Protein 6VYE (pdb70)

Structure (mmCIF, N/CA/C/O backbone):
data_6VYE
#
_entry.id   6VYE
#
_cell.length_a   71.770
_cell.length_b   63.390
_cell.length_c   79.320
_cell.angle_alpha   90.000
_cell.angle_beta   94.910
_cell.angle_gamma   90.000
#
_symmetry.space_group_name_H-M   'P 1 2 1'
#
loop_
_entity.id
_entity.type
_entity.pdbx_description
1 polymer 6-phosphogluconolactonase
2 non-polymer 'PHOSPHATE ION'
3 non-polymer GLYCEROL
4 water water
#
loop_
_atom_site.group_PDB
_atom_site.id
_atom_site.type_symbol
_atom_site.label_atom_id
_atom_site.label_alt_id
_atom_site.label_comp_id
_atom_site.label_asym_id
_atom_site.label_entity_id
_atom_site.label_seq_id
_atom_site.pdbx_PDB_ins_code
_atom_site.Cartn_x
_atom_site.Cartn_y
_atom_site.Cartn_z
_atom_site.occupancy
_atom_site.B_iso_or_equiv
_atom_site.auth_seq_id
_atom_site.auth_comp_id
_atom_site.auth_asym_id
_atom_site.auth_atom_id
_atom_site.pdbx_PDB_model_num
ATOM 1 N N . HIS A 1 6 ? 5.187 -1.478 -20.958 1.000 57.417 -2 HIS A N 1
ATOM 2 C CA . HIS A 1 6 ? 4.728 -2.872 -21.268 1.000 54.208 -2 HIS A CA 1
ATOM 3 C C . HIS A 1 6 ? 3.665 -3.262 -20.224 1.000 48.195 -2 HIS A C 1
ATOM 4 O O . HIS A 1 6 ? 3.090 -2.325 -19.617 1.000 48.767 -2 HIS A O 1
ATOM 11 N N . HIS A 1 7 ? 3.420 -4.562 -20.008 1.000 41.219 -1 HIS A N 1
ATOM 12 C CA . HIS A 1 7 ? 2.203 -5.085 -19.325 1.000 34.336 -1 HIS A CA 1
ATOM 13 C C . HIS A 1 7 ? 2.257 -4.871 -17.810 1.000 34.274 -1 HIS A C 1
ATOM 14 O O . HIS A 1 7 ? 1.161 -4.893 -17.171 1.000 32.756 -1 HIS A O 1
ATOM 21 N N . HIS A 1 8 ? 3.456 -4.718 -17.249 1.000 31.015 0 HIS A N 1
ATOM 22 C CA . HIS A 1 8 ? 3.675 -4.755 -15.779 1.000 33.740 0 HIS A CA 1
ATOM 23 C C . HIS A 1 8 ? 4.712 -3.706 -15.396 1.000 31.665 0 HIS A C 1
ATOM 24 O O . HIS A 1 8 ? 5.571 -3.435 -16.203 1.000 36.189 0 HIS A O 1
ATOM 31 N N . MET A 1 9 ? 4.567 -3.097 -14.228 1.000 30.860 1 MET A N 1
ATOM 32 C CA . MET A 1 9 ? 5.630 -2.312 -13.566 1.000 35.013 1 MET A CA 1
ATOM 33 C C . MET A 1 9 ? 6.777 -3.278 -13.271 1.000 36.892 1 MET A C 1
ATOM 34 O O . MET A 1 9 ? 6.500 -4.421 -12.864 1.000 40.041 1 MET A O 1
ATOM 39 N N . SER A 1 10 ? 8.010 -2.839 -13.508 1.000 38.973 2 SER A N 1
ATOM 40 C CA . SER A 1 10 ? 9.248 -3.615 -13.245 1.000 36.943 2 SER A CA 1
ATOM 41 C C . SER A 1 10 ? 9.870 -3.078 -11.957 1.000 30.599 2 SER A C 1
ATOM 42 O O . SER A 1 10 ? 9.741 -1.897 -11.686 1.000 30.279 2 SER A O 1
ATOM 45 N N . PHE A 1 11 ? 10.446 -3.954 -11.156 1.000 27.403 3 PHE A N 1
ATOM 46 C CA . PHE A 1 11 ? 11.220 -3.599 -9.945 1.000 23.988 3 PHE A CA 1
ATOM 47 C C . PHE A 1 11 ? 12.598 -4.200 -10.162 1.000 21.326 3 PHE A C 1
ATOM 48 O O . PHE A 1 11 ? 12.685 -5.411 -10.193 1.000 20.778 3 PHE A O 1
ATOM 56 N N . LYS A 1 12 ? 13.604 -3.357 -10.357 1.000 24.428 4 LYS A N 1
ATOM 57 C CA . LYS A 1 12 ? 14.992 -3.767 -10.712 1.000 26.856 4 LYS A CA 1
ATOM 58 C C . LYS A 1 12 ? 15.944 -3.280 -9.621 1.000 24.310 4 LYS A C 1
ATOM 59 O O . LYS A 1 12 ? 16.806 -2.456 -9.849 1.000 23.176 4 LYS A O 1
ATOM 65 N N . PRO A 1 13 ? 15.863 -3.798 -8.377 1.000 23.950 5 PRO A N 1
ATOM 66 C CA . PRO A 1 13 ? 16.928 -3.542 -7.419 1.000 22.652 5 PRO A CA 1
ATOM 67 C C . PRO A 1 13 ? 18.230 -4.200 -7.892 1.000 20.923 5 PRO A C 1
ATOM 68 O O . PRO A 1 13 ? 18.193 -5.091 -8.724 1.000 19.758 5 PRO A O 1
ATOM 72 N N . LYS A 1 14 ? 19.347 -3.698 -7.375 1.000 19.802 6 LYS A N 1
ATOM 73 C CA . LYS A 1 14 ? 20.675 -4.329 -7.495 1.000 19.919 6 LYS A CA 1
ATOM 74 C C . LYS A 1 14 ? 20.617 -5.585 -6.635 1.000 18.863 6 LYS A C 1
ATOM 75 O O . LYS A 1 14 ? 20.276 -5.468 -5.435 1.000 19.627 6 LYS A O 1
ATOM 81 N N . ILE A 1 15 ? 20.807 -6.753 -7.222 1.000 19.549 7 ILE A N 1
ATOM 82 C CA . ILE A 1 15 ? 20.745 -8.028 -6.447 1.000 21.947 7 ILE A CA 1
ATOM 83 C C . ILE A 1 15 ? 22.176 -8.540 -6.334 1.000 20.276 7 ILE A C 1
ATOM 84 O O . ILE A 1 15 ? 22.827 -8.607 -7.343 1.000 20.267 7 ILE A O 1
ATOM 89 N N . ILE A 1 16 ? 22.668 -8.751 -5.119 1.000 19.579 8 ILE A N 1
ATOM 90 C CA . ILE A 1 16 ? 23.966 -9.431 -4.872 1.000 19.465 8 ILE A CA 1
ATOM 91 C C . ILE A 1 16 ? 23.689 -10.749 -4.131 1.000 19.379 8 ILE A C 1
ATOM 92 O O . ILE A 1 16 ? 23.126 -10.745 -3.013 1.000 17.776 8 ILE A O 1
ATOM 97 N N . VAL A 1 17 ? 24.036 -11.856 -4.763 1.000 21.085 9 VAL A N 1
ATOM 98 C CA . VAL A 1 17 ? 23.882 -13.227 -4.211 1.000 22.676 9 VAL A CA 1
ATOM 99 C C . VAL A 1 17 ? 25.252 -13.671 -3.700 1.000 22.818 9 VAL A C 1
ATOM 100 O O . VAL A 1 17 ? 26.153 -13.749 -4.503 1.000 23.166 9 VAL A O 1
ATOM 104 N N . CYS A 1 18 ? 25.384 -13.957 -2.415 1.000 25.715 10 CYS A N 1
ATOM 105 C CA . CYS A 1 18 ? 26.636 -14.454 -1.782 1.000 30.983 10 CYS A CA 1
ATOM 106 C C . CYS A 1 18 ? 26.582 -15.981 -1.620 1.000 37.433 10 CYS A C 1
ATOM 107 O O . CYS A 1 18 ? 25.500 -16.513 -1.218 1.000 38.673 10 CYS A O 1
ATOM 110 N N . GLY A 1 19 ? 27.716 -16.655 -1.861 1.000 45.391 11 GLY A N 1
ATOM 111 C CA . GLY A 1 19 ? 27.841 -18.131 -1.816 1.000 50.127 11 GLY A CA 1
ATOM 112 C C . GLY A 1 19 ? 27.543 -18.692 -0.432 1.000 58.764 11 GLY A C 1
ATOM 113 O O . GLY A 1 19 ? 26.776 -19.697 -0.319 1.000 59.154 11 GLY A O 1
ATOM 114 N N . SER A 1 20 ? 28.143 -18.080 0.593 1.000 57.888 12 SER A N 1
ATOM 115 C CA . SER A 1 20 ? 27.976 -18.468 2.013 1.000 56.420 12 SER A CA 1
ATOM 116 C C . SER A 1 20 ? 27.249 -17.349 2.737 1.000 55.441 12 SER A C 1
ATOM 117 O O . SER A 1 20 ? 27.735 -16.222 2.758 1.000 59.887 12 SER A O 1
ATOM 120 N N . PRO A 1 21 ? 26.072 -17.633 3.336 1.000 54.274 13 PRO A N 1
ATOM 121 C CA . PRO A 1 21 ? 25.381 -16.680 4.208 1.000 53.326 13 PRO A CA 1
ATOM 122 C C . PRO A 1 21 ? 26.271 -15.847 5.148 1.000 55.397 13 PRO A C 1
ATOM 123 O O . PRO A 1 21 ? 25.826 -14.792 5.565 1.000 58.880 13 PRO A O 1
ATOM 127 N N . ALA A 1 22 ? 27.488 -16.312 5.453 1.000 56.738 14 ALA A N 1
ATOM 128 C CA . ALA A 1 22 ? 28.470 -15.607 6.313 1.000 53.744 14 ALA A CA 1
ATOM 129 C C . ALA A 1 22 ? 29.280 -14.561 5.509 1.000 52.929 14 ALA A C 1
ATOM 130 O O . ALA A 1 22 ? 30.166 -13.906 6.104 1.000 53.987 14 ALA A O 1
ATOM 132 N N . GLU A 1 23 ? 28.988 -14.394 4.214 1.000 48.089 15 GLU A N 1
ATOM 133 C CA . GLU A 1 23 ? 29.595 -13.388 3.299 1.000 42.622 15 GLU A CA 1
ATOM 134 C C . GLU A 1 23 ? 28.679 -12.148 3.204 1.000 36.306 15 GLU A C 1
ATOM 135 O O . GLU A 1 23 ? 29.132 -11.135 2.672 1.000 33.609 15 GLU A O 1
ATOM 141 N N . LEU A 1 24 ? 27.436 -12.212 3.696 1.000 28.587 16 LEU A N 1
ATOM 142 C CA . LEU A 1 24 ? 26.452 -11.109 3.557 1.000 31.105 16 LEU A CA 1
ATOM 143 C C . LEU A 1 24 ? 26.945 -9.875 4.327 1.000 29.452 16 LEU A C 1
ATOM 144 O O . LEU A 1 24 ? 26.890 -8.779 3.708 1.000 27.471 16 LEU A O 1
ATOM 149 N N . SER A 1 25 ? 27.418 -10.019 5.577 1.000 24.507 17 SER A N 1
ATOM 150 C CA . SER A 1 25 ? 27.869 -8.853 6.391 1.000 26.328 17 SER A CA 1
ATOM 151 C C . SER A 1 25 ? 28.994 -8.130 5.654 1.000 23.473 17 SER A C 1
ATOM 152 O O . SER A 1 25 ? 28.978 -6.893 5.660 1.000 22.518 17 SER A O 1
ATOM 155 N N . GLY A 1 26 ? 29.906 -8.883 5.030 1.000 23.060 18 GLY A N 1
ATOM 156 C CA . GLY A 1 26 ? 31.046 -8.361 4.252 1.000 21.757 18 GLY A CA 1
ATOM 157 C C . GLY A 1 26 ? 30.574 -7.518 3.086 1.000 21.658 18 GLY A C 1
ATOM 158 O O . GLY A 1 26 ? 31.124 -6.417 2.886 1.000 21.485 18 GLY A O 1
ATOM 159 N N . VAL A 1 27 ? 29.605 -8.001 2.315 1.000 18.704 19 VAL A N 1
ATOM 160 C CA . VAL A 1 27 ? 29.015 -7.241 1.170 1.000 18.676 19 VAL A CA 1
ATOM 161 C C . VAL A 1 27 ? 28.248 -6.008 1.677 1.000 15.495 19 VAL A C 1
ATOM 162 O O . VAL A 1 27 ? 28.316 -4.980 1.021 1.000 14.789 19 VAL A O 1
ATOM 166 N N . ALA A 1 28 ? 27.550 -6.098 2.800 1.000 14.958 20 ALA A N 1
ATOM 167 C CA . ALA A 1 28 ? 26.732 -4.998 3.344 1.000 16.014 20 ALA A CA 1
ATOM 168 C C . ALA A 1 28 ? 27.661 -3.878 3.806 1.000 18.030 20 ALA A C 1
ATOM 169 O O . ALA A 1 28 ? 27.432 -2.706 3.473 1.000 18.099 20 ALA A O 1
ATOM 171 N N . CYS A 1 29 ? 28.710 -4.253 4.519 1.000 18.748 21 CYS A N 1
ATOM 172 C CA . CYS A 1 29 ? 29.788 -3.354 4.965 1.000 20.304 21 CYS A CA 1
ATOM 173 C C . CYS A 1 29 ? 30.414 -2.625 3.769 1.000 19.442 21 CYS A C 1
ATOM 174 O O . CYS A 1 29 ? 30.549 -1.369 3.833 1.000 19.329 21 CYS A O 1
ATOM 177 N N . LYS A 1 30 ? 30.706 -3.334 2.682 1.000 20.022 22 LYS A N 1
ATOM 178 C CA . LYS A 1 30 ? 31.348 -2.749 1.471 1.000 21.211 22 LYS A CA 1
ATOM 179 C C . LYS A 1 30 ? 30.394 -1.702 0.876 1.000 20.672 22 LYS A C 1
ATOM 180 O O . LYS A 1 30 ? 30.836 -0.573 0.549 1.000 17.705 22 LYS A O 1
ATOM 186 N N . LYS A 1 31 ? 29.121 -2.072 0.740 1.000 19.354 23 LYS A N 1
ATOM 187 C CA . LYS A 1 31 ? 28.071 -1.172 0.201 1.000 18.807 23 LYS A CA 1
ATOM 188 C C . LYS A 1 31 ? 28.007 0.097 1.072 1.000 17.367 23 LYS A C 1
ATOM 189 O O . LYS A 1 31 ? 28.021 1.182 0.492 1.000 14.004 23 LYS A O 1
ATOM 195 N N . ILE A 1 32 ? 27.871 -0.044 2.399 1.000 15.214 24 ILE A N 1
ATOM 196 C CA . ILE A 1 32 ? 27.771 1.136 3.308 1.000 16.600 24 ILE A CA 1
ATOM 197 C C . ILE A 1 32 ? 28.994 2.045 3.140 1.000 16.308 24 ILE A C 1
ATOM 198 O O . ILE A 1 32 ? 28.813 3.262 2.947 1.000 19.169 24 ILE A O 1
ATOM 203 N N . VAL A 1 33 ? 30.188 1.485 3.141 1.000 17.943 25 VAL A N 1
ATOM 204 C CA . VAL A 1 33 ? 31.460 2.256 2.999 1.000 17.998 25 VAL A CA 1
ATOM 205 C C . VAL A 1 33 ? 31.488 2.939 1.632 1.000 17.521 25 VAL A C 1
ATOM 206 O O . VAL A 1 33 ? 31.831 4.108 1.609 1.000 17.772 25 VAL A O 1
ATOM 210 N N . GLU A 1 34 ? 31.103 2.260 0.560 1.000 17.714 26 GLU A N 1
ATOM 211 C CA . GLU A 1 34 ? 31.012 2.847 -0.799 1.000 19.200 26 GLU A CA 1
ATOM 212 C C . GLU A 1 34 ? 30.080 4.060 -0.783 1.000 18.057 26 GLU A C 1
ATOM 213 O O . GLU A 1 34 ? 30.427 5.069 -1.435 1.000 15.361 26 GLU A O 1
ATOM 219 N N . ILE A 1 35 ? 28.917 3.956 -0.109 1.000 15.539 27 ILE A N 1
ATOM 220 C CA . ILE A 1 35 ? 27.931 5.066 -0.067 1.000 14.718 27 ILE A CA 1
ATOM 221 C C . ILE A 1 35 ? 28.590 6.223 0.705 1.000 13.971 27 ILE A C 1
ATOM 222 O O . ILE A 1 35 ? 28.435 7.360 0.305 1.000 12.637 27 ILE A O 1
ATOM 227 N N . ILE A 1 36 ? 29.315 5.936 1.783 1.000 14.263 28 ILE A N 1
ATOM 228 C CA . ILE A 1 36 ? 29.986 6.994 2.598 1.000 14.487 28 ILE A CA 1
ATOM 229 C C . ILE A 1 36 ? 30.973 7.734 1.692 1.000 15.393 28 ILE A C 1
ATOM 230 O O . ILE A 1 36 ? 30.906 8.967 1.599 1.000 15.694 28 ILE A O 1
ATOM 235 N N . HIS A 1 37 ? 31.843 7.007 0.999 1.000 17.674 29 HIS A N 1
ATOM 236 C CA . HIS A 1 37 ? 32.936 7.614 0.189 1.000 18.815 29 HIS A CA 1
ATOM 237 C C . HIS A 1 37 ? 32.425 8.311 -1.076 1.000 18.008 29 HIS A C 1
ATOM 238 O O . HIS A 1 37 ? 33.191 9.137 -1.634 1.000 17.800 29 HIS A O 1
ATOM 245 N N . ALA A 1 38 ? 31.215 7.998 -1.535 1.000 17.399 30 ALA A N 1
ATOM 246 C CA . ALA A 1 38 ? 30.601 8.598 -2.742 1.000 17.116 30 ALA A CA 1
ATOM 247 C C . ALA A 1 38 ? 30.095 9.990 -2.391 1.000 17.756 30 ALA A C 1
ATOM 248 O O . ALA A 1 38 ? 29.846 10.752 -3.305 1.000 17.467 30 ALA A O 1
ATOM 250 N N . SER A 1 39 ? 29.945 10.273 -1.092 1.000 19.209 31 SER A N 1
ATOM 251 C CA . SER A 1 39 ? 29.393 11.518 -0.539 1.000 20.241 31 SER A CA 1
ATOM 252 C C . SER A 1 39 ? 30.549 12.429 -0.122 1.000 19.434 31 SER A C 1
ATOM 253 O O . SER A 1 39 ? 31.439 11.959 0.633 1.000 18.514 31 SER A O 1
ATOM 256 N N . GLU A 1 40 ? 30.539 13.686 -0.559 1.000 19.187 32 GLU A N 1
ATOM 257 C CA . GLU A 1 40 ? 31.522 14.687 -0.052 1.000 18.972 32 GLU A CA 1
ATOM 258 C C . GLU A 1 40 ? 31.433 14.783 1.486 1.000 17.034 32 GLU A C 1
ATOM 259 O O . GLU A 1 40 ? 30.290 14.771 2.044 1.000 14.173 32 GLU A O 1
ATOM 265 N N . ARG A 1 41 ? 32.604 14.855 2.135 1.000 16.529 33 ARG A N 1
ATOM 266 C CA . ARG A 1 41 ? 32.769 14.947 3.615 1.000 18.071 33 ARG A CA 1
ATOM 267 C C . ARG A 1 41 ? 31.893 16.069 4.202 1.000 16.760 33 ARG A C 1
ATOM 268 O O . ARG A 1 41 ? 31.534 15.963 5.382 1.000 16.728 33 ARG A O 1
ATOM 276 N N . THR A 1 42 ? 31.551 17.103 3.435 1.000 16.512 34 THR A N 1
ATOM 277 C CA . THR A 1 42 ? 30.735 18.241 3.935 1.000 16.338 34 THR A CA 1
ATOM 278 C C . THR A 1 42 ? 29.291 17.803 4.200 1.000 15.746 34 THR A C 1
ATOM 279 O O . THR A 1 42 ? 28.609 18.521 4.876 1.000 15.956 34 THR A O 1
ATOM 283 N N . ASN A 1 43 ? 28.845 16.664 3.674 1.000 18.045 35 ASN A N 1
ATOM 284 C CA . ASN A 1 43 ? 27.477 16.114 3.873 1.000 18.309 35 ASN A CA 1
ATOM 285 C C . ASN A 1 43 ? 27.488 15.117 5.025 1.000 18.511 35 ASN A C 1
ATOM 286 O O . ASN A 1 43 ? 26.373 14.758 5.515 1.000 16.805 35 ASN A O 1
ATOM 291 N N . TRP A 1 44 ? 28.684 14.694 5.451 1.000 17.017 36 TRP A N 1
ATOM 292 C CA . TRP A 1 44 ? 28.827 13.817 6.637 1.000 17.113 36 TRP A CA 1
ATOM 293 C C . TRP A 1 44 ? 28.414 14.621 7.870 1.000 17.815 36 TRP A C 1
ATOM 294 O O . TRP A 1 44 ? 28.594 15.840 7.920 1.000 16.261 36 TRP A O 1
AT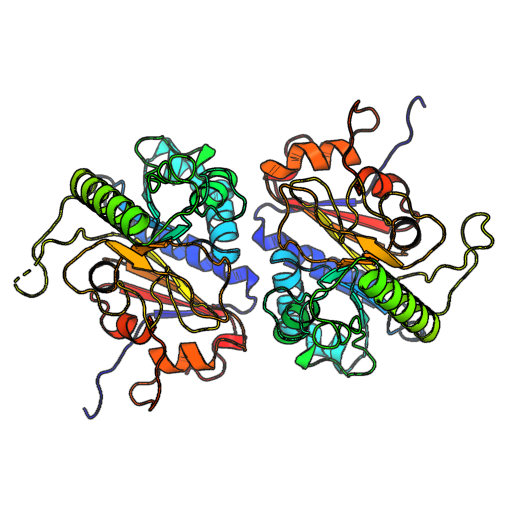OM 305 N N . PRO A 1 45 ? 27.851 13.979 8.914 1.000 19.094 37 PRO A N 1
ATOM 306 C CA . PRO A 1 45 ? 27.604 12.543 8.918 1.000 17.546 37 PRO A CA 1
ATOM 307 C C . PRO A 1 45 ? 26.341 12.198 8.131 1.000 18.999 37 PRO A C 1
ATOM 308 O O . PRO A 1 45 ? 25.353 12.919 8.229 1.000 21.080 37 PRO A O 1
ATOM 312 N N . LEU A 1 46 ? 26.404 11.096 7.389 1.000 17.804 38 LEU A N 1
ATOM 313 C CA . LEU A 1 46 ? 25.239 10.545 6.674 1.000 16.451 38 LEU A CA 1
ATOM 314 C C . LEU A 1 46 ? 24.361 9.803 7.685 1.000 15.814 38 LEU A C 1
ATOM 315 O O . LEU A 1 46 ? 24.885 9.021 8.536 1.000 16.728 38 LEU A O 1
ATOM 320 N N . SER A 1 47 ? 23.050 9.964 7.538 1.000 14.119 39 SER A N 1
ATOM 321 C CA . SER A 1 47 ? 22.041 9.311 8.413 1.000 12.637 39 SER A CA 1
ATOM 322 C C . SER A 1 47 ? 21.899 7.834 8.012 1.000 11.690 39 SER A C 1
ATOM 323 O O . SER A 1 47 ? 21.619 7.537 6.849 1.000 11.215 39 SER A O 1
ATOM 326 N N . ILE A 1 48 ? 22.104 6.926 8.953 1.000 12.945 40 ILE A N 1
ATOM 327 C CA . ILE A 1 48 ? 21.801 5.480 8.750 1.000 13.112 40 ILE A CA 1
ATOM 328 C C . ILE A 1 48 ? 20.736 5.033 9.768 1.000 12.434 40 ILE A C 1
ATOM 329 O O . ILE A 1 48 ? 20.867 5.342 10.932 1.000 12.710 40 ILE A O 1
ATOM 334 N N . ALA A 1 49 ? 19.752 4.247 9.344 1.000 12.550 41 ALA A N 1
ATOM 335 C CA . ALA A 1 49 ? 18.795 3.608 10.257 1.000 11.779 41 ALA A CA 1
ATOM 336 C C . ALA A 1 49 ? 19.175 2.128 10.313 1.000 12.125 41 ALA A C 1
ATOM 337 O O . ALA A 1 49 ? 19.168 1.482 9.220 1.000 13.676 41 ALA A O 1
ATOM 339 N N . LEU A 1 50 ? 19.566 1.664 11.510 1.000 11.346 42 LEU A N 1
ATOM 340 C CA . LEU A 1 50 ? 20.093 0.305 11.750 1.000 13.166 42 LEU A CA 1
ATOM 341 C C . LEU A 1 50 ? 18.919 -0.662 11.932 1.000 15.184 42 LEU A C 1
ATOM 342 O O . LEU A 1 50 ? 17.909 -0.249 12.465 1.000 15.410 42 LEU A O 1
ATOM 347 N N . SER A 1 51 ? 19.057 -1.902 11.479 1.000 16.541 43 SER A N 1
ATOM 348 C CA . SER A 1 51 ? 18.157 -3.018 11.870 1.000 19.111 43 SER A CA 1
ATOM 349 C C . SER A 1 51 ? 18.796 -3.837 13.006 1.000 19.506 43 SER A C 1
ATOM 350 O O . SER A 1 51 ? 20.052 -3.765 13.190 1.000 18.397 43 SER A O 1
ATOM 353 N N . GLY A 1 52 ? 17.970 -4.589 13.738 1.000 19.305 44 GLY A N 1
ATOM 354 C CA . GLY A 1 52 ? 18.424 -5.612 14.715 1.000 19.162 44 GLY A CA 1
ATOM 355 C C . GLY A 1 52 ? 18.606 -6.981 14.066 1.000 20.109 44 GLY A C 1
ATOM 356 O O . GLY A 1 52 ? 18.453 -7.094 12.840 1.000 21.513 44 GLY A O 1
ATOM 357 N N . GLY A 1 53 ? 18.951 -7.998 14.855 1.000 21.630 45 GLY A N 1
ATOM 358 C CA . GLY A 1 53 ? 19.204 -9.364 14.355 1.000 23.582 45 GLY A CA 1
ATOM 359 C C . GLY A 1 53 ? 20.682 -9.700 14.270 1.000 24.990 45 GLY A C 1
ATOM 360 O O . GLY A 1 53 ? 21.549 -8.828 14.606 1.000 21.013 45 GLY A O 1
ATOM 361 N N . SER A 1 54 ? 20.984 -10.925 13.850 1.000 29.203 46 SER A N 1
ATOM 362 C CA . SER A 1 54 ? 22.342 -11.521 13.992 1.000 32.726 46 SER A CA 1
ATOM 363 C C . SER A 1 54 ? 23.232 -11.171 12.788 1.000 30.084 46 SER A C 1
ATOM 364 O O . SER A 1 54 ? 24.449 -10.958 12.993 1.000 31.964 46 SER A O 1
ATOM 367 N N . THR A 1 55 ? 22.679 -11.082 11.576 1.000 30.015 47 THR A N 1
ATOM 368 C CA . THR A 1 55 ? 23.451 -10.617 10.390 1.000 29.690 47 THR A CA 1
ATOM 369 C C . THR A 1 55 ? 23.852 -9.153 10.576 1.000 30.505 47 THR A C 1
ATOM 370 O O . THR A 1 55 ? 25.021 -8.837 10.379 1.000 27.554 47 THR A O 1
ATOM 374 N N . PRO A 1 56 ? 22.924 -8.205 10.867 1.000 29.058 48 PRO A N 1
ATOM 375 C CA . PRO A 1 56 ? 23.328 -6.857 11.258 1.000 25.951 48 PRO A CA 1
ATOM 376 C C . PRO A 1 56 ? 24.408 -6.830 12.352 1.000 25.225 48 PRO A C 1
ATOM 377 O O . PRO A 1 56 ? 25.338 -6.130 12.173 1.000 20.788 48 PRO A O 1
ATOM 381 N N . LYS A 1 57 ? 24.258 -7.616 13.428 1.000 28.991 49 LYS A N 1
ATOM 382 C CA . LYS A 1 57 ? 25.202 -7.643 14.585 1.000 28.742 49 LYS A CA 1
ATOM 383 C C . LYS A 1 57 ? 26.610 -7.939 14.075 1.000 28.437 49 LYS A C 1
ATOM 384 O O . LYS A 1 57 ? 27.585 -7.319 14.561 1.000 27.319 49 LYS A O 1
ATOM 390 N N . MET A 1 58 ? 26.709 -8.789 13.068 1.000 25.993 50 MET A N 1
ATOM 391 C CA . MET A 1 58 ? 28.020 -9.130 12.472 1.000 26.852 50 MET A CA 1
ATOM 392 C C . MET A 1 58 ? 28.505 -7.989 11.586 1.000 22.149 50 MET A C 1
ATOM 393 O O . MET A 1 58 ? 29.707 -7.763 11.582 1.000 20.030 50 MET A O 1
ATOM 398 N N . LEU A 1 59 ? 27.609 -7.354 10.818 1.000 18.984 51 LEU A N 1
ATOM 399 C CA . LEU A 1 59 ? 27.938 -6.166 10.000 1.000 18.443 51 LEU A CA 1
ATOM 400 C C . LEU A 1 59 ? 28.502 -5.076 10.931 1.000 15.202 51 LEU A C 1
ATOM 401 O O . LEU A 1 59 ? 29.520 -4.518 10.602 1.000 13.224 51 LEU A O 1
ATOM 406 N N . TYR A 1 60 ? 27.897 -4.848 12.086 1.000 14.582 52 TYR A N 1
ATOM 407 C CA . TYR A 1 60 ? 28.291 -3.751 13.007 1.000 15.723 52 TYR A CA 1
ATOM 408 C C . TYR A 1 60 ? 29.630 -4.067 13.671 1.000 16.311 52 TYR A C 1
ATOM 409 O O . TYR A 1 60 ? 30.422 -3.095 13.871 1.000 15.088 52 TYR A O 1
ATOM 418 N N . SER A 1 61 ? 29.907 -5.351 13.947 1.000 17.748 53 SER A N 1
ATOM 419 C CA . SER A 1 61 ? 31.204 -5.812 14.503 1.000 18.818 53 SER A CA 1
ATOM 420 C C . SER A 1 61 ? 32.271 -5.666 13.423 1.000 17.540 53 SER A C 1
ATOM 421 O O . SER A 1 61 ? 33.391 -5.294 13.754 1.000 19.375 53 SER A O 1
ATOM 424 N N . LEU A 1 62 ? 31.926 -5.991 12.189 1.000 17.597 54 LEU A N 1
ATOM 425 C CA . LEU A 1 62 ? 32.831 -5.801 11.038 1.000 19.983 54 LEU A CA 1
ATOM 426 C C . LEU A 1 62 ? 33.186 -4.310 10.891 1.000 20.299 54 LEU A C 1
ATOM 427 O O . LEU A 1 62 ? 34.387 -4.032 10.804 1.000 20.483 54 LEU A O 1
ATOM 432 N N . LEU A 1 63 ? 32.208 -3.388 10.930 1.000 19.344 55 LEU A N 1
ATOM 433 C CA . LEU A 1 63 ? 32.439 -1.917 10.844 1.000 21.006 55 LEU A CA 1
ATOM 434 C C . LEU A 1 63 ? 33.390 -1.488 11.967 1.000 22.092 55 LEU A C 1
ATOM 435 O O . LEU A 1 63 ? 34.282 -0.636 11.711 1.000 22.484 55 LEU A O 1
ATOM 440 N N . HIS A 1 64 ? 33.198 -2.048 13.168 1.000 23.127 56 HIS A N 1
ATOM 441 C CA . HIS A 1 64 ? 33.967 -1.701 14.385 1.000 24.044 56 HIS A CA 1
ATOM 442 C C . HIS A 1 64 ? 35.421 -2.155 14.228 1.000 24.119 56 HIS A C 1
ATOM 443 O O . HIS A 1 64 ? 36.308 -1.386 14.599 1.000 24.823 56 HIS A O 1
ATOM 450 N N . GLU A 1 65 ? 35.649 -3.354 13.702 1.000 25.396 57 GLU A N 1
ATOM 451 C CA . GLU A 1 65 ? 37.005 -3.939 13.562 1.000 29.215 57 GLU A CA 1
ATOM 452 C C . GLU A 1 65 ? 37.733 -3.281 12.376 1.000 27.753 57 GLU A C 1
ATOM 453 O O . GLU A 1 65 ? 38.945 -3.104 12.477 1.000 28.376 57 GLU A O 1
ATOM 459 N N . GLU A 1 66 ? 37.052 -2.943 11.281 1.000 24.543 58 GLU A N 1
ATOM 460 C CA . GLU A 1 66 ? 37.751 -2.540 10.033 1.000 25.581 58 GLU A CA 1
ATOM 461 C C . GLU A 1 66 ? 37.552 -1.066 9.673 1.000 22.024 58 GLU A C 1
ATOM 462 O O . GLU A 1 66 ? 38.308 -0.593 8.830 1.000 17.474 58 GLU A O 1
ATOM 468 N N . HIS A 1 67 ? 36.571 -0.368 10.244 1.000 19.774 59 HIS A N 1
ATOM 469 C CA . HIS A 1 67 ? 36.222 1.005 9.787 1.000 20.151 59 HIS A CA 1
ATOM 470 C C . HIS A 1 67 ? 36.045 1.965 10.969 1.000 18.967 59 HIS A C 1
ATOM 471 O O . HIS A 1 67 ? 35.385 3.000 10.805 1.000 18.951 59 HIS A O 1
ATOM 478 N N . LEU A 1 68 ? 36.670 1.690 12.103 1.000 18.304 60 LEU A N 1
ATOM 479 C CA . LEU A 1 68 ? 36.437 2.549 13.291 1.000 19.300 60 LEU A CA 1
ATOM 480 C C . LEU A 1 68 ? 36.942 3.971 13.032 1.000 18.866 60 LEU A C 1
ATOM 481 O O . LEU A 1 68 ? 36.328 4.933 13.532 1.000 18.798 60 LEU A O 1
ATOM 486 N N . HIS A 1 69 ? 38.069 4.113 12.346 1.000 17.334 61 HIS A N 1
ATOM 487 C CA . HIS A 1 69 ? 38.662 5.433 12.057 1.000 17.212 61 HIS A CA 1
ATOM 488 C C . HIS A 1 69 ? 37.659 6.283 11.258 1.000 15.438 61 HIS A C 1
ATOM 489 O O . HIS A 1 69 ? 37.518 7.482 11.536 1.000 14.832 61 HIS A O 1
ATOM 496 N N . LEU A 1 70 ? 36.998 5.661 10.290 1.000 14.050 62 LEU A N 1
ATOM 497 C CA . LEU A 1 70 ? 36.045 6.322 9.391 1.000 15.381 62 LEU A CA 1
ATOM 498 C C . LEU A 1 70 ? 34.851 6.797 10.222 1.000 16.171 62 LEU A C 1
ATOM 499 O O . LEU A 1 70 ? 34.381 7.899 9.952 1.000 16.197 62 LEU A O 1
ATOM 504 N N . LEU A 1 71 ? 34.404 5.999 11.196 1.000 17.321 63 LEU A N 1
ATOM 505 C CA . LEU A 1 71 ? 33.129 6.232 11.944 1.000 17.480 63 LEU A CA 1
ATOM 506 C C . LEU A 1 71 ? 33.361 7.095 13.189 1.000 18.834 63 LEU A C 1
ATOM 507 O O . LEU A 1 71 ? 32.501 7.973 13.499 1.000 21.052 63 LEU A O 1
ATOM 512 N N . LYS A 1 72 ? 34.457 6.870 13.902 1.000 20.782 64 LYS A N 1
ATOM 513 C CA . LYS A 1 72 ? 34.753 7.564 15.181 1.000 21.199 64 LYS A CA 1
ATOM 514 C C . LYS A 1 72 ? 35.491 8.880 14.902 1.000 21.412 64 LYS A C 1
ATOM 515 O O . LYS A 1 72 ? 34.945 9.925 15.256 1.000 23.142 64 LYS A O 1
ATOM 521 N N . GLU A 1 73 ? 36.686 8.835 14.310 1.000 21.126 65 GLU A N 1
ATOM 522 C CA . GLU A 1 73 ? 37.532 10.034 14.044 1.000 20.460 65 GLU A CA 1
ATOM 523 C C . GLU A 1 73 ? 36.918 10.890 12.934 1.000 18.342 65 GLU A C 1
ATOM 524 O O . GLU A 1 73 ? 36.999 12.119 13.060 1.000 16.220 65 GLU A O 1
ATOM 530 N N . GLU A 1 74 ? 36.409 10.278 11.856 1.000 17.072 66 GLU A N 1
ATOM 531 C CA . GLU A 1 74 ? 35.984 11.026 10.643 1.000 18.544 66 GLU A CA 1
ATOM 532 C C . GLU A 1 74 ? 34.468 11.292 10.708 1.000 16.380 66 GLU A C 1
ATOM 533 O O . GLU A 1 74 ? 33.977 12.036 9.828 1.000 15.794 66 GLU A O 1
ATOM 539 N N . ARG A 1 75 ? 33.771 10.766 11.726 1.000 15.332 67 ARG A N 1
ATOM 540 C CA . ARG A 1 75 ? 32.342 11.075 11.996 1.000 15.360 67 ARG A CA 1
ATOM 541 C C . ARG A 1 75 ? 31.510 10.865 10.718 1.000 15.722 67 ARG A C 1
ATOM 542 O O . ARG A 1 75 ? 30.740 11.785 10.353 1.000 17.509 67 ARG A O 1
ATOM 550 N N . ALA A 1 76 ? 31.667 9.740 10.022 1.000 14.547 68 ALA A N 1
ATOM 551 C CA . ALA A 1 76 ? 31.020 9.493 8.717 1.000 15.159 68 ALA A CA 1
ATOM 552 C C . ALA A 1 76 ? 29.514 9.209 8.836 1.000 15.254 68 ALA A C 1
ATOM 553 O O . ALA A 1 76 ? 28.801 9.518 7.848 1.000 16.717 68 ALA A O 1
ATOM 555 N N . LEU A 1 77 ? 29.025 8.736 9.984 1.000 14.931 69 LEU A N 1
ATOM 556 C CA . LEU A 1 77 ? 27.637 8.218 10.135 1.000 14.219 69 LEU A CA 1
ATOM 557 C C . LEU A 1 77 ? 27.000 8.738 11.425 1.000 14.379 69 LEU A C 1
ATOM 558 O O . LEU A 1 77 ? 27.660 8.782 12.492 1.000 13.359 69 LEU A O 1
ATOM 563 N N . ARG A 1 78 ? 25.707 9.015 11.321 1.000 13.208 70 ARG A N 1
ATOM 564 C CA . ARG A 1 78 ? 24.808 9.286 12.458 1.000 14.024 70 ARG A CA 1
ATOM 565 C C . ARG A 1 78 ? 23.813 8.126 12.485 1.000 13.197 70 ARG A C 1
ATOM 566 O O . ARG A 1 78 ? 23.101 7.883 11.488 1.000 11.849 70 ARG A O 1
ATOM 574 N N . PHE A 1 79 ? 23.887 7.372 13.572 1.000 12.761 71 PHE A N 1
ATOM 575 C CA . PHE A 1 79 ? 23.220 6.073 13.749 1.000 12.795 71 PHE A CA 1
ATOM 576 C C . PHE A 1 79 ? 21.852 6.307 14.394 1.000 12.545 71 PHE A C 1
ATOM 577 O O . PHE A 1 79 ? 21.785 6.752 15.560 1.000 13.619 71 PHE A O 1
ATOM 585 N N . PHE A 1 80 ? 20.815 5.950 13.657 1.000 12.789 72 PHE A N 1
ATOM 586 C CA . PHE A 1 80 ? 19.395 5.897 14.089 1.000 14.018 72 PHE A CA 1
ATOM 587 C C . PHE A 1 80 ? 18.947 4.438 14.045 1.000 13.569 72 PHE A C 1
ATOM 588 O O . PHE A 1 80 ? 19.696 3.607 13.581 1.000 13.534 72 PHE A O 1
ATOM 596 N N . PHE A 1 81 ? 17.743 4.153 14.504 1.000 15.349 73 PHE A N 1
ATOM 597 C CA . PHE A 1 81 ? 17.175 2.785 14.510 1.000 16.792 73 PHE A CA 1
ATOM 598 C C . PHE A 1 81 ? 15.926 2.775 13.648 1.000 17.731 73 PHE A C 1
ATOM 599 O O . PHE A 1 81 ? 15.103 3.692 13.797 1.000 19.023 73 PHE A O 1
ATOM 607 N N . GLY A 1 82 ? 15.862 1.802 12.740 1.000 16.439 74 GLY A N 1
ATOM 608 C CA . GLY A 1 82 ? 14.676 1.573 11.901 1.000 17.999 74 GLY A CA 1
ATOM 609 C C . GLY A 1 82 ? 13.528 1.081 12.756 1.000 17.710 74 GLY A C 1
ATOM 610 O O . GLY A 1 82 ? 12.404 1.295 12.395 1.000 15.369 74 GLY A O 1
ATOM 611 N N . ASP A 1 83 ? 13.850 0.358 13.823 1.000 19.381 75 ASP A N 1
ATOM 612 C CA . ASP A 1 83 ? 12.885 -0.056 14.860 1.000 21.521 75 ASP A CA 1
ATOM 613 C C . ASP A 1 83 ? 13.623 -0.316 16.174 1.000 20.033 75 ASP A C 1
ATOM 614 O O . ASP A 1 83 ? 14.890 -0.453 16.201 1.000 17.031 75 ASP A O 1
ATOM 619 N N . GLU A 1 84 ? 12.817 -0.378 17.225 1.000 19.128 76 GLU A N 1
ATOM 620 C CA . GLU A 1 84 ? 13.276 -0.670 18.594 1.000 19.683 76 GLU A CA 1
ATOM 621 C C . GLU A 1 84 ? 12.128 -1.342 19.343 1.000 19.975 76 GLU A C 1
ATOM 622 O O . GLU A 1 84 ? 10.991 -0.870 19.205 1.000 18.246 76 GLU A O 1
ATOM 628 N N . ARG A 1 85 ? 12.463 -2.354 20.134 1.000 21.479 77 ARG A N 1
ATOM 629 C CA . ARG A 1 85 ? 11.560 -3.018 21.104 1.000 22.711 77 ARG A CA 1
ATOM 630 C C . ARG A 1 85 ? 11.447 -2.118 22.327 1.000 23.968 77 ARG A C 1
ATOM 631 O O . ARG A 1 85 ? 12.488 -1.598 22.765 1.000 29.278 77 ARG A O 1
ATOM 639 N N . LEU A 1 86 ? 10.233 -1.902 22.822 1.000 26.610 78 LEU A N 1
ATOM 640 C CA . LEU A 1 86 ? 9.990 -1.135 24.069 1.000 28.399 78 LEU A CA 1
ATOM 641 C C . LEU A 1 86 ? 10.253 -2.077 25.238 1.000 28.809 78 LEU A C 1
ATOM 642 O O . LEU A 1 86 ? 9.305 -2.601 25.854 1.000 29.025 78 LEU A O 1
ATOM 647 N N . VAL A 1 87 ? 11.541 -2.341 25.428 1.000 29.509 79 VAL A N 1
ATOM 648 C CA . VAL A 1 87 ? 12.154 -3.080 26.561 1.000 28.132 79 VAL A CA 1
ATOM 649 C C . VAL A 1 87 ? 13.291 -2.196 27.070 1.000 29.952 79 VAL A C 1
ATOM 650 O O . VAL A 1 87 ? 13.665 -1.207 26.426 1.000 31.064 79 VAL A O 1
ATOM 654 N N . PRO A 1 88 ? 13.838 -2.450 28.276 1.000 28.418 80 PRO A N 1
ATOM 655 C CA . PRO A 1 88 ? 14.922 -1.614 28.784 1.000 30.116 80 PRO A CA 1
ATOM 656 C C . PRO A 1 88 ? 16.084 -1.559 27.776 1.000 26.836 80 PRO A C 1
ATOM 657 O O . PRO A 1 88 ? 16.308 -2.498 27.082 1.000 27.133 80 PRO A O 1
ATOM 661 N N . ALA A 1 89 ? 16.765 -0.423 27.725 1.000 28.643 81 ALA A N 1
ATOM 662 C CA . ALA A 1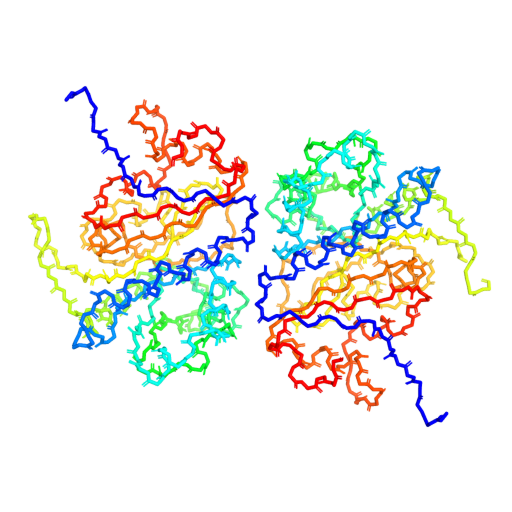 89 ? 17.907 -0.121 26.835 1.000 30.668 81 ALA A CA 1
ATOM 663 C C . ALA A 1 89 ? 19.056 -1.117 27.042 1.000 28.896 81 ALA A C 1
ATOM 664 O O . ALA A 1 89 ? 19.869 -1.246 26.112 1.000 27.798 81 ALA A O 1
ATOM 666 N N . ASP A 1 90 ? 19.109 -1.823 28.176 1.000 27.195 82 ASP A N 1
ATOM 667 C CA . ASP A 1 90 ? 20.156 -2.844 28.449 1.000 30.177 82 ASP A CA 1
ATOM 668 C C . ASP A 1 90 ? 19.621 -4.286 28.337 1.000 29.929 82 ASP A C 1
ATOM 669 O O . ASP A 1 90 ? 20.379 -5.184 28.659 1.000 29.168 82 ASP A O 1
ATOM 674 N N . ALA A 1 91 ? 18.384 -4.526 27.886 1.000 31.441 83 ALA A N 1
ATOM 675 C CA . ALA A 1 91 ? 17.776 -5.880 27.791 1.000 31.266 83 ALA A CA 1
ATOM 676 C C . ALA A 1 91 ? 18.355 -6.625 26.591 1.000 32.460 83 ALA A C 1
ATOM 677 O O . ALA A 1 91 ? 18.824 -5.973 25.653 1.000 33.263 83 ALA A O 1
ATOM 679 N N . ALA A 1 92 ? 18.260 -7.954 26.602 1.000 32.436 84 ALA A N 1
ATOM 680 C CA . ALA A 1 92 ? 18.751 -8.824 25.513 1.000 31.193 84 ALA A CA 1
ATOM 681 C C . ALA A 1 92 ? 17.941 -8.546 24.243 1.000 28.469 84 ALA A C 1
ATOM 682 O O . ALA A 1 92 ? 18.491 -8.740 23.173 1.000 26.195 84 ALA A O 1
ATOM 684 N N . GLU A 1 93 ? 16.714 -8.035 24.366 1.000 30.394 85 GLU A N 1
ATOM 685 C CA . GLU A 1 93 ? 15.802 -7.771 23.215 1.000 30.976 85 GLU A CA 1
ATOM 686 C C . GLU A 1 93 ? 15.935 -6.328 22.694 1.000 26.351 85 GLU A C 1
ATOM 687 O O . GLU A 1 93 ? 15.163 -5.983 21.772 1.000 23.973 85 GLU A O 1
ATOM 693 N N . SER A 1 94 ? 16.854 -5.514 23.239 1.000 23.277 86 SER A N 1
ATOM 694 C CA . SER A 1 94 ? 17.100 -4.113 22.795 1.000 22.258 86 SER A CA 1
ATOM 695 C C . SER A 1 94 ? 17.992 -4.103 21.543 1.000 20.749 86 SER A C 1
ATOM 696 O O . SER A 1 94 ? 19.108 -4.635 21.617 1.000 20.541 86 SER A O 1
ATOM 699 N N . ASN A 1 95 ? 17.545 -3.502 20.435 1.000 17.486 87 ASN A N 1
ATOM 700 C CA . ASN A 1 95 ? 18.398 -3.285 19.229 1.000 17.857 87 ASN A CA 1
ATOM 701 C C . ASN A 1 95 ? 19.558 -2.340 19.590 1.000 17.231 87 ASN A C 1
ATOM 702 O O . ASN A 1 95 ? 20.710 -2.558 19.144 1.000 17.364 87 ASN A O 1
ATOM 707 N N . TYR A 1 96 ? 19.294 -1.334 20.411 1.000 18.660 88 TYR A N 1
ATOM 708 C CA . TYR A 1 96 ? 20.337 -0.376 20.866 1.000 21.453 88 TYR A CA 1
ATOM 709 C C . TYR A 1 96 ? 21.423 -1.129 21.666 1.000 21.037 88 TYR A C 1
ATOM 710 O O . TYR A 1 96 ? 22.636 -0.954 21.364 1.000 16.853 88 TYR A O 1
ATOM 719 N N . ASN A 1 97 ? 21.023 -2.009 22.590 1.000 20.237 89 ASN A N 1
ATOM 720 C CA . ASN A 1 97 ? 21.978 -2.803 23.419 1.000 21.243 89 ASN A CA 1
ATOM 721 C C . ASN A 1 97 ? 22.937 -3.595 22.513 1.000 21.597 89 ASN A C 1
ATOM 722 O O . ASN A 1 97 ? 24.199 -3.565 22.758 1.000 22.902 89 ASN A O 1
ATOM 727 N N . MET A 1 98 ? 22.399 -4.260 21.488 1.000 19.163 90 MET A N 1
ATOM 728 C CA . MET A 1 98 ? 23.195 -5.101 20.553 1.000 20.725 90 MET A CA 1
ATOM 729 C C . MET A 1 98 ? 24.151 -4.210 19.731 1.000 19.372 90 MET A C 1
ATOM 730 O O . MET A 1 98 ? 25.353 -4.535 19.636 1.000 19.832 90 MET A O 1
ATOM 735 N N . ALA A 1 99 ? 23.647 -3.131 19.131 1.000 18.738 91 ALA A N 1
ATOM 736 C CA . ALA A 1 99 ? 24.435 -2.200 18.285 1.000 18.866 91 ALA A CA 1
ATOM 737 C C . ALA A 1 99 ? 25.554 -1.581 19.140 1.000 17.663 91 ALA A C 1
ATOM 738 O O . ALA A 1 99 ? 26.657 -1.424 18.623 1.000 14.887 91 ALA A O 1
ATOM 740 N N . ARG A 1 100 ? 25.243 -1.236 20.392 1.000 17.826 92 ARG A N 1
ATOM 741 C CA . ARG A 1 100 ? 26.163 -0.606 21.363 1.000 20.594 92 ARG A CA 1
ATOM 742 C C . ARG A 1 100 ? 27.302 -1.588 21.676 1.000 22.146 92 ARG A C 1
ATOM 743 O O . ARG A 1 100 ? 28.477 -1.141 21.615 1.000 18.255 92 ARG A O 1
ATOM 751 N N . GLN A 1 101 ? 26.996 -2.869 21.951 1.000 20.484 93 GLN A N 1
ATOM 752 C CA . GLN A 1 101 ? 28.047 -3.854 22.308 1.000 21.325 93 GLN A CA 1
ATOM 753 C C . GLN A 1 101 ? 28.985 -4.032 21.109 1.000 21.012 93 GLN A C 1
ATOM 754 O O . GLN A 1 101 ? 30.214 -4.112 21.310 1.000 21.690 93 GLN A O 1
ATOM 760 N N . ALA A 1 102 ? 28.435 -4.048 19.900 1.000 20.752 94 ALA A N 1
ATOM 761 C CA . ALA A 1 102 ? 29.141 -4.438 18.661 1.000 20.616 94 ALA A CA 1
ATOM 762 C C . ALA A 1 102 ? 29.967 -3.275 18.105 1.000 20.190 94 ALA A C 1
ATOM 763 O O . ALA A 1 102 ? 31.001 -3.549 17.443 1.000 22.167 94 ALA A O 1
ATOM 765 N N . LEU A 1 103 ? 29.511 -2.039 18.292 1.000 19.645 95 LEU A N 1
ATOM 766 C CA . LEU A 1 103 ? 30.027 -0.848 17.550 1.000 19.705 95 LEU A CA 1
ATOM 767 C C . LEU A 1 103 ? 29.825 0.461 18.335 1.000 18.582 95 LEU A C 1
ATOM 768 O O . LEU A 1 103 ? 30.782 1.196 18.460 1.000 17.036 95 LEU A O 1
ATOM 773 N N . LEU A 1 104 ? 28.612 0.774 18.806 1.000 19.024 96 LEU A N 1
ATOM 774 C CA . LEU A 1 104 ? 28.261 2.183 19.124 1.000 17.774 96 LEU A CA 1
ATOM 775 C C . LEU A 1 104 ? 28.927 2.648 20.424 1.000 17.461 96 LEU A C 1
ATOM 776 O O . LEU A 1 104 ? 28.989 3.863 20.624 1.000 16.195 96 LEU A O 1
ATOM 781 N N . ARG A 1 105 ? 29.424 1.726 21.252 1.000 17.401 97 ARG A N 1
ATOM 782 C CA . ARG A 1 105 ? 30.142 2.060 22.511 1.000 18.576 97 ARG A CA 1
ATOM 783 C C . ARG A 1 105 ? 31.359 2.944 22.176 1.000 19.049 97 ARG A C 1
ATOM 784 O O . ARG A 1 105 ? 31.723 3.750 22.999 1.000 17.047 97 ARG A O 1
ATOM 792 N N . ASP A 1 106 ? 31.913 2.850 20.966 1.000 19.901 98 ASP A N 1
ATOM 793 C CA . ASP A 1 106 ? 33.100 3.635 20.551 1.000 20.264 98 ASP A CA 1
ATOM 794 C C . ASP A 1 106 ? 32.756 4.768 19.563 1.000 20.030 98 ASP A C 1
ATOM 795 O O . ASP A 1 106 ? 33.699 5.290 18.950 1.000 19.527 98 ASP A O 1
ATOM 800 N N . ILE A 1 107 ? 31.482 5.135 19.383 1.000 18.978 99 ILE A N 1
ATOM 801 C CA . ILE A 1 107 ? 31.050 6.230 18.458 1.000 18.311 99 ILE A CA 1
ATOM 802 C C . ILE A 1 107 ? 30.754 7.482 19.276 1.000 18.717 99 ILE A C 1
ATOM 803 O O . ILE A 1 107 ? 30.144 7.405 20.328 1.000 17.225 99 ILE A O 1
ATOM 808 N N . PRO A 1 108 ? 31.172 8.685 18.832 1.000 21.227 100 PRO A N 1
ATOM 809 C CA . PRO A 1 108 ? 30.807 9.924 19.529 1.000 19.974 100 PRO A CA 1
ATOM 810 C C . PRO A 1 108 ? 29.296 10.013 19.800 1.000 20.373 100 PRO A C 1
ATOM 811 O O . PRO A 1 108 ? 28.498 9.529 18.976 1.000 20.137 100 PRO A O 1
ATOM 815 N N . GLU A 1 109 ? 28.935 10.526 20.975 1.000 19.912 101 GLU A N 1
ATOM 816 C CA . GLU A 1 109 ? 27.571 10.402 21.559 1.000 22.951 101 GLU A CA 1
ATOM 817 C C . GLU A 1 109 ? 26.563 11.144 20.679 1.000 21.863 101 GLU A C 1
ATOM 818 O O . GLU A 1 109 ? 25.431 10.633 20.501 1.000 24.578 101 GLU A O 1
ATOM 824 N N . ASP A 1 110 ? 26.952 12.275 20.104 1.000 20.395 102 ASP A N 1
ATOM 825 C CA . ASP A 1 110 ? 26.055 13.066 19.227 1.000 20.228 102 ASP A CA 1
ATOM 826 C C . ASP A 1 110 ? 25.712 12.250 17.975 1.000 18.721 102 ASP A C 1
ATOM 827 O O . ASP A 1 110 ? 24.716 12.593 17.336 1.000 19.066 102 ASP A O 1
ATOM 832 N N . LEU A 1 111 ? 26.476 11.196 17.656 1.000 17.620 103 LEU A N 1
ATOM 833 C CA . LEU A 1 111 ? 26.301 10.388 16.415 1.000 16.568 103 LEU A CA 1
ATOM 834 C C . LEU A 1 111 ? 25.501 9.112 16.719 1.000 16.117 103 LEU A C 1
ATOM 835 O O . LEU A 1 111 ? 25.322 8.286 15.825 1.000 14.940 103 LEU A O 1
ATOM 840 N N . VAL A 1 112 ? 24.962 8.994 17.932 1.000 17.039 104 VAL A N 1
ATOM 841 C CA . VAL A 1 112 ? 24.202 7.794 18.355 1.000 16.714 104 VAL A CA 1
ATOM 842 C C . VAL A 1 112 ? 22.841 8.273 18.808 1.000 15.216 104 VAL A C 1
ATOM 843 O O . VAL A 1 112 ? 22.798 9.015 19.775 1.000 14.928 104 VAL A O 1
ATOM 847 N N . VAL A 1 113 ? 21.783 7.852 18.133 1.000 15.498 105 VAL A N 1
ATOM 848 C CA . VAL A 1 113 ? 20.427 8.414 18.366 1.000 16.387 105 VAL A CA 1
ATOM 849 C C . VAL A 1 113 ? 19.462 7.270 18.639 1.000 15.828 105 VAL A C 1
ATOM 850 O O . VAL A 1 113 ? 18.738 6.850 17.750 1.000 17.227 105 VAL A O 1
ATOM 854 N N . PRO A 1 114 ? 19.446 6.724 19.873 1.000 17.462 106 PRO A N 1
ATOM 855 C CA . PRO A 1 114 ? 18.532 5.643 20.248 1.000 18.209 106 PRO A CA 1
ATOM 856 C C . PRO A 1 114 ? 17.090 6.142 20.414 1.000 18.823 106 PRO A C 1
ATOM 857 O O . PRO A 1 114 ? 16.878 7.341 20.548 1.000 19.504 106 PRO A O 1
ATOM 861 N N . VAL A 1 115 ? 16.128 5.230 20.366 1.000 18.704 107 VAL A N 1
ATOM 862 C CA . VAL A 1 115 ? 14.721 5.526 20.755 1.000 21.136 107 VAL A CA 1
ATOM 863 C C . VAL A 1 115 ? 14.692 5.671 22.288 1.000 23.469 107 VAL A C 1
ATOM 864 O O . VAL A 1 115 ? 15.297 4.838 22.973 1.000 22.208 107 VAL A O 1
ATOM 868 N N . ASP A 1 116 ? 14.059 6.713 22.819 1.000 30.028 108 ASP A N 1
ATOM 869 C CA . ASP A 1 116 ? 13.827 6.843 24.288 1.000 35.566 108 ASP A CA 1
ATOM 870 C C . ASP A 1 116 ? 12.823 5.758 24.696 1.000 36.068 108 ASP A C 1
ATOM 871 O O . ASP A 1 116 ? 11.708 5.795 24.183 1.000 35.467 108 ASP A O 1
ATOM 876 N N . VAL A 1 117 ? 13.225 4.795 25.527 1.000 36.245 109 VAL A N 1
ATOM 877 C CA . VAL A 1 117 ? 12.348 3.664 25.977 1.000 40.316 109 VAL A CA 1
ATOM 878 C C . VAL A 1 117 ? 12.089 3.762 27.492 1.000 40.247 109 VAL A C 1
ATOM 879 O O . VAL A 1 117 ? 11.723 2.743 28.083 1.000 42.819 109 VAL A O 1
ATOM 883 N N . GLY A 1 118 ? 12.275 4.943 28.085 1.000 42.021 110 GLY A N 1
ATOM 884 C CA . GLY A 1 118 ? 12.076 5.206 29.521 1.000 43.683 110 GLY A CA 1
ATOM 885 C C . GLY A 1 118 ? 10.677 4.831 29.964 1.000 47.263 110 GLY A C 1
ATOM 886 O O . GLY A 1 118 ? 10.527 4.408 31.116 1.000 53.436 110 GLY A O 1
ATOM 887 N N . CYS A 1 119 ? 9.685 4.968 29.080 1.000 51.238 111 CYS A N 1
ATOM 888 C CA . CYS A 1 119 ? 8.272 4.581 29.337 1.000 54.371 111 CYS A CA 1
ATOM 889 C C . CYS A 1 119 ? 8.218 3.169 29.956 1.000 58.169 111 CYS A C 1
ATOM 890 O O . CYS A 1 119 ? 7.351 2.946 30.830 1.000 56.184 111 CYS A O 1
ATOM 893 N N . VAL A 1 120 ? 9.111 2.254 29.552 1.000 57.766 112 VAL A N 1
ATOM 894 C CA . VAL A 1 120 ? 9.283 0.923 30.216 1.000 60.007 112 VAL A CA 1
ATOM 895 C C . VAL A 1 120 ? 9.770 1.186 31.646 1.000 66.998 112 VAL A C 1
ATOM 896 O O . VAL A 1 120 ? 10.763 1.920 31.796 1.000 70.586 112 VAL A O 1
ATOM 900 N N . GLY A 1 121 ? 9.091 0.644 32.659 1.000 68.205 113 GLY A N 1
ATOM 901 C CA . GLY A 1 121 ? 9.483 0.819 34.074 1.000 75.607 113 GLY A CA 1
ATOM 902 C C . GLY A 1 121 ? 8.913 2.088 34.698 1.000 78.095 113 GLY A C 1
ATOM 903 O O . GLY A 1 121 ? 8.903 2.166 35.946 1.000 83.197 113 GLY A O 1
ATOM 904 N N . LYS A 1 122 ? 8.484 3.061 33.881 1.000 75.729 114 LYS A N 1
ATOM 905 C CA . LYS A 1 122 ? 7.565 4.162 34.295 1.000 74.352 114 LYS A CA 1
ATOM 906 C C . LYS A 1 122 ? 6.117 3.638 34.261 1.000 71.518 114 LYS A C 1
ATOM 907 O O . LYS A 1 122 ? 5.238 4.307 34.839 1.000 75.136 114 LYS A O 1
ATOM 913 N N . VAL A 1 123 ? 5.884 2.491 33.608 1.000 67.202 115 VAL A N 1
ATOM 914 C CA . VAL A 1 123 ? 4.571 1.783 33.519 1.000 66.257 115 VAL A CA 1
ATOM 915 C C . VAL A 1 123 ? 4.810 0.308 33.867 1.000 71.238 115 VAL A C 1
ATOM 916 O O . VAL A 1 123 ? 5.969 -0.147 33.766 1.000 75.460 115 VAL A O 1
ATOM 920 N N . SER A 1 124 ? 3.757 -0.399 34.288 1.000 71.524 116 SER A N 1
ATOM 921 C CA . SER A 1 124 ? 3.788 -1.843 34.646 1.000 71.707 116 SER A CA 1
ATOM 922 C C . SER A 1 124 ? 3.766 -2.692 33.371 1.000 66.773 116 SER A C 1
ATOM 923 O O . SER A 1 124 ? 4.565 -3.639 33.280 1.000 69.828 116 SER 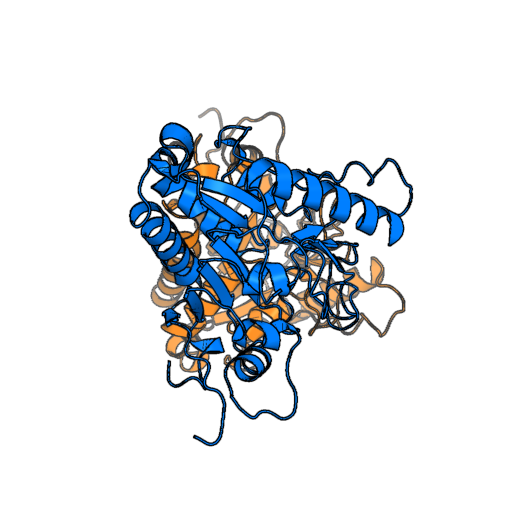A O 1
ATOM 926 N N . LYS A 1 125 ? 2.870 -2.374 32.429 1.000 59.866 117 LYS A N 1
ATOM 927 C CA . LYS A 1 125 ? 2.744 -3.076 31.120 1.000 53.147 117 LYS A CA 1
ATOM 928 C C . LYS A 1 125 ? 2.651 -2.026 30.004 1.000 44.697 117 LYS A C 1
ATOM 929 O O . LYS A 1 125 ? 1.681 -1.226 30.021 1.000 36.819 117 LYS A O 1
ATOM 935 N N . VAL A 1 126 ? 3.627 -2.024 29.082 1.000 39.710 118 VAL A N 1
ATOM 936 C CA . VAL A 1 126 ? 3.656 -1.117 27.897 1.000 33.748 118 VAL A CA 1
ATOM 937 C C . VAL A 1 126 ? 2.412 -1.407 27.061 1.000 30.641 118 VAL A C 1
ATOM 938 O O . VAL A 1 126 ? 2.155 -2.581 26.789 1.000 31.620 118 VAL A O 1
ATOM 942 N N . ALA A 1 127 ? 1.659 -0.367 26.712 1.000 29.456 119 ALA A N 1
ATOM 943 C CA . ALA A 1 127 ? 0.454 -0.447 25.861 1.000 29.968 119 ALA A CA 1
ATOM 944 C C . ALA A 1 127 ? 0.669 0.429 24.623 1.000 30.240 119 ALA A C 1
ATOM 945 O O . ALA A 1 127 ? 1.703 1.169 24.564 1.000 28.558 119 ALA A O 1
ATOM 947 N N . CYS A 1 128 ? -0.283 0.356 23.688 1.000 30.624 120 CYS A N 1
ATOM 948 C CA . CYS A 1 128 ? -0.270 1.071 22.386 1.000 31.890 120 CYS A CA 1
ATOM 949 C C . CYS A 1 128 ? 0.041 2.562 22.587 1.000 33.821 120 CYS A C 1
ATOM 950 O O . CYS A 1 128 ? 0.870 3.088 21.816 1.000 32.399 120 CYS A O 1
ATOM 953 N N . ASN A 1 129 ? -0.573 3.209 23.581 1.000 34.163 121 ASN A N 1
ATOM 954 C CA . ASN A 1 129 ? -0.479 4.681 23.781 1.000 38.012 121 ASN A CA 1
ATOM 955 C C . ASN A 1 129 ? 0.940 5.061 24.211 1.000 34.776 121 ASN A C 1
ATOM 956 O O . ASN A 1 129 ? 1.362 6.166 23.845 1.000 33.849 121 ASN A O 1
ATOM 961 N N . ASP A 1 130 ? 1.620 4.186 24.958 1.000 32.292 122 ASP A N 1
ATOM 962 C CA . ASP A 1 130 ? 3.045 4.326 25.354 1.000 32.494 122 ASP A CA 1
ATOM 963 C C . ASP A 1 130 ? 3.936 4.270 24.105 1.000 32.952 122 ASP A C 1
ATOM 964 O O . ASP A 1 130 ? 4.820 5.128 23.965 1.000 30.082 122 ASP A O 1
ATOM 969 N N . ALA A 1 131 ? 3.729 3.262 23.257 1.000 28.575 123 ALA A N 1
ATOM 970 C CA . ALA A 1 131 ? 4.451 3.079 21.983 1.000 27.727 123 ALA A CA 1
ATOM 971 C C . ALA A 1 131 ? 4.243 4.325 21.114 1.000 27.230 123 ALA A C 1
ATOM 972 O O . ALA A 1 131 ? 5.231 4.829 20.549 1.000 26.698 123 ALA A O 1
ATOM 974 N N . VAL A 1 132 ? 3.001 4.794 20.991 1.000 23.954 124 VAL A N 1
ATOM 975 C CA . VAL A 1 132 ? 2.683 5.948 20.113 1.000 24.765 124 VAL A CA 1
ATOM 976 C C . VAL A 1 132 ? 3.406 7.210 20.629 1.000 26.190 124 VAL A C 1
ATOM 977 O O . VAL A 1 132 ? 3.909 7.971 19.788 1.000 25.623 124 VAL A O 1
ATOM 981 N N . LYS A 1 133 ? 3.495 7.439 21.942 1.000 25.197 125 LYS A N 1
ATOM 982 C CA . LYS A 1 133 ? 4.170 8.655 22.487 1.000 27.923 125 LYS A CA 1
ATOM 983 C C . LYS A 1 133 ? 5.682 8.549 22.242 1.000 25.920 125 LYS A C 1
ATOM 984 O O . LYS A 1 133 ? 6.317 9.577 21.966 1.000 23.330 125 LYS A O 1
ATOM 990 N N . SER A 1 134 ? 6.234 7.343 22.321 1.000 24.512 126 SER A N 1
ATOM 991 C CA . SER A 1 134 ? 7.660 7.060 22.017 1.000 25.040 126 SER A CA 1
ATOM 992 C C . SER A 1 134 ? 7.960 7.289 20.520 1.000 22.671 126 SER A C 1
ATOM 993 O O . SER A 1 134 ? 8.984 7.918 20.204 1.000 23.752 126 SER A O 1
ATOM 996 N N . ALA A 1 135 ? 7.079 6.862 19.618 1.000 22.422 127 ALA A N 1
ATOM 997 C CA . ALA A 1 135 ? 7.198 7.075 18.154 1.000 21.532 127 ALA A CA 1
ATOM 998 C C . ALA A 1 135 ? 7.188 8.572 17.848 1.000 21.960 127 ALA A C 1
ATOM 999 O O . ALA A 1 135 ? 8.020 9.010 17.023 1.000 20.617 127 ALA A O 1
ATOM 1001 N N . ASP A 1 136 ? 6.281 9.329 18.480 1.000 21.182 128 ASP A N 1
ATOM 1002 C CA . ASP A 1 136 ? 6.158 10.795 18.274 1.000 22.805 128 ASP A CA 1
ATOM 1003 C C . ASP A 1 136 ? 7.440 11.476 18.776 1.000 19.262 128 ASP A C 1
ATOM 1004 O O . ASP A 1 136 ? 7.891 12.444 18.130 1.000 16.836 128 ASP A O 1
ATOM 1009 N N . ALA A 1 137 ? 7.986 11.021 19.900 1.000 19.298 129 ALA A N 1
ATOM 1010 C CA . ALA A 1 137 ? 9.216 11.603 20.487 1.000 18.602 129 ALA A CA 1
ATOM 1011 C C . ALA A 1 137 ? 10.392 11.326 19.533 1.000 18.503 129 ALA A C 1
ATOM 1012 O O . ALA A 1 137 ? 11.152 12.272 19.274 1.000 17.722 129 ALA A O 1
ATOM 1014 N N . TYR A 1 138 ? 10.476 10.118 18.952 1.000 17.153 130 TYR A N 1
ATOM 1015 C CA . TYR A 1 138 ? 11.573 9.768 18.021 1.000 17.126 130 TYR A CA 1
ATOM 1016 C C . TYR A 1 138 ? 11.408 10.551 16.723 1.000 17.745 130 TYR A C 1
ATOM 1017 O O . TYR A 1 138 ? 12.408 11.071 16.210 1.000 18.653 130 TYR A O 1
ATOM 1026 N N . GLU A 1 139 ? 10.193 10.676 16.207 1.000 19.170 131 GLU A N 1
ATOM 1027 C CA . GLU A 1 139 ? 9.923 11.531 15.015 1.000 20.537 131 GLU A CA 1
ATOM 1028 C C . GLU A 1 139 ? 10.482 12.953 15.232 1.000 20.734 131 GLU A C 1
ATOM 1029 O O . GLU A 1 139 ? 11.167 13.483 14.302 1.000 19.234 131 GLU A O 1
ATOM 1035 N N . LYS A 1 140 ? 10.235 13.563 16.397 1.000 20.453 132 LYS A N 1
ATOM 1036 C CA . LYS A 1 140 ? 10.683 14.958 16.674 1.000 22.804 132 LYS A CA 1
ATOM 1037 C C . LYS A 1 140 ? 12.220 14.982 16.697 1.000 20.000 132 LYS A C 1
ATOM 1038 O O . LYS A 1 140 ? 12.813 15.903 16.144 1.000 17.941 132 LYS A O 1
ATOM 1044 N N . LYS A 1 141 ? 12.842 13.960 17.271 1.000 19.746 133 LYS A N 1
ATOM 1045 C CA . LYS A 1 141 ? 14.313 13.856 17.377 1.000 21.555 133 LYS A CA 1
ATOM 1046 C C . LYS A 1 141 ? 14.892 13.787 15.955 1.000 19.835 133 LYS A C 1
ATOM 1047 O O . LYS A 1 141 ? 15.773 14.577 15.643 1.000 18.538 133 LYS A O 1
ATOM 1053 N N . ILE A 1 142 ? 14.359 12.907 15.098 1.000 19.364 134 ILE A N 1
ATOM 1054 C CA . ILE A 1 142 ? 14.844 12.724 13.702 1.000 19.147 134 ILE A CA 1
ATOM 1055 C C . ILE A 1 142 ? 14.683 14.056 12.953 1.000 19.042 134 ILE A C 1
ATOM 1056 O O . ILE A 1 142 ? 15.592 14.405 12.189 1.000 18.329 134 ILE A O 1
ATOM 1061 N N . ALA A 1 143 ? 13.538 14.737 13.107 1.000 20.350 135 ALA A N 1
ATOM 1062 C CA . ALA A 1 143 ? 13.215 16.005 12.397 1.000 20.118 135 ALA A CA 1
ATOM 1063 C C . ALA A 1 143 ? 14.247 17.073 12.791 1.000 19.307 135 ALA A C 1
ATOM 1064 O O . ALA A 1 143 ? 14.775 17.763 11.894 1.000 17.784 135 ALA A O 1
ATOM 1066 N N . LEU A 1 144 ? 14.602 17.130 14.070 1.000 18.906 136 LEU A N 1
ATOM 1067 C CA . LEU A 1 144 ? 15.578 18.119 14.582 1.000 19.641 136 LEU A CA 1
ATOM 1068 C C . LEU A 1 144 ? 16.960 17.836 13.978 1.000 20.173 136 LEU A C 1
ATOM 1069 O O . LEU A 1 144 ? 17.647 18.799 13.578 1.000 20.045 136 LEU A O 1
ATOM 1074 N N . LEU A 1 145 ? 17.385 16.576 13.941 1.000 18.286 137 LEU A N 1
ATOM 1075 C CA . LEU A 1 145 ? 18.783 16.235 13.579 1.000 16.994 137 LEU A CA 1
ATOM 1076 C C . LEU A 1 145 ? 18.943 16.281 12.064 1.000 17.762 137 LEU A C 1
ATOM 1077 O O . LEU A 1 145 ? 20.077 16.588 11.606 1.000 21.224 137 LEU A O 1
ATOM 1082 N N . LEU A 1 146 ? 17.926 15.853 11.314 1.000 16.324 138 LEU A N 1
ATOM 1083 C CA . LEU A 1 146 ? 18.035 15.681 9.839 1.000 17.668 138 LEU A CA 1
ATOM 1084 C C . LEU A 1 146 ? 17.280 16.783 9.102 1.000 18.749 138 LEU A C 1
ATOM 1085 O O . LEU A 1 146 ? 17.570 16.966 7.912 1.000 18.428 138 LEU A O 1
ATOM 1090 N N . GLY A 1 147 ? 16.308 17.423 9.759 1.000 21.762 139 GLY A N 1
ATOM 1091 C CA . GLY A 1 147 ? 15.302 18.226 9.052 1.000 23.765 139 GLY A CA 1
ATOM 1092 C C . GLY A 1 147 ? 14.394 17.331 8.231 1.000 24.379 139 GLY A C 1
ATOM 1093 O O . GLY A 1 147 ? 14.577 16.086 8.226 1.000 22.121 139 GLY A O 1
ATOM 1094 N N . THR A 1 148 ? 13.424 17.943 7.562 1.000 25.312 140 THR A N 1
ATOM 1095 C CA . THR A 1 148 ? 12.337 17.239 6.851 1.000 28.918 140 THR A CA 1
ATOM 1096 C C . THR A 1 148 ? 12.121 17.949 5.520 1.000 32.889 140 THR A C 1
ATOM 1097 O O . THR A 1 148 ? 12.661 19.069 5.368 1.000 29.799 140 THR A O 1
ATOM 1101 N N . GLN A 1 149 ? 11.396 17.310 4.597 1.000 37.780 141 GLN A N 1
ATOM 1102 C CA . GLN A 1 149 ? 10.985 17.943 3.321 1.000 41.700 141 GLN A CA 1
ATOM 1103 C C . GLN A 1 149 ? 9.641 17.380 2.860 1.000 45.400 141 GLN A C 1
ATOM 1104 O O . GLN A 1 149 ? 9.290 16.247 3.279 1.000 44.919 141 GLN A O 1
ATOM 1110 N N . LYS A 1 150 ? 8.904 18.227 2.127 1.000 47.639 142 LYS A N 1
ATOM 1111 C CA . LYS A 1 150 ? 7.705 17.894 1.323 1.000 49.636 142 LYS A CA 1
ATOM 1112 C C . LYS A 1 150 ? 8.118 16.855 0.285 1.000 47.106 142 LYS A C 1
ATOM 1113 O O . LYS A 1 150 ? 9.191 17.022 -0.344 1.000 43.321 142 LYS A O 1
ATOM 1119 N N . VAL A 1 151 ? 7.310 15.801 0.172 1.000 49.125 143 VAL A N 1
ATOM 1120 C CA . VAL A 1 151 ? 7.546 14.617 -0.700 1.000 51.536 143 VAL A CA 1
ATOM 1121 C C . VAL A 1 151 ? 6.180 14.188 -1.257 1.000 55.956 143 VAL A C 1
ATOM 1122 O O . VAL A 1 151 ? 5.179 14.263 -0.501 1.000 50.095 143 VAL A O 1
ATOM 1126 N N . GLU A 1 152 ? 6.146 13.786 -2.532 1.000 59.228 144 GLU A N 1
ATOM 1127 C CA . GLU A 1 152 ? 4.927 13.329 -3.255 1.000 57.624 144 GLU A CA 1
ATOM 1128 C C . GLU A 1 152 ? 3.789 14.353 -3.111 1.000 57.586 144 GLU A C 1
ATOM 1129 O O . GLU A 1 152 ? 2.680 13.958 -2.686 1.000 54.671 144 GLU A O 1
ATOM 1135 N N . GLY A 1 153 ? 4.041 15.624 -3.431 1.000 58.199 145 GLY A N 1
ATOM 1136 C CA . GLY A 1 153 ? 3.015 16.688 -3.415 1.000 60.007 145 GLY A CA 1
ATOM 1137 C C . GLY A 1 153 ? 2.866 17.338 -2.047 1.000 63.310 145 GLY A C 1
ATOM 1138 O O . GLY A 1 153 ? 2.946 16.596 -1.047 1.000 67.169 145 GLY A O 1
ATOM 1139 N N . ALA A 1 156 ? 2.537 16.323 4.284 1.000 64.290 148 ALA A N 1
ATOM 1140 C CA . ALA A 1 156 ? 3.455 15.592 5.194 1.000 65.320 148 ALA A CA 1
ATOM 1141 C C . ALA A 1 156 ? 4.910 15.943 4.864 1.000 57.233 148 ALA A C 1
ATOM 1142 O O . ALA A 1 156 ? 5.277 15.954 3.668 1.000 59.376 148 ALA A O 1
ATOM 1144 N N . GLU A 1 157 ? 5.705 16.221 5.898 1.000 52.694 149 GLU A N 1
ATOM 1145 C CA . GLU A 1 157 ? 7.158 16.490 5.766 1.000 47.620 149 GLU A CA 1
ATOM 1146 C C . GLU A 1 157 ? 7.915 15.297 6.362 1.000 40.996 149 GLU A C 1
ATOM 1147 O O . GLU A 1 157 ? 7.654 14.873 7.486 1.000 36.914 149 GLU A O 1
ATOM 1153 N N . ILE A 1 158 ? 8.812 14.743 5.577 1.000 36.056 150 ILE A N 1
ATOM 1154 C CA . ILE A 1 158 ? 9.458 13.451 5.886 1.000 32.431 150 ILE A CA 1
ATOM 1155 C C . ILE A 1 158 ? 10.953 13.738 5.954 1.000 29.568 150 ILE A C 1
ATOM 1156 O O . ILE A 1 158 ? 11.493 14.508 5.159 1.000 23.300 150 ILE A O 1
ATOM 1161 N N . PRO A 1 159 ? 11.651 13.179 6.959 1.000 24.919 151 PRO A N 1
ATOM 1162 C CA . PRO A 1 159 ? 13.103 13.160 6.939 1.000 22.455 151 PRO A CA 1
ATOM 1163 C C . PRO A 1 159 ? 13.546 12.215 5.819 1.000 18.991 151 PRO A C 1
ATOM 1164 O O . PRO A 1 159 ? 12.866 11.262 5.514 1.000 18.312 151 PRO A O 1
ATOM 1168 N N . VAL A 1 160 ? 14.664 12.547 5.190 1.000 17.337 152 VAL A N 1
ATOM 1169 C CA . VAL A 1 160 ? 15.244 11.776 4.070 1.000 16.952 152 VAL A CA 1
ATOM 1170 C C . VAL A 1 160 ? 16.518 11.151 4.622 1.000 15.699 152 VAL A C 1
ATOM 1171 O O . VAL A 1 160 ? 17.466 11.879 4.883 1.000 15.549 152 VAL A O 1
ATOM 1175 N N . PHE A 1 161 ? 16.456 9.865 4.936 1.000 15.791 153 PHE A N 1
ATOM 1176 C CA . PHE A 1 161 ? 17.623 9.065 5.401 1.000 14.220 153 PHE A CA 1
ATOM 1177 C C . PHE A 1 161 ? 18.564 8.826 4.218 1.000 13.556 153 PHE A C 1
ATOM 1178 O O . PHE A 1 161 ? 18.111 8.662 3.074 1.000 12.998 153 PHE A O 1
ATOM 1186 N N . ASP A 1 162 ? 19.865 8.929 4.467 1.000 13.273 154 ASP A N 1
ATOM 1187 C CA . ASP A 1 162 ? 20.892 8.542 3.482 1.000 14.036 154 ASP A CA 1
ATOM 1188 C C . ASP A 1 162 ? 20.859 7.009 3.308 1.000 14.553 154 ASP A C 1
ATOM 1189 O O . ASP A 1 162 ? 20.846 6.558 2.159 1.000 14.276 154 ASP A O 1
ATOM 1194 N N . ILE A 1 163 ? 20.862 6.239 4.407 1.000 14.345 155 ILE A N 1
ATOM 1195 C CA . ILE A 1 163 ? 20.900 4.760 4.325 1.000 14.494 155 ILE A CA 1
ATOM 1196 C C . ILE A 1 163 ? 19.790 4.201 5.206 1.000 15.751 155 ILE A C 1
ATOM 1197 O O . ILE A 1 163 ? 19.667 4.627 6.372 1.000 16.769 155 ILE A O 1
ATOM 1202 N N . VAL A 1 164 ? 19.015 3.252 4.672 1.000 15.038 156 VAL A N 1
ATOM 1203 C CA . VAL A 1 164 ? 18.149 2.428 5.544 1.000 14.140 156 VAL A CA 1
ATOM 1204 C C . VAL A 1 164 ? 18.554 0.965 5.377 1.000 14.594 156 VAL A C 1
ATOM 1205 O O . VAL A 1 164 ? 18.508 0.449 4.254 1.000 13.680 156 VAL A O 1
ATOM 1209 N N . LEU A 1 165 ? 18.964 0.340 6.472 1.000 16.034 157 LEU A N 1
ATOM 1210 C CA . LEU A 1 165 ? 19.287 -1.106 6.525 1.000 17.757 157 LEU A CA 1
ATOM 1211 C C . LEU A 1 165 ? 18.083 -1.914 6.988 1.000 18.118 157 LEU A C 1
ATOM 1212 O O . LEU A 1 165 ? 17.576 -1.650 8.071 1.000 18.833 157 LEU A O 1
ATOM 1217 N N . LEU A 1 166 ? 17.701 -2.934 6.241 1.000 18.285 158 LEU A N 1
ATOM 1218 C CA . LEU A 1 166 ? 16.510 -3.732 6.585 1.000 16.749 158 LEU A CA 1
ATOM 1219 C C . LEU A 1 166 ? 16.841 -5.229 6.597 1.000 16.212 158 LEU A C 1
ATOM 1220 O O . LEU A 1 166 ? 17.766 -5.655 5.866 1.000 15.741 158 LEU A O 1
ATOM 1225 N N . GLY A 1 167 ? 16.121 -6.003 7.392 1.000 14.237 159 GLY A N 1
ATOM 1226 C CA . GLY A 1 167 ? 16.182 -7.482 7.313 1.000 17.190 159 GLY A CA 1
ATOM 1227 C C . GLY A 1 167 ? 14.815 -8.016 6.930 1.000 18.906 159 GLY A C 1
ATOM 1228 O O . GLY A 1 167 ? 13.854 -7.326 7.247 1.000 23.347 159 GLY A O 1
ATOM 1229 N N . LEU A 1 168 ? 14.738 -9.117 6.181 1.000 19.768 160 LEU A N 1
ATOM 1230 C CA . LEU A 1 168 ? 13.460 -9.759 5.807 1.000 19.301 160 LEU A CA 1
ATOM 1231 C C . LEU A 1 168 ? 13.154 -10.863 6.822 1.000 21.655 160 LEU A C 1
ATOM 1232 O O . LEU A 1 168 ? 13.986 -11.812 6.942 1.000 22.785 160 LEU A O 1
ATOM 1237 N N . GLY A 1 169 ? 12.008 -10.762 7.511 1.000 19.467 161 GLY A N 1
ATOM 1238 C CA . GLY A 1 169 ? 11.570 -11.807 8.443 1.000 20.286 161 GLY A CA 1
ATOM 1239 C C . GLY A 1 169 ? 11.025 -13.017 7.708 1.000 21.368 161 GLY A C 1
ATOM 1240 O O . GLY A 1 169 ? 10.748 -12.907 6.474 1.000 19.200 161 GLY A O 1
ATOM 1241 N N . SER A 1 170 ? 10.819 -14.119 8.448 1.000 24.469 162 SER A N 1
ATOM 1242 C CA . SER A 1 170 ? 10.244 -15.393 7.943 1.000 25.567 162 SER A CA 1
ATOM 1243 C C . SER A 1 170 ? 8.808 -15.126 7.503 1.000 23.684 162 SER A C 1
ATOM 1244 O O . SER A 1 170 ? 8.360 -15.775 6.573 1.000 26.083 162 SER A O 1
ATOM 1247 N N . ASP A 1 171 ? 8.142 -14.160 8.130 1.000 22.852 163 ASP A N 1
ATOM 1248 C CA . ASP A 1 171 ? 6.777 -13.722 7.745 1.000 20.964 163 ASP A CA 1
ATOM 1249 C C . ASP A 1 171 ? 6.829 -12.607 6.688 1.000 20.440 163 ASP A C 1
ATOM 1250 O O . ASP A 1 171 ? 5.755 -12.032 6.414 1.000 21.247 163 ASP A O 1
ATOM 1255 N N . GLY A 1 172 ? 8.009 -12.255 6.154 1.000 18.889 164 GLY A N 1
ATOM 1256 C CA . GLY A 1 172 ? 8.136 -11.242 5.085 1.000 18.059 164 GLY A CA 1
ATOM 1257 C C . GLY A 1 172 ? 7.966 -9.808 5.615 1.000 19.454 164 GLY A C 1
ATOM 1258 O O . GLY A 1 172 ? 7.751 -8.886 4.800 1.000 19.125 164 GLY A O 1
ATOM 1259 N N . HIS A 1 173 ? 7.993 -9.614 6.942 1.000 17.053 165 HIS A N 1
ATOM 1260 C CA . HIS A 1 173 ? 7.932 -8.265 7.563 1.000 16.363 165 HIS A CA 1
ATOM 1261 C C . HIS A 1 173 ? 9.307 -7.639 7.439 1.000 16.383 165 HIS A C 1
ATOM 1262 O O . HIS A 1 173 ? 10.283 -8.378 7.195 1.000 15.921 165 HIS A O 1
ATOM 1269 N N . THR A 1 174 ? 9.381 -6.319 7.562 1.000 17.021 166 THR A N 1
ATOM 1270 C CA . THR A 1 174 ? 10.675 -5.617 7.671 1.000 16.763 166 THR A CA 1
ATOM 1271 C C . THR A 1 174 ? 10.488 -4.507 8.696 1.000 16.736 166 THR A C 1
ATOM 1272 O O . THR A 1 174 ? 9.323 -4.134 8.955 1.000 16.864 166 THR A O 1
ATOM 1276 N N . ALA A 1 175 ? 11.598 -4.042 9.281 1.000 16.948 167 ALA A N 1
ATOM 1277 C CA . ALA A 1 175 ? 11.641 -3.197 10.491 1.000 16.686 167 ALA A CA 1
ATOM 1278 C C . ALA A 1 175 ? 10.715 -3.835 11.524 1.000 16.684 167 ALA A C 1
ATOM 1279 O O . ALA A 1 175 ? 10.973 -5.009 11.854 1.000 18.272 167 ALA A O 1
ATOM 1281 N N . SER A 1 176 ? 9.734 -3.111 12.052 1.000 16.394 168 SER A N 1
ATOM 1282 C CA . SER A 1 176 ? 8.581 -3.699 12.779 1.000 17.634 168 SER A CA 1
ATOM 1283 C C . SER A 1 176 ? 7.287 -3.292 12.051 1.000 18.406 168 SER A C 1
ATOM 1284 O O . SER A 1 176 ? 6.249 -3.001 12.705 1.000 19.723 168 SER A O 1
ATOM 1287 N N . ILE A 1 177 ? 7.340 -3.315 10.721 1.000 17.795 169 ILE A N 1
ATOM 1288 C CA . ILE A 1 177 ? 6.137 -3.116 9.869 1.000 17.196 169 ILE A CA 1
ATOM 1289 C C . ILE A 1 177 ? 5.489 -4.497 9.631 1.000 17.406 169 ILE A C 1
ATOM 1290 O O . ILE A 1 177 ? 5.995 -5.253 8.825 1.000 15.384 169 ILE A O 1
ATOM 1295 N N . PHE A 1 178 ? 4.377 -4.769 10.327 1.000 17.477 170 PHE A N 1
ATOM 1296 C CA . PHE A 1 178 ? 3.580 -6.016 10.276 1.000 17.502 170 PHE A CA 1
ATOM 1297 C C . PHE A 1 178 ? 2.226 -5.722 9.633 1.000 15.594 170 PHE A C 1
ATOM 1298 O O . PHE A 1 178 ? 1.648 -4.637 9.850 1.000 16.889 170 PHE A O 1
ATOM 1306 N N . HIS A 1 179 ? 1.709 -6.675 8.872 1.000 15.758 171 HIS A N 1
ATOM 1307 C CA . HIS A 1 179 ? 0.291 -6.664 8.482 1.000 16.435 171 HIS A CA 1
ATOM 1308 C C . HIS A 1 179 ? -0.503 -6.572 9.779 1.000 17.689 171 HIS A C 1
ATOM 1309 O O . HIS A 1 179 ? -0.189 -7.337 10.705 1.000 16.743 171 HIS A O 1
ATOM 1316 N N . GLY A 1 180 ? -1.466 -5.660 9.848 1.000 18.543 172 GLY A N 1
ATOM 1317 C CA . GLY A 1 180 ? -2.263 -5.451 11.070 1.000 19.156 172 GLY A CA 1
ATOM 1318 C C . GLY A 1 180 ? -1.702 -4.331 11.938 1.000 20.732 172 GLY A C 1
ATOM 1319 O O . GLY A 1 180 ? -2.370 -3.955 12.922 1.000 21.319 172 GLY A O 1
ATOM 1320 N N . SER A 1 181 ? -0.513 -3.805 11.638 1.000 19.353 173 SER A N 1
ATOM 1321 C CA . SER A 1 181 ? 0.078 -2.741 12.487 1.000 18.887 173 SER A CA 1
ATOM 1322 C C . SER A 1 181 ? -0.394 -1.380 11.986 1.000 18.786 173 SER A C 1
ATOM 1323 O O . SER A 1 181 ? -0.688 -1.226 10.760 1.000 16.590 173 SER A O 1
ATOM 1326 N N . GLN A 1 182 ? -0.369 -0.426 12.923 1.000 20.980 174 GLN A N 1
ATOM 1327 C CA . GLN A 1 182 ? -0.498 1.038 12.705 1.000 20.066 174 GLN A CA 1
ATOM 1328 C C . GLN A 1 182 ? 0.474 1.447 11.590 1.000 19.692 174 GLN A C 1
ATOM 1329 O O . GLN A 1 182 ? 0.117 2.305 10.789 1.000 19.993 174 GLN A O 1
ATOM 1335 N N . ALA A 1 183 ? 1.662 0.840 11.495 1.000 19.153 175 ALA A N 1
ATOM 1336 C CA . ALA A 1 183 ? 2.666 1.153 10.445 1.000 19.854 175 ALA A CA 1
ATOM 1337 C C . ALA A 1 183 ? 2.311 0.537 9.081 1.000 20.690 175 ALA A C 1
ATOM 1338 O O . ALA A 1 183 ? 2.921 0.970 8.054 1.000 20.607 175 ALA A O 1
ATOM 1340 N N . GLU A 1 184 ? 1.468 -0.501 9.041 1.000 22.270 176 GLU A N 1
ATOM 1341 C CA . GLU A 1 184 ? 1.348 -1.381 7.850 1.000 25.060 176 GLU A CA 1
ATOM 1342 C C . GLU A 1 184 ? 1.348 -0.562 6.558 1.000 29.382 176 GLU A C 1
ATOM 1343 O O . GLU A 1 184 ? 2.102 -0.958 5.651 1.000 32.700 176 GLU A O 1
ATOM 1349 N N . SER A 1 185 ? 0.539 0.504 6.465 1.000 29.618 177 SER A N 1
ATOM 1350 C CA . SER A 1 185 ? 0.361 1.332 5.237 1.000 32.789 177 SER A CA 1
ATOM 1351 C C . SER A 1 185 ? 0.617 2.821 5.521 1.000 32.483 177 SER A C 1
ATOM 1352 O O . SER A 1 185 ? 0.094 3.666 4.758 1.000 30.470 177 SER A O 1
ATOM 1355 N N . GLU A 1 186 ? 1.314 3.159 6.610 1.000 32.166 178 GLU A N 1
ATOM 1356 C CA . GLU A 1 186 ? 1.352 4.567 7.101 1.000 30.405 178 GLU A CA 1
ATOM 1357 C C . GLU A 1 186 ? 2.134 5.416 6.093 1.000 27.340 178 GLU A C 1
ATOM 1358 O O . GLU A 1 186 ? 3.337 5.096 5.843 1.000 25.550 178 GLU A O 1
ATOM 1364 N N . MET A 1 187 ? 1.476 6.414 5.496 1.000 28.890 179 MET A N 1
ATOM 1365 C CA . MET A 1 187 ? 2.076 7.220 4.393 1.000 31.727 179 MET A CA 1
ATOM 1366 C C . MET A 1 187 ? 2.179 8.702 4.773 1.000 30.743 179 MET A C 1
ATOM 1367 O O . MET A 1 187 ? 2.620 9.462 3.911 1.000 33.321 179 MET A O 1
ATOM 1372 N N . HIS A 1 188 ? 1.870 9.107 6.004 1.000 32.000 180 HIS A N 1
ATOM 1373 C CA . HIS A 1 188 ? 2.016 10.529 6.430 1.000 33.342 180 HIS A CA 1
ATOM 1374 C C . HIS A 1 188 ? 3.077 10.666 7.531 1.000 33.198 180 HIS A C 1
ATOM 1375 O O . HIS A 1 188 ? 4.020 11.447 7.317 1.000 40.148 180 HIS A O 1
ATOM 1382 N N . ARG A 1 189 ? 3.002 9.867 8.596 1.000 30.815 181 ARG A N 1
ATOM 1383 C CA . ARG A 1 189 ? 3.953 9.893 9.737 1.000 28.399 181 ARG A CA 1
ATOM 1384 C C . ARG A 1 189 ? 5.286 9.236 9.318 1.000 24.370 181 ARG A C 1
ATOM 1385 O O . ARG A 1 189 ? 5.259 8.229 8.590 1.000 22.561 181 ARG A O 1
ATOM 1393 N N . ALA A 1 190 ? 6.423 9.762 9.779 1.000 22.052 182 ALA A N 1
ATOM 1394 C CA . ALA A 1 190 ? 7.769 9.203 9.497 1.000 19.518 182 ALA A CA 1
ATOM 1395 C C . ALA A 1 190 ? 8.012 7.959 10.359 1.000 19.130 182 ALA A C 1
ATOM 1396 O O . ALA A 1 190 ? 8.808 7.104 9.934 1.000 16.905 182 ALA A O 1
ATOM 1398 N N . VAL A 1 191 ? 7.398 7.908 11.556 1.000 17.925 183 VAL A N 1
ATOM 1399 C CA . VAL A 1 191 ? 7.581 6.869 12.616 1.000 18.104 183 VAL A CA 1
ATOM 1400 C C . VAL A 1 191 ? 6.197 6.445 13.128 1.000 19.521 183 VAL A C 1
ATOM 1401 O O . VAL A 1 191 ? 5.302 7.283 13.236 1.000 18.437 183 VAL A O 1
ATOM 1405 N N . SER A 1 192 ? 6.020 5.171 13.406 1.000 19.616 184 SER A N 1
ATOM 1406 C CA . SER A 1 192 ? 4.760 4.621 13.929 1.000 20.996 184 SER A CA 1
ATOM 1407 C C . SER A 1 192 ? 5.091 3.437 14.840 1.000 21.477 184 SER A C 1
ATOM 1408 O O . SER A 1 192 ? 6.216 3.384 15.397 1.000 19.719 184 SER A O 1
ATOM 1411 N N . VAL A 1 193 ? 4.155 2.507 14.991 1.000 20.598 185 VAL A N 1
ATOM 1412 C CA . VAL A 1 193 ? 4.294 1.444 16.024 1.000 19.710 185 VAL A CA 1
ATOM 1413 C C . VAL A 1 193 ? 3.810 0.139 15.409 1.000 18.261 185 VAL A C 1
ATOM 1414 O O . VAL A 1 193 ? 3.107 0.168 14.396 1.000 17.059 185 VAL A O 1
ATOM 1418 N N . GLY A 1 194 ? 4.207 -0.963 16.014 1.000 17.381 186 GLY A N 1
ATOM 1419 C CA . GLY A 1 194 ? 3.791 -2.284 15.568 1.000 18.966 186 GLY A CA 1
ATOM 1420 C C . GLY A 1 194 ? 3.960 -3.262 16.692 1.000 20.475 186 GLY A C 1
ATOM 1421 O O . GLY A 1 194 ? 4.901 -3.084 17.526 1.000 21.856 186 GLY A O 1
ATOM 1422 N N . PHE A 1 195 ? 3.024 -4.204 16.764 1.000 21.347 187 PHE A N 1
ATOM 1423 C CA . PHE A 1 195 ? 3.094 -5.391 17.640 1.000 21.029 187 PHE A CA 1
ATOM 1424 C C . PHE A 1 195 ? 3.276 -6.597 16.728 1.000 21.482 187 PHE A C 1
ATOM 1425 O O . PHE A 1 195 ? 2.671 -6.673 15.667 1.000 24.912 187 PHE A O 1
ATOM 1433 N N . PRO A 1 196 ? 4.119 -7.589 17.087 1.000 22.725 188 PRO A N 1
ATOM 1434 C CA . PRO A 1 196 ? 4.380 -8.703 16.190 1.000 23.839 188 PRO A CA 1
ATOM 1435 C C . PRO A 1 196 ? 3.129 -9.565 16.003 1.000 25.917 188 PRO A C 1
ATOM 1436 O O . PRO A 1 196 ? 2.246 -9.570 16.866 1.000 23.385 188 PRO A O 1
ATOM 1440 N N . SER A 1 197 ? 3.053 -10.195 14.831 1.000 26.670 189 SER A N 1
ATOM 1441 C CA . SER A 1 197 ? 1.998 -11.166 14.446 1.000 28.364 189 SER A CA 1
ATOM 1442 C C . SER A 1 197 ? 2.214 -12.464 15.231 1.000 31.152 189 SER A C 1
ATOM 1443 O O . SER A 1 197 ? 3.328 -12.720 15.696 1.000 30.402 189 SER A O 1
ATOM 1446 N N . PRO A 1 198 ? 1.166 -13.311 15.399 1.000 34.208 190 PRO A N 1
ATOM 1447 C CA . PRO A 1 198 ? 1.238 -14.550 16.180 1.000 35.233 190 PRO A CA 1
ATOM 1448 C C . PRO A 1 198 ? 2.515 -15.398 16.120 1.000 33.498 190 PRO A C 1
ATOM 1449 O O . PRO A 1 198 ? 2.970 -15.794 17.164 1.000 34.646 190 PRO A O 1
ATOM 1453 N N . THR A 1 199 ? 3.085 -15.650 14.944 1.000 37.622 191 THR A N 1
ATOM 1454 C CA . THR A 1 199 ? 4.287 -16.523 14.821 1.000 40.773 191 THR A CA 1
ATOM 1455 C C . THR A 1 199 ? 5.573 -15.756 15.168 1.000 42.156 191 THR A C 1
ATOM 1456 O O . THR A 1 199 ? 6.640 -16.372 15.066 1.000 42.184 191 THR A O 1
ATOM 1460 N N . MET A 1 200 ? 5.506 -14.478 15.564 1.000 41.563 192 MET A N 1
ATOM 1461 C CA . MET A 1 200 ? 6.718 -13.627 15.697 1.000 38.118 192 MET A CA 1
ATOM 1462 C C . MET A 1 200 ? 6.917 -13.210 17.161 1.000 39.230 192 MET A C 1
ATOM 1463 O O . MET A 1 200 ? 5.936 -12.836 17.836 1.000 38.051 192 MET A O 1
ATOM 1468 N N . SER A 1 201 ? 8.165 -13.294 17.627 1.000 38.032 193 SER A N 1
ATOM 1469 C CA . SER A 1 201 ? 8.626 -12.958 19.000 1.000 35.772 193 SER A CA 1
ATOM 1470 C C . SER A 1 201 ? 9.866 -12.095 18.863 1.000 31.190 193 SER A C 1
ATOM 1471 O O . SER A 1 201 ? 10.563 -12.199 17.864 1.000 29.184 193 SER A O 1
ATOM 1474 N N . PRO A 1 202 ? 10.221 -11.265 19.857 1.000 28.991 194 PRO A N 1
ATOM 1475 C CA . PRO A 1 202 ? 9.472 -11.160 21.117 1.000 28.725 194 PRO A CA 1
ATOM 1476 C C . PRO A 1 202 ? 8.173 -10.343 21.075 1.000 29.995 194 PRO A C 1
ATOM 1477 O O . PRO A 1 202 ? 8.079 -9.356 20.357 1.000 28.618 194 PRO A O 1
ATOM 1481 N N . LYS A 1 203 ? 7.242 -10.722 21.946 1.000 28.999 195 LYS A N 1
ATOM 1482 C CA . LYS A 1 203 ? 5.881 -10.157 22.068 1.000 28.266 195 LYS A CA 1
ATOM 1483 C C . LYS A 1 203 ? 5.941 -8.857 22.855 1.000 27.812 195 LYS A C 1
ATOM 1484 O O . LYS A 1 203 ? 5.417 -8.807 23.985 1.000 27.445 195 LYS A O 1
ATOM 1490 N N . VAL A 1 204 ? 6.562 -7.846 22.257 1.000 26.659 196 VAL A N 1
ATOM 1491 C CA . VAL A 1 204 ? 6.679 -6.477 22.818 1.000 23.543 196 VAL A CA 1
ATOM 1492 C C . VAL A 1 204 ? 6.292 -5.483 21.722 1.000 22.955 196 VAL A C 1
ATOM 1493 O O . VAL A 1 204 ? 6.478 -5.786 20.511 1.000 27.102 196 VAL A O 1
ATOM 1497 N N . TRP A 1 205 ? 5.748 -4.351 22.145 1.000 20.713 197 TRP A N 1
ATOM 1498 C CA . TRP A 1 205 ? 5.464 -3.197 21.280 1.000 20.644 197 TRP A CA 1
ATOM 1499 C C . TRP A 1 205 ? 6.780 -2.719 20.655 1.000 21.169 197 TRP A C 1
ATOM 1500 O O . TRP A 1 205 ? 7.857 -2.848 21.324 1.000 20.101 197 TRP A O 1
ATOM 1511 N N . ARG A 1 206 ? 6.725 -2.213 19.427 1.000 18.572 198 ARG A N 1
ATOM 1512 C CA . ARG A 1 206 ? 7.924 -1.654 18.767 1.000 20.003 198 ARG A CA 1
ATOM 1513 C C . ARG A 1 206 ? 7.580 -0.289 18.204 1.000 21.921 198 ARG A C 1
ATOM 1514 O O . ARG A 1 206 ? 6.380 -0.038 17.889 1.000 19.683 198 ARG A O 1
ATOM 1522 N N . VAL A 1 207 ? 8.587 0.578 18.208 1.000 19.871 199 VAL A N 1
ATOM 1523 C CA . VAL A 1 207 ? 8.565 1.849 17.447 1.000 20.246 199 VAL A CA 1
ATOM 1524 C C . VAL A 1 207 ? 9.274 1.500 16.143 1.000 17.616 199 VAL A C 1
ATOM 1525 O O . VAL A 1 207 ? 10.220 0.721 16.223 1.000 15.484 199 VAL A O 1
ATOM 1529 N N . THR A 1 208 ? 8.790 1.993 15.011 1.000 15.270 200 THR A N 1
ATOM 1530 C CA . THR A 1 208 ? 9.292 1.607 13.681 1.000 15.768 200 THR A CA 1
ATOM 1531 C C . THR A 1 208 ? 9.183 2.811 12.757 1.000 16.234 200 THR A C 1
ATOM 1532 O O . THR A 1 208 ? 8.218 3.600 12.887 1.000 14.925 200 THR A O 1
ATOM 1536 N N . LEU A 1 209 ? 10.129 2.902 11.835 1.000 15.725 201 LEU A N 1
ATOM 1537 C CA . LEU A 1 209 ? 10.009 3.755 10.646 1.000 16.639 201 LEU A CA 1
ATOM 1538 C C . LEU A 1 209 ? 8.898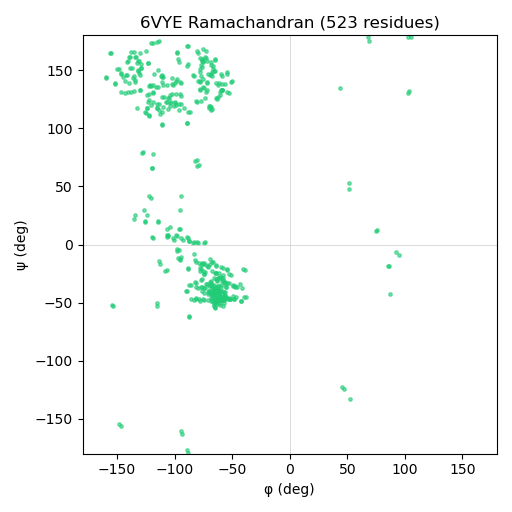 3.164 9.781 1.000 15.549 201 LEU A C 1
ATOM 1539 O O . LEU A 1 209 ? 8.616 1.916 9.855 1.000 13.147 201 LEU A O 1
ATOM 1544 N N . THR A 1 210 ? 8.291 4.052 9.003 1.000 14.239 202 THR A N 1
ATOM 1545 C CA . THR A 1 210 ? 7.095 3.738 8.211 1.000 15.420 202 THR A CA 1
ATOM 1546 C C . THR A 1 210 ? 7.535 3.438 6.786 1.000 15.228 202 THR A C 1
ATOM 1547 O O . THR A 1 210 ? 8.654 3.760 6.373 1.000 14.205 202 THR A O 1
ATOM 1551 N N . PRO A 1 211 ? 6.650 2.840 5.975 1.000 15.094 203 PRO A N 1
ATOM 1552 C CA . PRO A 1 211 ? 6.938 2.696 4.546 1.000 15.502 203 PRO A CA 1
ATOM 1553 C C . PRO A 1 211 ? 7.315 4.038 3.887 1.000 16.071 203 PRO A C 1
ATOM 1554 O O . PRO A 1 211 ? 8.279 4.081 3.152 1.000 18.244 203 PRO A O 1
ATOM 1558 N N . ILE A 1 212 ? 6.584 5.124 4.131 1.000 17.074 204 ILE A N 1
ATOM 1559 C CA . ILE A 1 212 ? 6.845 6.411 3.412 1.000 17.944 204 ILE A CA 1
ATOM 1560 C C . ILE A 1 212 ? 8.295 6.860 3.701 1.000 16.388 204 ILE A C 1
ATOM 1561 O O . ILE A 1 212 ? 8.936 7.368 2.801 1.000 15.927 204 ILE A O 1
ATOM 1566 N N . THR A 1 213 ? 8.811 6.618 4.891 1.000 15.937 205 THR A N 1
ATOM 1567 C CA . THR A 1 213 ? 10.194 6.983 5.264 1.000 17.002 205 THR A CA 1
ATOM 1568 C C . THR A 1 213 ? 11.198 6.152 4.477 1.000 15.521 205 THR A C 1
ATOM 1569 O O . THR A 1 213 ? 12.136 6.744 4.018 1.000 14.717 205 THR A O 1
ATOM 1573 N N . ILE A 1 214 ? 11.003 4.830 4.392 1.000 16.419 206 ILE A N 1
ATOM 1574 C CA . ILE A 1 214 ? 11.905 3.904 3.667 1.000 15.158 206 ILE A CA 1
ATOM 1575 C C . ILE A 1 214 ? 11.834 4.228 2.167 1.000 15.283 206 ILE A C 1
ATOM 1576 O O . ILE A 1 214 ? 12.897 4.261 1.464 1.000 14.760 206 ILE A O 1
ATOM 1581 N N . ILE A 1 215 ? 10.631 4.463 1.676 1.000 15.496 207 ILE A N 1
ATOM 1582 C CA . ILE A 1 215 ? 10.371 4.752 0.237 1.000 17.764 207 ILE A CA 1
ATOM 1583 C C . ILE A 1 215 ? 11.161 5.994 -0.214 1.000 17.162 207 ILE A C 1
ATOM 1584 O O . ILE A 1 215 ? 11.582 6.018 -1.370 1.000 18.791 207 ILE A O 1
ATOM 1589 N N . HIS A 1 216 ? 11.403 6.955 0.675 1.000 17.224 208 HIS A N 1
ATOM 1590 C CA . HIS A 1 216 ? 12.131 8.210 0.352 1.000 18.719 208 HIS A CA 1
ATOM 1591 C C . HIS A 1 216 ? 13.604 8.219 0.788 1.000 16.461 208 HIS A C 1
ATOM 1592 O O . HIS A 1 216 ? 14.223 9.294 0.636 1.000 14.393 208 HIS A O 1
ATOM 1599 N N . ALA A 1 217 ? 14.150 7.118 1.331 1.000 16.831 209 ALA A N 1
ATOM 1600 C CA . ALA A 1 217 ? 15.576 7.039 1.739 1.000 15.352 209 ALA A CA 1
ATOM 1601 C C . ALA A 1 217 ? 16.377 7.088 0.446 1.000 15.229 209 ALA A C 1
ATOM 1602 O O . ALA A 1 217 ? 15.899 6.530 -0.527 1.000 14.356 209 ALA A O 1
ATOM 1604 N N . ARG A 1 218 ? 17.553 7.709 0.452 1.000 16.257 210 ARG A N 1
ATOM 1605 C CA . ARG A 1 218 ? 18.472 7.765 -0.725 1.000 16.596 210 ARG A CA 1
ATOM 1606 C C . ARG A 1 218 ? 19.029 6.368 -1.035 1.000 15.625 210 ARG A C 1
ATOM 1607 O O . ARG A 1 218 ? 19.241 6.073 -2.221 1.000 14.810 210 ARG A O 1
ATOM 1615 N N . HIS A 1 219 ? 19.322 5.558 -0.011 1.000 14.323 211 HIS A N 1
ATOM 1616 C CA . HIS A 1 219 ? 19.798 4.164 -0.179 1.000 14.785 211 HIS A CA 1
ATOM 1617 C C . HIS A 1 219 ? 19.085 3.206 0.774 1.000 14.345 211 HIS A C 1
ATOM 1618 O O . HIS A 1 219 ? 19.035 3.479 2.015 1.000 14.513 211 HIS A O 1
ATOM 1625 N N . VAL A 1 220 ? 18.615 2.087 0.217 1.000 13.156 212 VAL A N 1
ATOM 1626 C CA . VAL A 1 220 ? 17.946 1.025 1.000 1.000 13.861 212 VAL A CA 1
ATOM 1627 C C . VAL A 1 220 ? 18.718 -0.269 0.738 1.000 13.735 212 VAL A C 1
ATOM 1628 O O . VAL A 1 220 ? 18.965 -0.598 -0.444 1.000 15.381 212 VAL A O 1
ATOM 1632 N N . ILE A 1 221 ? 19.104 -0.962 1.796 1.000 14.059 213 ILE A N 1
ATOM 1633 C CA . ILE A 1 221 ? 19.892 -2.233 1.734 1.000 14.086 213 ILE A CA 1
ATOM 1634 C C . ILE A 1 221 ? 19.088 -3.263 2.508 1.000 13.472 213 ILE A C 1
ATOM 1635 O O . ILE A 1 221 ? 18.903 -3.059 3.752 1.000 13.292 213 ILE A O 1
ATOM 1640 N N . LEU A 1 222 ? 18.572 -4.275 1.804 1.000 13.777 214 LEU A N 1
ATOM 1641 C CA . LEU A 1 222 ? 17.822 -5.378 2.441 1.000 15.056 214 LEU A CA 1
ATOM 1642 C C . LEU A 1 222 ? 18.745 -6.587 2.519 1.000 15.857 214 LEU A C 1
ATOM 1643 O O . LEU A 1 222 ? 19.333 -6.980 1.479 1.000 15.016 214 LEU A O 1
ATOM 1648 N N . LEU A 1 223 ? 18.834 -7.171 3.711 1.000 16.926 215 LEU A N 1
ATOM 1649 C CA . LEU A 1 223 ? 19.561 -8.432 3.992 1.000 17.895 215 LEU A CA 1
ATOM 1650 C C . LEU A 1 223 ? 18.520 -9.549 4.114 1.000 21.242 215 LEU A C 1
ATOM 1651 O O . LEU A 1 223 ? 17.566 -9.397 4.890 1.000 21.791 215 LEU A O 1
ATOM 1656 N N . ALA A 1 224 ? 18.628 -10.602 3.306 1.000 22.370 216 ALA A N 1
ATOM 1657 C CA . ALA A 1 224 ? 17.685 -11.740 3.390 1.000 23.824 216 ALA A CA 1
ATOM 1658 C C . ALA A 1 224 ? 18.410 -13.071 3.134 1.000 22.043 216 ALA A C 1
ATOM 1659 O O . ALA A 1 224 ? 19.142 -13.191 2.133 1.000 21.767 216 ALA A O 1
ATOM 1661 N N . THR A 1 225 ? 18.201 -14.048 4.009 1.000 22.896 217 THR A N 1
ATOM 1662 C CA . THR A 1 225 ? 18.804 -15.403 3.876 1.000 23.229 217 THR A CA 1
ATOM 1663 C C . THR A 1 225 ? 17.744 -16.470 4.127 1.000 23.893 217 THR A C 1
ATOM 1664 O O . THR A 1 225 ? 16.708 -16.148 4.737 1.000 27.286 217 THR A O 1
ATOM 1668 N N . GLY A 1 226 ? 18.021 -17.687 3.688 1.000 22.908 218 GLY A N 1
ATOM 1669 C CA . GLY A 1 226 ? 17.319 -18.910 4.094 1.000 22.837 218 GLY A CA 1
ATOM 1670 C C . GLY A 1 226 ? 16.355 -19.362 3.022 1.000 24.709 218 GLY A C 1
ATOM 1671 O O . GLY A 1 226 ? 15.538 -18.507 2.518 1.000 24.567 218 GLY A O 1
ATOM 1672 N N . LYS A 1 227 ? 16.419 -20.640 2.665 1.000 24.629 219 LYS A N 1
ATOM 1673 C CA . LYS A 1 227 ? 15.405 -21.265 1.780 1.000 26.244 219 LYS A CA 1
ATOM 1674 C C . LYS A 1 227 ? 13.996 -20.939 2.297 1.000 24.014 219 LYS A C 1
ATOM 1675 O O . LYS A 1 227 ? 13.118 -20.768 1.469 1.000 25.233 219 LYS A O 1
ATOM 1681 N N . GLU A 1 228 ? 13.794 -20.850 3.614 1.000 23.624 220 GLU A N 1
ATOM 1682 C CA . GLU A 1 228 ? 12.467 -20.658 4.257 1.000 25.221 220 GLU A CA 1
ATOM 1683 C C . GLU A 1 228 ? 11.866 -19.270 3.945 1.000 25.413 220 GLU A C 1
ATOM 1684 O O . GLU A 1 228 ? 10.645 -19.110 4.173 1.000 23.627 220 GLU A O 1
ATOM 1690 N N . LYS A 1 229 ? 12.654 -18.308 3.440 1.000 22.352 221 LYS A N 1
ATOM 1691 C CA . LYS A 1 229 ? 12.164 -16.942 3.106 1.000 21.121 221 LYS A CA 1
ATOM 1692 C C . LYS A 1 229 ? 12.037 -16.754 1.592 1.000 20.741 221 LYS A C 1
ATOM 1693 O O . LYS A 1 229 ? 11.790 -15.634 1.141 1.000 20.813 221 LYS A O 1
ATOM 1699 N N . LYS A 1 230 ? 12.194 -17.818 0.830 1.000 23.135 222 LYS A N 1
ATOM 1700 C CA . LYS A 1 230 ? 12.199 -17.752 -0.652 1.000 23.568 222 LYS A CA 1
ATOM 1701 C C . LYS A 1 230 ? 10.815 -17.336 -1.144 1.000 23.722 222 LYS A C 1
ATOM 1702 O O . LYS A 1 230 ? 10.716 -16.550 -2.118 1.000 24.499 222 LYS A O 1
ATOM 1708 N N . CYS A 1 231 ? 9.767 -17.816 -0.498 1.000 23.150 223 CYS A N 1
ATOM 1709 C CA . CYS A 1 231 ? 8.370 -17.476 -0.861 1.000 23.206 223 CYS A CA 1
ATOM 1710 C C . CYS A 1 231 ? 8.104 -15.978 -0.598 1.000 20.416 223 CYS A C 1
ATOM 1711 O O . CYS A 1 231 ? 7.655 -15.282 -1.525 1.000 17.912 223 CYS A O 1
ATOM 1714 N N . VAL A 1 232 ? 8.392 -15.465 0.601 1.000 19.389 224 VAL A N 1
ATOM 1715 C CA . VAL A 1 232 ? 8.184 -14.007 0.890 1.000 19.071 224 VAL A CA 1
ATOM 1716 C C . VAL A 1 232 ? 9.092 -13.158 -0.007 1.000 17.536 224 VAL A C 1
ATOM 1717 O O . VAL A 1 232 ? 8.639 -12.106 -0.496 1.000 18.948 224 VAL A O 1
ATOM 1721 N N . LEU A 1 233 ? 10.319 -13.576 -0.287 1.000 17.644 225 LEU A N 1
ATOM 1722 C CA . LEU A 1 233 ? 11.189 -12.752 -1.179 1.000 17.454 225 LEU A CA 1
ATOM 1723 C C . LEU A 1 233 ? 10.564 -12.668 -2.573 1.000 17.198 225 LEU A C 1
ATOM 1724 O O . LEU A 1 233 ? 10.482 -11.569 -3.134 1.000 16.503 225 LEU A O 1
ATOM 1729 N N . ASN A 1 234 ? 10.120 -13.800 -3.106 1.000 18.516 226 ASN A N 1
ATOM 1730 C CA . ASN A 1 234 ? 9.488 -13.899 -4.445 1.000 19.553 226 ASN A CA 1
ATOM 1731 C C . ASN A 1 234 ? 8.259 -12.962 -4.502 1.000 18.646 226 ASN A C 1
ATOM 1732 O O . ASN A 1 234 ? 7.971 -12.418 -5.564 1.000 18.129 226 ASN A O 1
ATOM 1737 N N . GLY A 1 235 ? 7.546 -12.748 -3.399 1.000 17.342 227 GLY A N 1
ATOM 1738 C CA . GLY A 1 235 ? 6.342 -11.905 -3.383 1.000 17.674 227 GLY A CA 1
ATOM 1739 C C . GLY A 1 235 ? 6.684 -10.428 -3.440 1.000 17.513 227 GLY A C 1
ATOM 1740 O O . GLY A 1 235 ? 5.774 -9.677 -3.758 1.000 14.459 227 GLY A O 1
ATOM 1741 N N . ILE A 1 236 ? 7.944 -10.033 -3.164 1.000 17.041 228 ILE A N 1
ATOM 1742 C CA . ILE A 1 236 ? 8.432 -8.639 -3.403 1.000 18.214 228 ILE A CA 1
ATOM 1743 C C . ILE A 1 236 ? 8.854 -8.511 -4.874 1.000 19.797 228 ILE A C 1
ATOM 1744 O O . ILE A 1 236 ? 8.492 -7.495 -5.534 1.000 17.493 228 ILE A O 1
ATOM 1749 N N . ILE A 1 237 ? 9.642 -9.477 -5.349 1.000 20.547 229 ILE A N 1
ATOM 1750 C CA . ILE A 1 237 ? 10.416 -9.367 -6.627 1.000 22.467 229 ILE A CA 1
ATOM 1751 C C . ILE A 1 237 ? 9.517 -9.672 -7.833 1.000 21.831 229 ILE A C 1
ATOM 1752 O O . ILE A 1 237 ? 9.601 -8.918 -8.777 1.000 18.766 229 ILE A O 1
ATOM 1757 N N . ALA A 1 238 ? 8.722 -10.751 -7.801 1.000 22.697 230 ALA A N 1
ATOM 1758 C CA . ALA A 1 238 ? 7.776 -11.129 -8.884 1.000 21.773 230 ALA A CA 1
ATOM 1759 C C . ALA A 1 238 ? 6.755 -9.998 -9.118 1.000 21.600 230 ALA A C 1
ATOM 1760 O O . ALA A 1 238 ? 6.280 -9.364 -8.139 1.000 19.939 230 ALA A O 1
ATOM 1762 N N . ASP A 1 239 ? 6.451 -9.710 -10.376 1.000 20.589 231 ASP A N 1
ATOM 1763 C CA . ASP A 1 239 ? 5.612 -8.538 -10.758 1.000 21.275 231 ASP A CA 1
ATOM 1764 C C . ASP A 1 239 ? 4.159 -8.862 -10.418 1.000 21.565 231 ASP A C 1
ATOM 1765 O O . ASP A 1 239 ? 3.461 -8.006 -9.812 1.000 20.748 231 ASP A O 1
ATOM 1770 N N . THR A 1 240 ? 3.751 -10.119 -10.614 1.000 21.461 232 THR A N 1
ATOM 1771 C CA . THR A 1 240 ? 2.326 -10.478 -10.775 1.000 22.268 232 THR A CA 1
ATOM 1772 C C . THR A 1 240 ? 1.849 -11.573 -9.819 1.000 20.091 232 THR A C 1
ATOM 1773 O O . THR A 1 240 ? 0.935 -12.319 -10.135 1.000 21.695 232 THR A O 1
ATOM 1777 N N . PRO A 1 241 ? 2.385 -11.745 -8.599 1.000 19.821 233 PRO A N 1
ATOM 1778 C CA .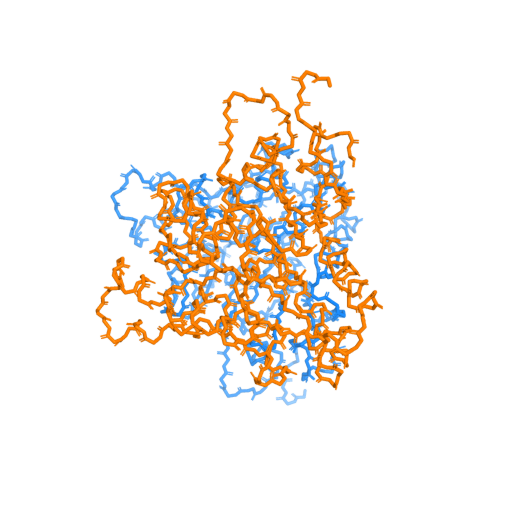 PRO A 1 241 ? 1.927 -12.843 -7.745 1.000 19.437 233 PRO A CA 1
ATOM 1779 C C . PRO A 1 241 ? 0.553 -12.489 -7.160 1.000 19.606 233 PRO A C 1
ATOM 1780 O O . PRO A 1 241 ? 0.206 -11.306 -7.082 1.000 19.930 233 PRO A O 1
ATOM 1784 N N . THR A 1 242 ? -0.197 -13.502 -6.762 1.000 19.214 234 THR A N 1
ATOM 1785 C CA . THR A 1 242 ? -1.570 -13.348 -6.224 1.000 19.630 234 THR A CA 1
ATOM 1786 C C . THR A 1 242 ? -1.465 -12.791 -4.801 1.000 20.290 234 THR A C 1
ATOM 1787 O O . THR A 1 242 ? -2.210 -11.855 -4.474 1.000 20.646 234 THR A O 1
ATOM 1791 N N . GLU A 1 243 ? -0.588 -13.386 -3.995 1.000 21.411 235 GLU A N 1
ATOM 1792 C CA . GLU A 1 243 ? -0.403 -13.060 -2.556 1.000 23.105 235 GLU A CA 1
ATOM 1793 C C . GLU A 1 243 ? 0.954 -12.365 -2.368 1.000 19.645 235 GLU A C 1
ATOM 1794 O O . GLU A 1 243 ? 1.903 -12.744 -3.043 1.000 20.637 235 GLU A O 1
ATOM 1800 N N . VAL A 1 244 ? 1.048 -11.400 -1.467 1.000 17.486 236 VAL A N 1
ATOM 1801 C CA . VAL A 1 244 ? 2.309 -10.646 -1.221 1.000 17.528 236 VAL A CA 1
ATOM 1802 C C . VAL A 1 244 ? 2.515 -10.487 0.280 1.000 16.356 236 VAL A C 1
ATOM 1803 O O . VAL A 1 244 ? 1.565 -10.349 1.043 1.000 14.105 236 VAL A O 1
ATOM 1807 N N . PRO A 1 245 ? 3.788 -10.388 0.706 1.000 16.458 237 PRO A N 1
ATOM 1808 C CA . PRO A 1 245 ? 4.117 -10.022 2.082 1.000 16.390 237 PRO A CA 1
ATOM 1809 C C . PRO A 1 245 ? 4.009 -8.492 2.212 1.000 16.131 237 PRO A C 1
ATOM 1810 O O . PRO A 1 245 ? 3.962 -7.820 1.195 1.000 16.135 237 PRO A O 1
ATOM 1814 N N . VAL A 1 246 ? 3.996 -7.995 3.446 1.000 16.214 238 VAL A N 1
ATOM 1815 C CA . VAL A 1 246 ? 3.845 -6.559 3.806 1.000 15.847 238 VAL A CA 1
ATOM 1816 C C . VAL A 1 246 ? 5.013 -5.756 3.237 1.000 15.175 238 VAL A C 1
ATOM 1817 O O . VAL A 1 246 ? 4.776 -4.616 2.919 1.000 15.761 238 VAL A O 1
ATOM 1821 N N . SER A 1 247 ? 6.189 -6.351 3.062 1.000 15.639 239 SER A N 1
ATOM 1822 C CA . SER A 1 247 ? 7.405 -5.725 2.472 1.000 17.436 239 SER A CA 1
ATOM 1823 C C . SER A 1 247 ? 7.316 -5.544 0.932 1.000 16.522 239 SER A C 1
ATOM 1824 O O . SER A 1 247 ? 8.284 -5.028 0.321 1.000 16.568 239 SER A O 1
ATOM 1827 N N . ARG A 1 248 ? 6.204 -5.928 0.307 1.000 16.302 240 ARG A N 1
ATOM 1828 C CA . ARG A 1 248 ? 5.802 -5.551 -1.082 1.000 16.208 240 ARG A CA 1
ATOM 1829 C C . ARG A 1 248 ? 6.053 -4.067 -1.377 1.000 15.480 240 ARG A C 1
ATOM 1830 O O . ARG A 1 248 ? 6.499 -3.772 -2.510 1.000 17.326 240 ARG A O 1
ATOM 1838 N N . PHE A 1 249 ? 5.905 -3.176 -0.395 1.000 15.605 241 PHE A N 1
ATOM 1839 C CA . PHE A 1 249 ? 6.033 -1.700 -0.563 1.000 17.056 241 PHE A CA 1
ATOM 1840 C C . PHE A 1 249 ? 7.453 -1.340 -1.033 1.000 17.546 241 PHE A C 1
ATOM 1841 O O . PHE A 1 249 ? 7.576 -0.328 -1.677 1.000 18.523 241 PHE A O 1
ATOM 1849 N N . LEU A 1 250 ? 8.490 -2.128 -0.719 1.000 16.649 242 LEU A N 1
ATOM 1850 C CA . LEU A 1 250 ? 9.892 -1.814 -1.128 1.000 15.222 242 LEU A CA 1
ATOM 1851 C C . LEU A 1 250 ? 9.977 -1.611 -2.649 1.000 16.057 242 LEU A C 1
ATOM 1852 O O . LEU A 1 250 ? 10.951 -0.975 -3.101 1.000 16.277 242 LEU A O 1
ATOM 1857 N N . ARG A 1 251 ? 9.016 -2.131 -3.428 1.000 17.662 243 ARG A N 1
ATOM 1858 C CA . ARG A 1 251 ? 9.003 -1.935 -4.906 1.000 16.865 243 ARG A CA 1
ATOM 1859 C C . ARG A 1 251 ? 8.822 -0.445 -5.214 1.000 15.930 243 ARG A C 1
ATOM 1860 O O . ARG A 1 251 ? 9.188 -0.036 -6.305 1.000 16.028 243 ARG A O 1
ATOM 1868 N N . ASN A 1 252 ? 8.228 0.311 -4.305 1.000 15.384 244 ASN A N 1
ATOM 1869 C CA . ASN A 1 252 ? 7.953 1.758 -4.483 1.000 16.383 244 ASN A CA 1
ATOM 1870 C C . ASN A 1 252 ? 9.143 2.619 -4.042 1.000 15.611 244 ASN A C 1
ATOM 1871 O O . ASN A 1 252 ? 9.019 3.861 -4.078 1.000 14.192 244 ASN A O 1
ATOM 1876 N N . CYS A 1 253 ? 10.262 2.030 -3.635 1.000 15.472 245 CYS A N 1
ATOM 1877 C CA . CYS A 1 253 ? 11.420 2.806 -3.134 1.000 16.621 245 CYS A CA 1
ATOM 1878 C C . CYS A 1 253 ? 11.908 3.784 -4.207 1.000 16.977 245 CYS A C 1
ATOM 1879 O O . CYS A 1 253 ? 11.982 3.380 -5.361 1.000 17.822 245 CYS A O 1
ATOM 1882 N N . LYS A 1 254 ? 12.143 5.047 -3.834 1.000 18.399 246 LYS A N 1
ATOM 1883 C CA . LYS A 1 254 ? 12.516 6.133 -4.784 1.000 20.560 246 LYS A CA 1
ATOM 1884 C C . LYS A 1 254 ? 14.028 6.163 -4.956 1.000 18.927 246 LYS A C 1
ATOM 1885 O O . LYS A 1 254 ? 14.454 6.621 -6.009 1.000 17.688 246 LYS A O 1
ATOM 1891 N N . GLY A 1 255 ? 14.770 5.601 -4.006 1.000 18.724 247 GLY A N 1
ATOM 1892 C CA . GLY A 1 255 ? 16.240 5.652 -3.955 1.000 18.795 247 GLY A CA 1
ATOM 1893 C C . GLY A 1 255 ? 16.896 4.453 -4.618 1.000 18.843 247 GLY A C 1
ATOM 1894 O O . GLY A 1 255 ? 16.204 3.693 -5.328 1.000 17.818 247 GLY A O 1
ATOM 1895 N N . ASP A 1 256 ? 18.172 4.257 -4.302 1.000 20.126 248 ASP A N 1
ATOM 1896 C CA . ASP A 1 256 ? 19.027 3.157 -4.803 1.000 21.373 248 ASP A CA 1
ATOM 1897 C C . ASP A 1 256 ? 18.827 1.945 -3.880 1.000 21.780 248 ASP A C 1
ATOM 1898 O O . ASP A 1 256 ? 19.259 2.026 -2.700 1.000 22.767 248 ASP A O 1
ATOM 1903 N N . VAL A 1 257 ? 18.238 0.862 -4.411 1.000 18.724 249 VAL A N 1
ATOM 1904 C CA . VAL A 1 257 ? 17.850 -0.351 -3.640 1.000 19.527 249 VAL A CA 1
ATOM 1905 C C . VAL A 1 257 ? 18.826 -1.474 -3.940 1.000 16.583 249 VAL A C 1
ATOM 1906 O O . VAL A 1 257 ? 18.986 -1.804 -5.112 1.000 16.610 249 VAL A O 1
ATOM 1910 N N . THR A 1 258 ? 19.409 -2.060 -2.897 1.000 16.551 250 THR A N 1
ATOM 1911 C CA . THR A 1 258 ? 20.305 -3.246 -2.987 1.000 15.891 250 THR A CA 1
ATOM 1912 C C . THR A 1 258 ? 19.732 -4.352 -2.119 1.000 15.280 250 THR A C 1
ATOM 1913 O O . THR A 1 258 ? 19.510 -4.084 -0.947 1.000 14.804 250 THR A O 1
ATOM 1917 N N . PHE A 1 259 ? 19.457 -5.516 -2.722 1.000 14.679 251 PHE A N 1
ATOM 1918 C CA . PHE A 1 259 ? 19.112 -6.784 -2.028 1.000 15.041 251 PHE A CA 1
ATOM 1919 C C . PHE A 1 259 ? 20.381 -7.644 -1.984 1.000 15.439 251 PHE A C 1
ATOM 1920 O O . PHE A 1 259 ? 21.008 -7.901 -3.044 1.000 14.722 251 PHE A O 1
ATOM 1928 N N . ILE A 1 260 ? 20.802 -8.011 -0.776 1.000 15.020 252 ILE A N 1
ATOM 1929 C CA . ILE A 1 260 ? 21.994 -8.862 -0.538 1.000 15.099 252 ILE A CA 1
ATOM 1930 C C . ILE A 1 260 ? 21.454 -10.193 -0.019 1.000 15.593 252 ILE A C 1
ATOM 1931 O O . ILE A 1 260 ? 20.808 -10.222 1.044 1.000 15.288 252 ILE A O 1
ATOM 1936 N N . LEU A 1 261 ? 21.644 -11.248 -0.803 1.000 17.428 253 LEU A N 1
ATOM 1937 C CA . LEU A 1 261 ? 21.004 -12.573 -0.612 1.000 17.739 253 LEU A CA 1
ATOM 1938 C C . LEU A 1 261 ? 22.060 -13.680 -0.481 1.000 20.516 253 LEU A C 1
ATOM 1939 O O . LEU A 1 261 ? 23.181 -13.533 -1.032 1.000 19.118 253 LEU A O 1
ATOM 1944 N N . ASP A 1 262 ? 21.686 -14.788 0.158 1.000 21.912 254 ASP A N 1
ATOM 1945 C CA . ASP A 1 262 ? 22.433 -16.068 0.086 1.000 25.452 254 ASP A CA 1
ATOM 1946 C C . ASP A 1 262 ? 21.887 -16.856 -1.115 1.000 26.125 254 ASP A C 1
ATOM 1947 O O . ASP A 1 262 ? 20.864 -16.429 -1.697 1.000 25.040 254 ASP A O 1
ATOM 1952 N N . LYS A 1 263 ? 22.556 -17.954 -1.473 1.000 28.661 255 LYS A N 1
ATOM 1953 C CA . LYS A 1 263 ? 22.201 -18.854 -2.606 1.000 28.926 255 LYS A CA 1
ATOM 1954 C C . LYS A 1 263 ? 20.809 -19.436 -2.360 1.000 27.108 255 LYS A C 1
ATOM 1955 O O . LYS A 1 263 ? 19.999 -19.407 -3.275 1.000 30.214 255 LYS A O 1
ATOM 1961 N N . GLU A 1 264 ? 20.546 -19.927 -1.149 1.000 26.956 256 GLU A N 1
ATOM 1962 C CA . GLU A 1 264 ? 19.326 -20.699 -0.807 1.000 25.766 256 GLU A CA 1
ATOM 1963 C C . GLU A 1 264 ? 18.080 -19.813 -1.004 1.000 26.727 256 GLU A C 1
ATOM 1964 O O . GLU A 1 264 ? 17.077 -20.331 -1.526 1.000 24.676 256 GLU A O 1
ATOM 1970 N N . ILE A 1 265 ? 18.094 -18.532 -0.607 1.000 24.069 257 ILE A N 1
ATOM 1971 C CA . ILE A 1 265 ? 16.884 -17.657 -0.765 1.000 24.530 257 ILE A CA 1
ATOM 1972 C C . ILE A 1 265 ? 16.711 -17.261 -2.235 1.000 23.709 257 ILE A C 1
ATOM 1973 O O . ILE A 1 265 ? 15.555 -17.017 -2.626 1.000 26.863 257 ILE A O 1
ATOM 1978 N N . ALA A 1 266 ? 17.798 -17.252 -3.014 1.000 25.678 258 ALA A N 1
ATOM 1979 C CA . ALA A 1 266 ? 17.876 -16.727 -4.394 1.000 28.767 258 ALA A CA 1
ATOM 1980 C C . ALA A 1 266 ? 17.682 -17.824 -5.461 1.000 31.396 258 ALA A C 1
ATOM 1981 O O . ALA A 1 266 ? 17.883 -17.494 -6.644 1.000 32.846 258 ALA A O 1
ATOM 1983 N N . GLU A 1 267 ? 17.206 -19.027 -5.117 1.000 35.046 259 GLU A N 1
ATOM 1984 C CA . GLU A 1 267 ? 17.130 -20.190 -6.061 1.000 42.289 259 GLU A CA 1
ATOM 1985 C C . GLU A 1 267 ? 16.178 -19.904 -7.237 1.000 40.058 259 GLU A C 1
ATOM 1986 O O . GLU A 1 267 ? 16.475 -20.378 -8.325 1.000 40.677 259 GLU A O 1
ATOM 1992 N N . ASN A 1 268 ? 15.115 -19.112 -7.077 1.000 50.179 260 ASN A N 1
ATOM 1993 C CA . ASN A 1 268 ? 14.147 -18.819 -8.179 1.000 55.406 260 ASN A CA 1
ATOM 1994 C C . ASN A 1 268 ? 14.438 -17.479 -8.884 1.000 59.454 260 ASN A C 1
ATOM 1995 O O . ASN A 1 268 ? 13.744 -17.176 -9.876 1.000 62.258 260 ASN A O 1
ATOM 2000 N N . LEU A 1 269 ? 15.400 -16.685 -8.416 1.000 59.264 261 LEU A N 1
ATOM 2001 C CA . LEU A 1 269 ? 15.760 -15.396 -9.066 1.000 64.672 261 LEU A CA 1
ATOM 2002 C C . LEU A 1 269 ? 16.574 -15.681 -10.331 1.000 74.666 261 LEU A C 1
ATOM 2003 O O . LEU A 1 269 ? 17.266 -16.714 -10.359 1.000 78.470 261 LEU A O 1
ATOM 2008 N N . THR A 1 270 ? 16.513 -14.779 -11.317 1.000 81.332 262 THR A N 1
ATOM 2009 C CA . THR A 1 270 ? 17.495 -14.689 -12.433 1.000 83.696 262 THR A CA 1
ATOM 2010 C C . THR A 1 270 ? 18.557 -13.643 -12.047 1.000 84.396 262 THR A C 1
ATOM 2011 O O . THR A 1 270 ? 19.110 -13.016 -12.967 1.000 90.904 262 THR A O 1
ATOM 2015 N N . CYS A 1 271 ? 18.810 -13.499 -10.729 1.000 89.993 263 CYS A N 1
ATOM 2016 C CA . CYS A 1 271 ? 19.898 -12.738 -10.033 1.000 84.739 263 CYS A CA 1
ATOM 2017 C C . CYS A 1 271 ? 20.321 -11.487 -10.813 1.000 89.046 263 CYS A C 1
ATOM 2018 O O . CYS A 1 271 ? 21.455 -11.289 -11.281 1.000 89.457 263 CYS A O 1
ATOM 2022 N N . HIS B 1 6 ? 54.299 -27.307 38.648 1.000 48.291 -2 HIS B N 1
ATOM 2023 C CA . HIS B 1 6 ? 54.413 -25.921 39.205 1.000 49.181 -2 HIS B CA 1
ATOM 2024 C C . HIS B 1 6 ? 53.109 -25.604 39.955 1.000 46.142 -2 HIS B C 1
ATOM 2025 O O . HIS B 1 6 ? 52.427 -26.574 40.351 1.000 44.700 -2 HIS B O 1
ATOM 2032 N N . HIS B 1 7 ? 52.789 -24.319 40.172 1.000 38.487 -1 HIS B N 1
ATOM 2033 C CA . HIS B 1 7 ? 51.884 -23.840 41.254 1.000 35.138 -1 HIS B CA 1
ATOM 2034 C C . HIS B 1 7 ? 50.405 -24.033 40.893 1.000 35.307 -1 HIS B C 1
ATOM 2035 O O . HIS B 1 7 ? 49.544 -23.891 41.812 1.000 33.652 -1 HIS B O 1
ATOM 2042 N N . HIS B 1 8 ? 50.101 -24.260 39.615 1.000 32.561 0 HIS B N 1
ATOM 2043 C CA . HIS B 1 8 ? 48.733 -24.164 39.054 1.000 33.814 0 HIS B CA 1
ATOM 2044 C C . HIS B 1 8 ? 48.565 -25.229 37.976 1.000 34.525 0 HIS B C 1
ATOM 2045 O O . HIS B 1 8 ? 49.542 -25.512 37.304 1.000 42.647 0 HIS B O 1
ATOM 2052 N N . MET B 1 9 ? 47.375 -25.813 37.861 1.000 30.696 1 MET B N 1
ATOM 2053 C CA . MET B 1 9 ? 46.954 -26.604 36.686 1.000 34.121 1 MET B CA 1
ATOM 2054 C C . MET B 1 9 ? 46.921 -25.653 35.490 1.000 33.970 1 MET B C 1
ATOM 2055 O O . MET B 1 9 ? 46.499 -24.500 35.655 1.000 34.853 1 MET B O 1
ATOM 2060 N N . SER B 1 10 ? 47.398 -26.120 34.344 1.000 34.887 2 SER B N 1
ATOM 2061 C CA . SER B 1 10 ? 47.404 -25.398 33.048 1.000 34.801 2 SER B CA 1
ATOM 2062 C C . SER B 1 10 ? 46.193 -25.865 32.224 1.000 28.428 2 SER B C 1
ATOM 2063 O O . SER B 1 10 ? 45.825 -27.044 32.309 1.000 27.697 2 SER B O 1
ATOM 2066 N N . PHE B 1 11 ? 45.559 -24.957 31.499 1.000 25.851 3 PHE B N 1
ATOM 2067 C CA . PHE B 1 11 ? 44.533 -25.287 30.490 1.000 22.892 3 PHE B CA 1
ATOM 2068 C C . PHE B 1 11 ? 45.024 -24.702 29.184 1.000 20.489 3 PHE B C 1
ATOM 2069 O O . PHE B 1 11 ? 45.073 -23.501 29.095 1.000 21.092 3 PHE B O 1
ATOM 2077 N N . LYS B 1 12 ? 45.410 -25.550 28.239 1.000 23.892 4 LYS B N 1
ATOM 2078 C CA . LYS B 1 12 ? 46.022 -25.150 26.944 1.000 24.848 4 LYS B CA 1
ATOM 2079 C C . LYS B 1 12 ? 45.139 -25.643 25.798 1.000 24.077 4 LYS B C 1
ATOM 2080 O O . LYS B 1 12 ? 45.562 -26.438 24.973 1.000 23.765 4 LYS B O 1
ATOM 2086 N N . PRO B 1 13 ? 43.900 -25.135 25.631 1.000 22.965 5 PRO B N 1
ATOM 2087 C CA . PRO B 1 13 ? 43.182 -25.400 24.386 1.000 22.527 5 PRO B CA 1
ATOM 2088 C C . PRO B 1 13 ? 43.916 -24.745 23.204 1.000 20.647 5 PRO B C 1
ATOM 2089 O O . PRO B 1 13 ? 44.708 -23.830 23.408 1.000 19.888 5 PRO B O 1
ATOM 2093 N N . LYS B 1 14 ? 43.639 -25.232 22.003 1.000 18.978 6 LYS B N 1
ATOM 2094 C CA . LYS B 1 14 ? 44.025 -24.565 20.736 1.000 19.034 6 LYS B CA 1
ATOM 2095 C C . LYS B 1 14 ? 43.141 -23.320 20.637 1.000 17.482 6 LYS B C 1
ATOM 2096 O O . LYS B 1 14 ? 41.908 -23.453 20.718 1.000 17.134 6 LYS B O 1
ATOM 2102 N N . ILE B 1 15 ? 43.733 -22.147 20.601 1.000 17.842 7 ILE B N 1
ATOM 2103 C CA . ILE B 1 15 ? 42.972 -20.871 20.499 1.000 19.805 7 ILE B CA 1
ATOM 2104 C C . ILE B 1 15 ? 43.171 -20.361 19.069 1.000 20.634 7 ILE B C 1
ATOM 2105 O O . ILE B 1 15 ? 44.297 -20.254 18.653 1.000 20.716 7 ILE B O 1
ATOM 2110 N N . ILE B 1 16 ? 42.087 -20.149 18.329 1.000 20.730 8 ILE B N 1
ATOM 2111 C CA . ILE B 1 16 ? 42.117 -19.473 17.005 1.000 20.739 8 ILE B CA 1
ATOM 2112 C C . ILE B 1 16 ? 41.333 -18.162 17.124 1.000 22.679 8 ILE B C 1
ATOM 2113 O O . ILE B 1 16 ? 40.127 -18.176 17.480 1.000 21.389 8 ILE B O 1
ATOM 2118 N N . VAL B 1 17 ? 42.033 -17.046 16.923 1.000 25.163 9 VAL B N 1
ATOM 2119 C CA . VAL B 1 17 ? 41.442 -15.681 16.960 1.000 27.342 9 VAL B CA 1
ATOM 2120 C C . VAL B 1 17 ? 41.184 -15.238 15.516 1.000 27.303 9 VAL B C 1
ATOM 2121 O O . VAL B 1 17 ? 42.131 -15.198 14.751 1.000 26.406 9 VAL B O 1
ATOM 2125 N N . CYS B 1 18 ? 39.943 -14.955 15.156 1.000 29.246 10 CYS B N 1
ATOM 2126 C CA . CYS B 1 18 ? 39.565 -14.464 13.803 1.000 36.795 10 CYS B CA 1
ATOM 2127 C C . CYS B 1 18 ? 39.374 -12.942 13.815 1.000 42.962 10 CYS B C 1
ATOM 2128 O O . CYS B 1 18 ? 38.761 -12.413 14.772 1.000 44.747 10 CYS B O 1
ATOM 2131 N N . GLY B 1 19 ? 39.861 -12.273 12.766 1.000 57.583 11 GLY B N 1
ATOM 2132 C CA . GLY B 1 19 ? 39.851 -10.800 12.633 1.000 62.014 11 GLY B CA 1
ATOM 2133 C C . GLY B 1 19 ? 38.438 -10.248 12.570 1.000 68.160 11 GLY B C 1
ATOM 2134 O O . GLY B 1 19 ? 38.129 -9.243 13.286 1.000 71.693 11 GLY B O 1
ATOM 2135 N N . SER B 1 20 ? 37.606 -10.881 11.740 1.000 62.512 12 SER B N 1
ATOM 2136 C CA . SER B 1 20 ? 36.172 -10.546 11.569 1.000 62.542 12 SER B CA 1
ATOM 2137 C C . SER B 1 20 ? 35.328 -11.658 12.164 1.000 59.898 12 SER B C 1
ATOM 2138 O O . SER B 1 20 ? 35.413 -12.791 11.704 1.000 62.590 12 SER B O 1
ATOM 2141 N N . PRO B 1 21 ? 34.505 -11.361 13.199 1.000 56.964 13 PRO B N 1
ATOM 2142 C CA . PRO B 1 21 ? 33.545 -12.326 13.738 1.000 52.079 13 PRO B CA 1
ATOM 2143 C C . PRO B 1 21 ? 32.793 -13.183 12.703 1.000 56.450 13 PRO B C 1
ATOM 2144 O O . PRO B 1 21 ? 32.307 -14.242 13.065 1.000 58.687 13 PRO B O 1
ATOM 2148 N N . ALA B 1 22 ? 32.721 -12.741 11.441 1.000 58.118 14 ALA B N 1
ATOM 2149 C CA . ALA B 1 22 ? 32.068 -13.485 10.339 1.000 55.182 14 ALA B CA 1
ATOM 2150 C C . ALA B 1 22 ? 33.019 -14.528 9.712 1.000 49.539 14 ALA B C 1
ATOM 2151 O O . ALA B 1 22 ? 32.583 -15.207 8.758 1.000 47.545 14 ALA B O 1
ATOM 2153 N N . GLU B 1 23 ? 34.248 -14.659 10.234 1.000 42.037 15 GLU B N 1
ATOM 2154 C CA . GLU B 1 23 ? 35.293 -15.641 9.823 1.000 40.113 15 GLU B CA 1
ATOM 2155 C C . GLU B 1 23 ? 35.227 -16.891 10.732 1.000 33.928 15 GLU B C 1
ATOM 2156 O O . GLU B 1 23 ? 35.867 -17.906 10.393 1.000 31.191 15 GLU B O 1
ATOM 2162 N N . LEU B 1 24 ? 34.490 -16.844 11.854 1.000 31.437 16 LEU B N 1
ATOM 2163 C CA . LEU B 1 24 ? 34.449 -17.955 12.841 1.000 30.955 16 LEU B CA 1
ATOM 2164 C C . LEU B 1 24 ? 33.840 -19.208 12.191 1.000 29.716 16 LEU B C 1
ATOM 2165 O O . LEU B 1 24 ? 34.455 -20.277 12.347 1.000 26.359 16 LEU B O 1
ATOM 2170 N N . SER B 1 25 ? 32.714 -19.098 11.465 1.000 26.874 17 SER B N 1
ATOM 2171 C CA . SER B 1 25 ? 32.036 -20.282 10.866 1.000 27.306 17 SER B CA 1
ATOM 2172 C C . SER B 1 25 ? 32.993 -20.957 9.884 1.000 25.385 17 SER B C 1
ATOM 2173 O O . SER B 1 25 ? 33.004 -22.189 9.875 1.000 24.389 17 SER B O 1
ATOM 2176 N N . GLY B 1 26 ? 33.763 -20.177 9.114 1.000 22.719 18 GLY B N 1
ATOM 2177 C CA . GLY B 1 26 ? 34.776 -20.666 8.158 1.000 21.663 18 GLY B CA 1
ATOM 2178 C C . GLY B 1 26 ? 35.842 -21.513 8.857 1.000 21.496 18 GLY B C 1
ATOM 2179 O O . GLY B 1 26 ? 36.149 -22.627 8.369 1.000 21.049 18 GLY B O 1
ATOM 2180 N N . VAL B 1 27 ? 36.383 -21.034 9.978 1.000 18.551 19 VAL B N 1
ATOM 2181 C CA . VAL B 1 27 ? 37.393 -21.791 10.775 1.000 18.071 19 VAL B CA 1
ATOM 2182 C C . VAL B 1 27 ? 36.755 -23.041 11.408 1.000 15.570 19 VAL B C 1
ATOM 2183 O O . VAL B 1 27 ? 37.427 -24.092 11.448 1.000 14.432 19 VAL B O 1
ATOM 2187 N N . ALA B 1 28 ? 35.530 -22.947 11.903 1.000 14.064 20 ALA B N 1
ATOM 2188 C CA . ALA B 1 28 ? 34.823 -24.063 12.554 1.000 15.009 20 ALA B CA 1
ATOM 2189 C C . ALA B 1 28 ? 34.595 -25.186 11.530 1.000 16.540 20 ALA B C 1
ATOM 2190 O O . ALA B 1 28 ? 34.898 -26.365 11.812 1.000 17.097 20 ALA B O 1
ATOM 2192 N N . CYS B 1 29 ? 34.097 -24.812 10.366 1.000 15.558 21 CYS B N 1
ATOM 2193 C CA . CYS B 1 29 ? 33.861 -25.722 9.234 1.000 17.607 21 CYS B CA 1
ATOM 2194 C C . CYS B 1 29 ? 35.156 -26.463 8.848 1.000 18.565 21 CYS B C 1
ATOM 2195 O O . CYS B 1 29 ? 35.119 -27.738 8.700 1.000 16.215 21 CYS B O 1
ATOM 2198 N N . LYS B 1 30 ? 36.282 -25.744 8.770 1.000 18.038 22 LYS B N 1
ATOM 2199 C CA . LYS B 1 30 ? 37.588 -26.340 8.404 1.000 20.376 22 LYS B CA 1
ATOM 2200 C C . LYS B 1 30 ? 37.988 -27.386 9.460 1.000 18.766 22 LYS B C 1
ATOM 2201 O O . LYS B 1 30 ? 38.401 -28.503 9.093 1.000 15.058 22 LYS B O 1
ATOM 2207 N N . LYS B 1 31 ? 37.883 -27.017 10.735 1.000 18.534 23 LYS B N 1
ATOM 2208 C CA . LYS B 1 31 ? 38.196 -27.918 11.877 1.000 18.483 23 LYS B CA 1
ATOM 2209 C C . LYS B 1 31 ? 37.333 -29.196 11.790 1.000 17.701 23 LYS B C 1
ATOM 2210 O O . LYS B 1 31 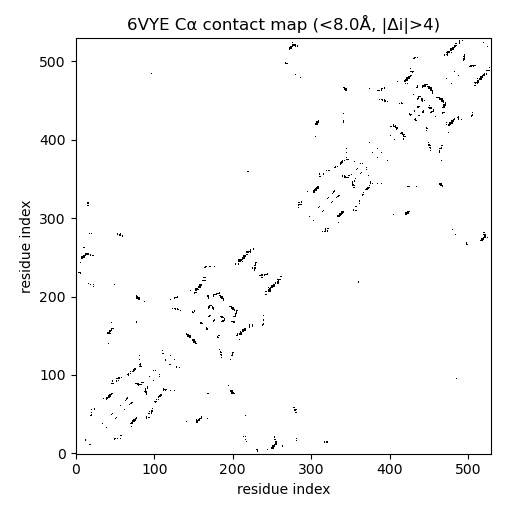? 37.887 -30.283 11.910 1.000 15.211 23 LYS B O 1
ATOM 2216 N N . ILE B 1 32 ? 36.019 -29.069 11.620 1.000 15.900 24 ILE B N 1
ATOM 2217 C CA . ILE B 1 32 ? 35.115 -30.248 11.509 1.000 17.517 24 ILE B CA 1
ATOM 2218 C C . ILE B 1 32 ? 35.554 -31.147 10.342 1.000 16.778 24 ILE B C 1
ATOM 2219 O O . ILE B 1 32 ? 35.727 -32.369 10.553 1.000 14.948 24 ILE B O 1
ATOM 2224 N N . VAL B 1 33 ? 35.812 -30.572 9.173 1.000 17.416 25 VAL B N 1
ATOM 2225 C CA . VAL B 1 33 ? 36.233 -31.349 7.969 1.000 19.214 25 VAL B CA 1
ATOM 2226 C C . VAL B 1 33 ? 37.586 -32.012 8.258 1.000 18.603 25 VAL B C 1
ATOM 2227 O O . VAL B 1 33 ? 37.724 -33.168 7.918 1.000 19.758 25 VAL B O 1
ATOM 2231 N N . GLU B 1 34 ? 38.526 -31.328 8.892 1.000 18.194 26 GLU B N 1
ATOM 2232 C CA . GLU B 1 34 ? 39.832 -31.905 9.291 1.000 21.539 26 GLU B CA 1
ATOM 2233 C C . GLU B 1 34 ? 39.620 -33.139 10.180 1.000 20.545 26 GLU B C 1
ATOM 2234 O O . GLU B 1 34 ? 40.330 -34.142 9.967 1.000 18.924 26 GLU B O 1
ATOM 2240 N N . ILE B 1 35 ? 38.707 -33.055 11.160 1.000 17.266 27 ILE B N 1
ATOM 2241 C CA . ILE B 1 35 ? 38.440 -34.183 12.086 1.000 17.109 27 ILE B CA 1
ATOM 2242 C C . ILE B 1 35 ? 37.852 -35.336 11.251 1.000 17.181 27 ILE B C 1
ATOM 2243 O O . ILE B 1 35 ? 38.226 -36.482 11.478 1.000 16.149 27 ILE B O 1
ATOM 2248 N N . ILE B 1 36 ? 36.985 -35.036 10.286 1.000 16.693 28 ILE B N 1
ATOM 2249 C CA . ILE B 1 36 ? 36.340 -36.095 9.458 1.000 17.407 28 ILE B CA 1
ATOM 2250 C C . ILE B 1 36 ? 37.428 -36.819 8.663 1.000 20.310 28 ILE B C 1
ATOM 2251 O O . ILE B 1 36 ? 37.508 -38.081 8.772 1.000 21.495 28 ILE B O 1
ATOM 2256 N N . HIS B 1 37 ? 38.279 -36.064 7.960 1.000 21.942 29 HIS B N 1
ATOM 2257 C CA . HIS B 1 37 ? 39.345 -36.625 7.083 1.000 23.277 29 HIS B CA 1
ATOM 2258 C C . HIS B 1 37 ? 40.447 -37.349 7.873 1.000 23.212 29 HIS B C 1
ATOM 2259 O O . HIS B 1 37 ? 41.103 -38.210 7.275 1.000 23.563 29 HIS B O 1
ATOM 2266 N N . ALA B 1 38 ? 40.642 -37.045 9.158 1.000 23.616 30 ALA B N 1
ATOM 2267 C CA . ALA B 1 38 ? 41.714 -37.643 9.994 1.000 22.205 30 ALA B CA 1
ATOM 2268 C C . ALA B 1 38 ? 41.242 -38.996 10.519 1.000 23.202 30 ALA B C 1
ATOM 2269 O O . ALA B 1 38 ? 42.044 -39.706 11.134 1.000 24.165 30 ALA B O 1
ATOM 2271 N N . SER B 1 39 ? 39.970 -39.311 10.298 1.000 23.884 31 SER B N 1
ATOM 2272 C CA . SER B 1 39 ? 39.222 -40.434 10.901 1.000 24.844 31 SER B CA 1
ATOM 2273 C C . SER B 1 39 ? 39.028 -41.518 9.843 1.000 24.408 31 SER B C 1
ATOM 2274 O O . SER B 1 39 ? 38.613 -41.182 8.728 1.000 24.958 31 SER B O 1
ATOM 2277 N N . GLU B 1 40 ? 39.202 -42.777 10.204 1.000 21.911 32 GLU B N 1
ATOM 2278 C CA . GLU B 1 40 ? 38.888 -43.918 9.307 1.000 24.187 32 GLU B CA 1
ATOM 2279 C C . GLU B 1 40 ? 37.398 -43.902 8.928 1.000 21.392 32 GLU B C 1
ATOM 2280 O O . GLU B 1 40 ? 36.547 -43.860 9.846 1.000 18.411 32 GLU B O 1
ATOM 2286 N N . ARG B 1 41 ? 37.098 -44.032 7.637 1.000 19.193 33 ARG B N 1
ATOM 2287 C CA . ARG B 1 41 ? 35.720 -44.154 7.075 1.000 21.399 33 ARG B CA 1
ATOM 2288 C C . ARG B 1 41 ? 34.933 -45.287 7.780 1.000 19.421 33 ARG B C 1
ATOM 2289 O O . ARG B 1 41 ? 33.701 -45.186 7.832 1.000 18.414 33 ARG B O 1
ATOM 2297 N N . THR B 1 42 ? 35.598 -46.298 8.349 1.000 17.668 34 THR B N 1
ATOM 2298 C CA . THR B 1 42 ? 34.910 -47.424 9.035 1.000 18.511 34 THR B CA 1
ATOM 2299 C C . THR B 1 42 ? 34.284 -46.948 10.352 1.000 17.542 34 THR B C 1
ATOM 2300 O O . THR B 1 42 ? 33.440 -47.647 10.846 1.000 17.169 34 THR B O 1
ATOM 2304 N N . ASN B 1 43 ? 34.717 -45.811 10.892 1.000 18.047 35 ASN B N 1
ATOM 2305 C CA . ASN B 1 43 ? 34.203 -45.204 12.150 1.000 18.539 35 ASN B CA 1
ATOM 2306 C C . ASN B 1 43 ? 33.121 -44.178 11.828 1.000 17.915 35 ASN B C 1
ATOM 2307 O O . ASN B 1 43 ? 32.451 -43.733 12.776 1.000 18.801 35 ASN B O 1
ATOM 2312 N N . TRP B 1 44 ? 32.960 -43.817 10.549 1.000 18.032 36 TRP B N 1
ATOM 2313 C CA . TRP B 1 44 ? 31.838 -42.957 10.095 1.000 17.821 36 TRP B CA 1
ATOM 2314 C C . TRP B 1 44 ? 30.538 -43.730 10.303 1.000 18.800 36 TRP B C 1
ATOM 2315 O O . TRP B 1 44 ? 30.509 -44.959 10.262 1.000 20.495 36 TRP B O 1
ATOM 2326 N N . PRO B 1 45 ? 29.415 -43.037 10.579 1.000 19.702 37 PRO B N 1
ATOM 2327 C CA . PRO B 1 45 ? 29.411 -41.590 10.778 1.000 18.780 37 PRO B CA 1
ATOM 2328 C C . PRO B 1 45 ? 29.921 -41.206 12.165 1.000 17.993 37 PRO B C 1
ATOM 2329 O O . PRO B 1 45 ? 29.566 -41.869 13.125 1.000 18.966 37 PRO B O 1
ATOM 2333 N N . LEU B 1 46 ? 30.703 -40.129 12.238 1.000 15.655 38 LEU B N 1
ATOM 2334 C CA . LEU B 1 46 ? 31.159 -39.553 13.520 1.000 14.709 38 LEU B CA 1
ATOM 2335 C C . LEU B 1 46 ? 29.987 -38.807 14.169 1.000 13.499 38 LEU B C 1
ATOM 2336 O O . LEU B 1 46 ? 29.282 -38.025 13.485 1.000 14.452 38 LEU B O 1
ATOM 2341 N N . SER B 1 47 ? 29.809 -39.006 15.478 1.000 13.415 39 SER B N 1
ATOM 2342 C CA . SER B 1 47 ? 28.748 -38.344 16.272 1.000 12.689 39 SER B CA 1
ATOM 2343 C C . SER B 1 47 ? 29.122 -36.864 16.484 1.000 13.033 39 SER B C 1
ATOM 2344 O O . SER B 1 47 ? 30.227 -36.577 16.956 1.000 13.368 39 SER B O 1
ATOM 2347 N N . ILE B 1 48 ? 28.222 -35.949 16.127 1.000 12.987 40 ILE B N 1
ATOM 2348 C CA . ILE B 1 48 ? 28.385 -34.503 16.441 1.000 13.754 40 ILE B CA 1
ATOM 2349 C C . ILE B 1 48 ? 27.173 -34.049 17.265 1.000 13.533 40 ILE B C 1
ATOM 2350 O O . ILE B 1 48 ? 26.060 -34.359 16.895 1.000 13.011 40 ILE B O 1
ATOM 2355 N N . ALA B 1 49 ? 27.393 -33.268 18.319 1.000 13.505 41 ALA B N 1
ATOM 2356 C CA . ALA B 1 49 ? 26.307 -32.605 19.049 1.000 12.809 41 ALA B CA 1
ATOM 2357 C C . ALA B 1 49 ? 26.337 -31.138 18.637 1.000 13.002 41 ALA B C 1
ATOM 2358 O O . ALA B 1 49 ? 27.415 -30.479 18.868 1.000 11.880 41 ALA B O 1
ATOM 2360 N N . LEU B 1 50 ? 25.227 -30.684 18.031 1.000 12.017 42 LEU B N 1
ATOM 2361 C CA . LEU B 1 50 ? 25.091 -29.317 17.483 1.000 14.815 42 LEU B CA 1
ATOM 2362 C C . LEU B 1 50 ? 24.694 -28.354 18.605 1.000 16.716 42 LEU B C 1
ATOM 2363 O O . LEU B 1 50 ? 23.919 -28.751 19.446 1.000 17.776 42 LEU B O 1
ATOM 2368 N N . SER B 1 51 ? 25.180 -27.121 18.566 1.000 19.565 43 SER B N 1
ATOM 2369 C CA . SER B 1 51 ? 24.648 -25.984 19.353 1.000 22.246 43 SER B CA 1
ATOM 2370 C C . SER B 1 51 ? 23.675 -25.156 18.508 1.000 22.547 43 SER B C 1
ATOM 2371 O O . SER B 1 51 ? 23.750 -25.239 17.232 1.000 20.509 43 SER B O 1
ATOM 2374 N N . GLY B 1 52 ? 22.786 -24.414 19.188 1.000 22.171 44 GLY B N 1
ATOM 2375 C CA . GLY B 1 52 ? 21.912 -23.390 18.573 1.000 22.987 44 GLY B CA 1
ATOM 2376 C C . GLY B 1 52 ? 22.593 -22.023 18.523 1.000 22.673 44 GLY B C 1
ATOM 2377 O O . GLY B 1 52 ? 23.791 -21.906 18.907 1.000 26.008 44 GLY B O 1
ATOM 2378 N N . GLY B 1 53 ? 21.893 -21.016 18.003 1.000 23.383 45 GLY B N 1
ATOM 2379 C CA . GLY B 1 53 ? 22.425 -19.649 17.834 1.000 23.589 45 GLY B CA 1
ATOM 2380 C C . GLY B 1 53 ? 22.768 -19.323 16.397 1.000 24.006 45 GLY B C 1
ATOM 2381 O O . GLY B 1 53 ? 22.630 -20.199 15.496 1.000 20.964 45 GLY B O 1
ATOM 2382 N N . SER B 1 54 ? 23.225 -18.098 16.173 1.000 27.842 46 SER B N 1
ATOM 2383 C CA . SER B 1 54 ? 23.403 -17.519 14.817 1.000 32.308 46 SER B CA 1
ATOM 2384 C C . SER B 1 54 ? 24.768 -17.894 14.210 1.000 29.315 46 SER B C 1
ATOM 2385 O O . SER B 1 54 ? 24.836 -18.104 12.972 1.000 29.395 46 SER B O 1
ATOM 2388 N N . THR B 1 55 ? 25.823 -17.996 15.019 1.000 28.569 47 THR B N 1
ATOM 2389 C CA . THR B 1 55 ? 27.156 -18.455 14.539 1.000 28.509 47 THR B CA 1
ATOM 2390 C C . THR B 1 55 ? 27.077 -19.912 14.070 1.000 26.926 47 THR B C 1
ATOM 2391 O O . THR B 1 55 ? 27.513 -20.231 12.956 1.000 25.957 47 THR B O 1
ATOM 2395 N N . PRO B 1 56 ? 26.595 -20.862 14.905 1.000 26.352 48 PRO B N 1
ATOM 2396 C CA . PRO B 1 56 ? 26.284 -22.209 14.419 1.000 24.633 48 PRO B CA 1
ATOM 2397 C C . PRO B 1 56 ? 25.439 -22.222 13.131 1.000 23.026 48 PRO B C 1
ATOM 2398 O O . PRO B 1 56 ? 25.792 -22.929 12.258 1.000 22.097 48 PRO B O 1
ATOM 2402 N N . LYS B 1 57 ? 24.361 -21.435 13.061 1.000 25.646 49 LYS B N 1
ATOM 2403 C CA . LYS B 1 57 ? 23.415 -21.416 11.911 1.000 28.250 49 LYS B CA 1
ATOM 2404 C C . LYS B 1 57 ? 24.208 -21.129 10.629 1.000 25.914 49 LYS B C 1
ATOM 2405 O O . LYS B 1 57 ? 23.918 -21.744 9.567 1.000 25.147 49 LYS B O 1
ATOM 2411 N N . MET B 1 58 ? 25.214 -20.280 10.736 1.000 23.608 50 MET B N 1
ATOM 2412 C CA . MET B 1 58 ? 26.073 -19.933 9.588 1.000 24.136 50 MET B CA 1
ATOM 2413 C C . MET B 1 58 ? 27.013 -21.091 9.274 1.000 19.360 50 MET B C 1
ATOM 2414 O O . MET B 1 58 ? 27.209 -21.319 8.093 1.000 18.037 50 MET B O 1
ATOM 2419 N N . LEU B 1 59 ? 27.592 -21.730 10.296 1.000 17.319 51 LEU B N 1
ATOM 2420 C CA . LEU B 1 59 ? 28.436 -22.931 10.131 1.000 18.894 51 LEU B CA 1
ATOM 2421 C C . LEU B 1 59 ? 27.626 -24.003 9.392 1.000 15.737 51 LEU B C 1
ATOM 2422 O O . LEU B 1 59 ? 28.142 -24.562 8.447 1.000 15.307 51 LEU B O 1
ATOM 2427 N N . TYR B 1 60 ? 26.366 -24.210 9.752 1.000 16.555 52 TYR B N 1
ATOM 2428 C CA . TYR B 1 60 ? 25.561 -25.317 9.195 1.000 17.422 52 TYR B CA 1
ATOM 2429 C C . TYR B 1 60 ? 25.175 -25.011 7.747 1.000 18.817 52 TYR B C 1
ATOM 2430 O O . TYR B 1 60 ? 25.129 -25.981 6.941 1.000 17.391 52 TYR B O 1
ATOM 2439 N N . SER B 1 61 ? 24.943 -23.725 7.419 1.000 19.661 53 SER B N 1
ATOM 2440 C CA . SER B 1 61 ? 24.651 -23.280 6.033 1.000 17.545 53 SER B CA 1
ATOM 2441 C C . SER B 1 61 ? 25.924 -23.407 5.210 1.000 16.706 53 SER B C 1
ATOM 2442 O O . SER B 1 61 ? 25.834 -23.771 4.061 1.000 17.500 53 SER B O 1
ATOM 2445 N N . LEU B 1 62 ? 27.062 -23.066 5.790 1.000 17.485 54 LEU B N 1
ATOM 2446 C CA . LEU B 1 62 ? 28.374 -23.259 5.134 1.000 19.668 54 LEU B CA 1
ATOM 2447 C C . LEU B 1 62 ? 28.606 -24.748 4.806 1.000 20.025 54 LEU B C 1
ATOM 2448 O O . LEU B 1 62 ? 28.964 -25.035 3.645 1.000 21.955 54 LEU B O 1
ATOM 2453 N N . LEU B 1 63 ? 28.372 -25.664 5.752 1.000 18.301 55 LEU B N 1
ATOM 2454 C CA . LEU B 1 63 ? 28.497 -27.143 5.541 1.000 18.810 55 LEU B CA 1
ATOM 2455 C C . LEU B 1 63 ? 27.598 -27.579 4.381 1.000 19.767 55 LEU B C 1
ATOM 2456 O O . LEU B 1 63 ? 28.045 -28.444 3.550 1.000 18.860 55 LEU B O 1
ATOM 2461 N N . HIS B 1 64 ? 26.393 -27.007 4.334 1.000 21.799 56 HIS B N 1
ATOM 2462 C CA . HIS B 1 64 ? 25.333 -27.350 3.358 1.000 22.927 56 HIS B CA 1
ATOM 2463 C C . HIS B 1 64 ? 25.771 -26.906 1.957 1.000 24.199 56 HIS B C 1
ATOM 2464 O O . HIS B 1 64 ? 25.580 -27.693 1.021 1.000 19.331 56 HIS B O 1
ATOM 2471 N N . GLU B 1 65 ? 26.337 -25.698 1.838 1.000 25.356 57 GLU B N 1
ATOM 2472 C CA . GLU B 1 65 ? 26.723 -25.111 0.544 1.000 25.351 57 GLU B CA 1
ATOM 2473 C C . GLU B 1 65 ? 28.027 -25.775 0.063 1.000 24.883 57 GLU B C 1
ATOM 2474 O O . GLU B 1 65 ? 28.164 -25.944 -1.140 1.000 25.820 57 GLU B O 1
ATOM 2480 N N . GLU B 1 66 ? 28.977 -26.113 0.934 1.000 22.025 58 GLU B N 1
ATOM 2481 C CA . GLU B 1 66 ? 30.327 -26.521 0.468 1.000 22.607 58 GLU B CA 1
ATOM 2482 C C . GLU B 1 66 ? 30.668 -27.987 0.741 1.000 18.250 58 GLU B C 1
ATOM 2483 O O . GLU B 1 66 ? 31.650 -28.428 0.183 1.000 16.677 58 GLU B O 1
ATOM 2489 N N . HIS B 1 67 ? 29.930 -28.707 1.575 1.000 17.688 59 HIS B N 1
ATOM 2490 C CA . HIS B 1 67 ? 30.336 -30.072 2.018 1.000 17.416 59 HIS B CA 1
ATOM 2491 C C . HIS B 1 67 ? 29.152 -31.053 1.972 1.000 17.933 59 HIS B C 1
ATOM 2492 O O . HIS B 1 67 ? 29.218 -32.095 2.674 1.000 16.707 59 HIS B O 1
ATOM 2499 N N . LEU B 1 68 ? 28.123 -30.766 1.172 1.000 15.988 60 LEU B N 1
ATOM 2500 C CA . LEU B 1 68 ? 26.936 -31.645 1.177 1.000 18.335 60 LEU B CA 1
ATOM 2501 C C . LEU B 1 68 ? 27.318 -33.059 0.722 1.000 17.913 60 LEU B C 1
ATOM 2502 O O . LEU B 1 68 ? 26.699 -34.019 1.210 1.000 20.633 60 LEU B O 1
ATOM 2507 N N . HIS B 1 69 ? 28.243 -33.205 -0.228 1.000 18.204 61 HIS B N 1
ATOM 2508 C CA . HIS B 1 69 ? 28.608 -34.531 -0.770 1.000 17.868 61 HIS B CA 1
ATOM 2509 C C . HIS B 1 69 ? 29.196 -35.383 0.370 1.000 16.358 61 HIS B C 1
ATOM 2510 O O . HIS B 1 69 ? 28.904 -36.580 0.460 1.000 15.780 61 HIS B O 1
ATOM 2517 N N . LEU B 1 70 ? 30.009 -34.771 1.213 1.000 14.415 62 LEU B N 1
ATOM 2518 C CA . LEU B 1 70 ? 30.689 -35.451 2.335 1.000 14.812 62 LEU B CA 1
ATOM 2519 C C . LEU B 1 70 ? 29.627 -35.903 3.325 1.000 15.082 62 LEU B C 1
ATOM 2520 O O . LEU B 1 70 ? 29.782 -37.005 3.853 1.000 16.114 62 LEU B O 1
ATOM 2525 N N . LEU B 1 71 ? 28.599 -35.092 3.556 1.000 14.816 63 LEU B N 1
ATOM 2526 C CA . LEU B 1 71 ? 27.605 -35.313 4.648 1.000 15.197 63 LEU B CA 1
ATOM 2527 C C . LEU B 1 71 ? 26.435 -36.175 4.171 1.000 16.287 63 LEU B C 1
ATOM 2528 O O . LEU B 1 71 ? 25.966 -37.055 4.968 1.000 17.619 63 LEU B O 1
ATOM 2533 N N . LYS B 1 72 ? 25.959 -35.957 2.949 1.000 18.349 64 LYS B N 1
ATOM 2534 C CA . LYS B 1 72 ? 24.771 -36.673 2.409 1.000 21.686 64 LYS B CA 1
ATOM 2535 C C . LYS B 1 72 ? 25.231 -37.986 1.764 1.000 21.291 64 LYS B C 1
ATOM 2536 O O . LYS B 1 72 ? 24.769 -39.008 2.233 1.000 25.003 64 LYS B O 1
ATOM 2542 N N . GLU B 1 73 ? 26.071 -37.944 0.722 1.000 20.693 65 GLU B N 1
ATOM 2543 C CA . GLU B 1 73 ? 26.506 -39.136 -0.049 1.000 20.528 65 GLU B CA 1
ATOM 2544 C C . GLU B 1 73 ? 27.457 -39.997 0.773 1.000 17.679 65 GLU B C 1
ATOM 2545 O O . GLU B 1 73 ? 27.295 -41.219 0.715 1.000 15.925 65 GLU B O 1
ATOM 2551 N N A GLU B 1 74 ? 28.419 -39.390 1.480 0.500 16.616 66 GLU B N 1
ATOM 2552 N N B GLU B 1 74 ? 28.417 -39.389 1.492 0.500 17.225 66 GLU B N 1
ATOM 2553 C CA A GLU B 1 74 ? 29.499 -40.151 2.172 0.500 15.155 66 GLU B CA 1
ATOM 2554 C CA B GLU B 1 74 ? 29.508 -40.127 2.200 0.500 16.053 66 GLU B CA 1
ATOM 2555 C C A GLU B 1 74 ? 29.116 -40.381 3.644 0.500 14.911 66 GLU B C 1
ATOM 2556 C C B GLU B 1 74 ? 29.149 -40.324 3.677 0.500 15.368 66 GLU B C 1
ATOM 2557 O O A GLU B 1 74 ? 29.858 -41.114 4.323 0.500 14.194 66 GLU B O 1
ATOM 2558 O O B GLU B 1 74 ? 29.945 -40.959 4.392 0.500 14.465 66 GLU B O 1
ATOM 2569 N N . ARG B 1 75 ? 27.990 -39.817 4.109 1.000 14.992 67 ARG B N 1
ATOM 2570 C CA . ARG B 1 75 ? 27.420 -40.110 5.447 1.000 14.573 67 ARG B CA 1
ATOM 2571 C C . ARG B 1 75 ? 28.485 -39.913 6.534 1.000 13.834 67 ARG B C 1
ATOM 2572 O O . ARG B 1 75 ? 28.657 -40.813 7.357 1.000 17.507 67 ARG B O 1
ATOM 2580 N N . ALA B 1 76 ? 29.190 -38.786 6.554 1.000 12.988 68 ALA B N 1
ATOM 2581 C CA . ALA B 1 76 ? 30.364 -38.597 7.432 1.000 13.147 68 ALA B CA 1
ATOM 2582 C C . ALA B 1 76 ? 29.967 -38.288 8.888 1.000 13.201 68 ALA B C 1
ATOM 2583 O O . ALA B 1 76 ? 30.794 -38.584 9.787 1.000 13.226 68 ALA B O 1
ATOM 2585 N N . LEU B 1 77 ? 28.760 -37.782 9.138 1.000 12.937 69 LEU B N 1
ATOM 2586 C CA . LEU B 1 77 ? 28.329 -37.259 10.471 1.000 12.711 69 LEU B CA 1
ATOM 2587 C C . LEU B 1 77 ? 26.922 -37.760 10.804 1.000 12.676 69 LEU B C 1
ATOM 2588 O O . LEU B 1 77 ? 26.034 -37.810 9.904 1.000 12.086 69 LEU B O 1
ATOM 2593 N N . ARG B 1 78 ? 26.719 -38.009 12.095 1.000 12.161 70 ARG B N 1
ATOM 2594 C CA . ARG B 1 78 ? 25.415 -38.256 12.704 1.000 12.841 70 ARG B CA 1
ATOM 2595 C C . ARG B 1 78 ? 25.171 -37.111 13.670 1.000 12.625 70 ARG B C 1
ATOM 2596 O O . ARG B 1 78 ? 25.981 -36.888 14.581 1.000 10.286 70 ARG B O 1
ATOM 2604 N N . PHE B 1 79 ? 24.074 -36.392 13.411 1.000 12.875 71 PHE B N 1
ATOM 2605 C CA . PHE B 1 79 ? 23.778 -35.086 14.012 1.000 12.973 71 PHE B CA 1
ATOM 2606 C C . PHE B 1 79 ? 22.867 -35.321 15.220 1.000 12.623 71 PHE B C 1
ATOM 2607 O O . PHE B 1 79 ? 21.705 -35.750 15.045 1.000 13.215 71 PHE B O 1
ATOM 2615 N N . PHE B 1 80 ? 23.382 -34.987 16.388 1.000 12.123 72 PHE B N 1
ATOM 2616 C CA . PHE B 1 80 ? 22.668 -34.924 17.689 1.000 13.260 72 PHE B CA 1
ATOM 2617 C C . PHE B 1 80 ? 22.632 -33.464 18.140 1.000 13.393 72 PHE B C 1
ATOM 2618 O O . PHE B 1 80 ? 23.229 -32.622 17.459 1.000 12.988 72 PHE B O 1
ATOM 2626 N N . PHE B 1 81 ? 21.954 -33.177 19.236 1.000 14.127 73 PHE B N 1
ATOM 2627 C CA . PHE B 1 81 ? 21.831 -31.804 19.776 1.000 15.759 73 PHE B CA 1
ATOM 2628 C C . PHE B 1 81 ? 22.439 -31.791 21.168 1.000 15.918 73 PHE B C 1
ATOM 2629 O O . PHE B 1 81 ? 22.156 -32.692 21.937 1.000 17.135 73 PHE B O 1
ATOM 2637 N N . GLY B 1 82 ? 23.298 -30.809 21.414 1.000 16.192 74 GLY B N 1
ATOM 2638 C CA . GLY B 1 82 ? 23.875 -30.527 22.735 1.000 17.494 74 GLY B CA 1
ATOM 2639 C C . GLY B 1 82 ? 22.780 -30.071 23.677 1.000 18.606 74 GLY B C 1
ATOM 2640 O O . GLY B 1 82 ? 22.883 -30.322 24.873 1.000 17.798 74 GLY B O 1
ATOM 2641 N N . ASP B 1 83 ? 21.804 -29.341 23.143 1.000 19.463 75 ASP B N 1
ATOM 2642 C CA . ASP B 1 83 ? 20.597 -28.932 23.891 1.000 19.366 75 ASP B CA 1
ATOM 2643 C C . ASP B 1 83 ? 19.452 -28.659 22.919 1.000 18.821 75 ASP B C 1
ATOM 2644 O O . ASP B 1 83 ? 19.657 -28.520 21.672 1.000 14.532 75 ASP B O 1
ATOM 2649 N N . GLU B 1 84 ? 18.255 -28.602 23.496 1.000 18.843 76 GLU B N 1
ATOM 2650 C CA . GLU B 1 84 ? 17.010 -28.334 22.760 1.000 19.158 76 GLU B CA 1
ATOM 2651 C C . GLU B 1 84 ? 16.034 -27.668 23.733 1.000 19.387 76 GLU B C 1
ATOM 2652 O O . GLU B 1 84 ? 15.930 -28.139 24.881 1.000 16.798 76 GLU B O 1
ATOM 2658 N N . ARG B 1 85 ? 15.342 -26.652 23.238 1.000 19.029 77 ARG B N 1
ATOM 2659 C CA . ARG B 1 85 ? 14.205 -25.989 23.911 1.000 21.614 77 ARG B CA 1
ATOM 2660 C C . ARG B 1 85 ? 12.996 -26.883 23.745 1.000 21.763 77 ARG B C 1
ATOM 2661 O O . ARG B 1 85 ? 12.772 -27.366 22.618 1.000 22.177 77 ARG B O 1
ATOM 2669 N N . LEU B 1 86 ? 12.258 -27.125 24.832 1.000 24.465 78 LEU B N 1
ATOM 2670 C CA . LEU B 1 86 ? 11.016 -27.927 24.787 1.000 26.721 78 LEU B CA 1
ATOM 2671 C C . LEU B 1 86 ? 9.909 -26.981 24.330 1.000 27.789 78 LEU B C 1
ATOM 2672 O O . LEU B 1 86 ? 9.129 -26.514 25.153 1.000 32.795 78 LEU B O 1
ATOM 2677 N N . VAL B 1 87 ? 9.974 -26.631 23.048 1.000 27.395 79 VAL B N 1
ATOM 2678 C CA . VAL B 1 87 ? 8.948 -25.930 22.235 1.000 26.602 79 VAL B CA 1
ATOM 2679 C C . VAL B 1 87 ? 8.674 -26.809 21.010 1.000 28.019 79 VAL B C 1
ATOM 2680 O O . VAL B 1 87 ? 9.393 -27.775 20.766 1.000 29.794 79 VAL B O 1
ATOM 2684 N N . PRO B 1 88 ? 7.603 -26.567 20.231 1.000 27.209 80 PRO B N 1
ATOM 2685 C CA . PRO B 1 88 ? 7.315 -27.407 19.066 1.000 28.928 80 PRO B CA 1
ATOM 2686 C C . PRO B 1 88 ? 8.534 -27.484 18.125 1.000 25.199 80 PRO B C 1
ATOM 2687 O O . PRO B 1 88 ? 9.290 -26.536 18.059 1.000 25.490 80 PRO B O 1
ATOM 2691 N N . ALA B 1 89 ? 8.695 -28.612 17.449 1.000 24.765 81 ALA B N 1
ATOM 2692 C CA . ALA B 1 89 ? 9.817 -28.920 16.531 1.000 27.753 81 ALA B CA 1
ATOM 2693 C C . ALA B 1 89 ? 9.871 -27.917 15.376 1.000 27.461 81 ALA B C 1
ATOM 2694 O O . ALA B 1 89 ? 10.964 -27.807 14.767 1.000 26.118 81 ALA B O 1
ATOM 2696 N N . ASP B 1 90 ? 8.777 -27.194 15.096 1.000 26.041 82 ASP B N 1
ATOM 2697 C CA . ASP B 1 90 ? 8.741 -26.179 14.011 1.000 29.723 82 ASP B CA 1
ATOM 2698 C C . ASP B 1 90 ? 8.737 -24.740 14.566 1.000 29.162 82 ASP B C 1
ATOM 2699 O O . ASP B 1 90 ? 8.571 -23.836 13.772 1.000 24.841 82 ASP B O 1
ATOM 2704 N N . ALA B 1 91 ? 8.925 -24.510 15.868 1.000 29.186 83 ALA B N 1
ATOM 2705 C CA . ALA B 1 91 ? 8.900 -23.149 16.472 1.000 30.067 83 ALA B CA 1
ATOM 2706 C C . ALA B 1 91 ? 10.207 -22.421 16.153 1.000 28.034 83 ALA B C 1
ATOM 2707 O O . ALA B 1 91 ? 11.221 -23.089 15.896 1.000 29.157 83 ALA B O 1
ATOM 2709 N N . ALA B 1 92 ? 10.193 -21.092 16.213 1.000 27.242 84 ALA B N 1
ATOM 2710 C CA . ALA B 1 92 ? 11.375 -20.243 15.949 1.000 27.006 84 ALA B CA 1
ATOM 2711 C C . ALA B 1 92 ? 12.447 -20.522 17.005 1.000 26.888 84 ALA B C 1
ATOM 2712 O O . ALA B 1 92 ? 13.595 -20.332 16.695 1.000 25.449 84 ALA B O 1
ATOM 2714 N N . GLU B 1 93 ? 12.071 -21.008 18.193 1.000 30.957 85 GLU B N 1
ATOM 2715 C CA . GLU B 1 93 ? 13.022 -21.246 19.321 1.000 34.135 85 GLU B CA 1
ATOM 2716 C C . GLU B 1 93 ? 13.524 -22.697 19.324 1.000 31.165 85 GLU B C 1
ATOM 2717 O O . GLU B 1 93 ? 14.243 -23.034 20.275 1.000 34.841 85 GLU B O 1
ATOM 2723 N N . SER B 1 94 ? 13.184 -23.516 18.316 1.000 25.899 86 SER B N 1
ATOM 2724 C CA . SER B 1 94 ? 13.653 -24.922 18.173 1.000 21.695 86 SER B CA 1
ATOM 2725 C C . SER B 1 94 ? 15.058 -24.926 17.549 1.000 19.124 86 SER B C 1
ATOM 2726 O O . SER B 1 94 ? 15.212 -24.413 16.443 1.000 16.360 86 SER B O 1
ATOM 2729 N N . ASN B 1 95 ? 16.049 -25.528 18.212 1.000 17.333 87 ASN B N 1
ATOM 2730 C CA . ASN B 1 95 ? 17.408 -25.737 17.630 1.000 16.773 87 ASN B CA 1
ATOM 2731 C C . ASN B 1 95 ? 17.302 -26.676 16.420 1.000 16.530 87 ASN B C 1
ATOM 2732 O O . ASN B 1 95 ? 17.981 -26.437 15.394 1.000 15.191 87 ASN B O 1
ATOM 2737 N N . TYR B 1 96 ? 16.443 -27.691 16.509 1.000 18.124 88 TYR B N 1
ATOM 2738 C CA . TYR B 1 96 ? 16.204 -28.653 15.404 1.000 19.605 88 TYR B CA 1
ATOM 2739 C C . TYR B 1 96 ? 15.657 -27.893 14.183 1.000 19.904 88 TYR B C 1
ATOM 2740 O O . TYR B 1 96 ? 16.199 -28.080 13.062 1.000 18.877 88 TYR B O 1
ATOM 2749 N N . ASN B 1 97 ? 14.657 -27.024 14.379 1.000 21.033 89 ASN B N 1
ATOM 2750 C CA . ASN B 1 97 ? 14.043 -26.230 13.271 1.000 20.252 89 ASN B CA 1
ATOM 2751 C C . ASN B 1 97 ? 15.133 -25.445 12.509 1.000 21.087 89 ASN B C 1
ATOM 2752 O O . ASN B 1 97 ? 15.137 -25.504 11.214 1.000 18.095 89 ASN B O 1
ATOM 2757 N N . MET B 1 98 ? 16.026 -24.761 13.242 1.000 16.939 90 MET B N 1
ATOM 2758 C CA . MET B 1 98 ? 17.112 -23.940 12.647 1.000 19.048 90 MET B CA 1
ATOM 2759 C C . MET B 1 98 ? 18.098 -24.847 11.885 1.000 17.536 90 MET B C 1
ATOM 2760 O O . MET B 1 98 ? 18.405 -24.552 10.735 1.000 16.653 90 MET B O 1
ATOM 2765 N N . ALA B 1 99 ? 18.591 -25.923 12.510 1.000 17.845 91 ALA B N 1
ATOM 2766 C CA . ALA B 1 99 ? 19.584 -26.843 11.911 1.000 17.244 91 ALA B CA 1
ATOM 2767 C C . ALA B 1 99 ? 18.968 -27.489 10.652 1.000 16.667 91 ALA B C 1
ATOM 2768 O O . ALA B 1 99 ? 19.700 -27.656 9.673 1.000 14.818 91 ALA B O 1
ATOM 2770 N N . ARG B 1 100 ? 17.685 -27.844 10.704 1.000 17.208 92 ARG B N 1
ATOM 2771 C CA . ARG B 1 100 ? 16.923 -28.470 9.597 1.000 19.731 92 ARG B CA 1
ATOM 2772 C C . ARG B 1 100 ? 16.844 -27.482 8.419 1.000 20.077 92 ARG B C 1
ATOM 2773 O O . ARG B 1 100 ? 17.136 -27.909 7.289 1.000 20.747 92 ARG B O 1
ATOM 2781 N N . GLN B 1 101 ? 16.496 -26.211 8.661 1.000 19.223 93 GLN B N 1
ATOM 2782 C CA . GLN B 1 101 ? 16.364 -25.212 7.570 1.000 20.634 93 GLN B CA 1
ATOM 2783 C C . GLN B 1 101 ? 17.731 -25.000 6.910 1.000 19.908 93 GLN B C 1
ATOM 2784 O O . GLN B 1 101 ? 17.785 -24.895 5.686 1.000 19.530 93 GLN B O 1
ATOM 2790 N N . ALA B 1 102 ? 18.806 -25.000 7.698 1.000 21.195 94 ALA B N 1
ATOM 2791 C CA . ALA B 1 102 ? 20.172 -24.624 7.265 1.000 20.415 94 ALA B CA 1
ATOM 2792 C C . ALA B 1 102 ? 20.884 -25.784 6.557 1.000 18.785 94 ALA B C 1
ATOM 2793 O O . ALA B 1 102 ? 21.725 -25.514 5.685 1.000 19.567 94 ALA B O 1
ATOM 2795 N N . LEU B 1 103 ? 20.612 -27.022 6.960 1.000 18.809 95 LEU B N 1
ATOM 2796 C CA . LEU B 1 103 ? 21.431 -28.209 6.602 1.000 18.937 95 LEU B CA 1
ATOM 2797 C C . LEU B 1 103 ? 20.613 -29.518 6.613 1.000 17.709 95 LEU B C 1
ATOM 2798 O O . LEU B 1 103 ? 20.688 -30.246 5.643 1.000 16.992 95 LEU B O 1
ATOM 2803 N N . LEU B 1 104 ? 19.903 -29.848 7.689 1.000 18.476 96 LEU B N 1
ATOM 2804 C CA . LEU B 1 104 ? 19.530 -31.260 7.971 1.000 18.534 96 LEU B CA 1
ATOM 2805 C C . LEU B 1 104 ? 18.388 -31.716 7.065 1.000 17.602 96 LEU B C 1
ATOM 2806 O O . LEU B 1 104 ? 18.223 -32.951 6.946 1.000 15.601 96 LEU B O 1
ATOM 2811 N N . ARG B 1 105 ? 17.679 -30.786 6.417 1.000 17.575 97 ARG B N 1
ATOM 2812 C CA . ARG B 1 105 ? 16.607 -31.107 5.443 1.000 18.907 97 ARG B CA 1
ATOM 2813 C C . ARG B 1 105 ? 17.200 -31.979 4.319 1.000 19.041 97 ARG B C 1
ATOM 2814 O O . ARG B 1 105 ? 16.480 -32.790 3.779 1.000 19.012 97 ARG B O 1
ATOM 2822 N N . ASP B 1 106 ? 18.487 -31.848 4.007 1.000 19.832 98 ASP B N 1
ATOM 2823 C CA . ASP B 1 106 ? 19.154 -32.660 2.958 1.000 21.224 98 ASP B CA 1
ATOM 2824 C C . ASP B 1 106 ? 20.057 -33.786 3.510 1.000 18.997 98 ASP B C 1
ATOM 2825 O O . ASP B 1 106 ? 20.872 -34.297 2.714 1.000 19.746 98 ASP B O 1
ATOM 2830 N N . ILE B 1 107 ? 19.962 -34.166 4.789 1.000 17.170 99 ILE B N 1
ATOM 2831 C CA . ILE B 1 107 ? 20.778 -35.279 5.388 1.000 16.239 99 ILE B CA 1
ATOM 2832 C C . ILE B 1 107 ? 19.897 -36.526 5.511 1.000 15.939 99 ILE B C 1
ATOM 2833 O O . ILE B 1 107 ? 18.742 -36.453 5.935 1.000 14.165 99 ILE B O 1
ATOM 2838 N N . PRO B 1 108 ? 20.402 -37.733 5.195 1.000 17.847 100 PRO B N 1
ATOM 2839 C CA . PRO B 1 108 ? 19.621 -38.957 5.424 1.000 18.962 100 PRO B CA 1
ATOM 2840 C C . PRO B 1 108 ? 19.068 -39.034 6.865 1.000 19.584 100 PRO B C 1
ATOM 2841 O O . PRO B 1 108 ? 19.749 -38.594 7.818 1.000 17.980 100 PRO B O 1
ATOM 2845 N N . GLU B 1 109 ? 17.822 -39.500 6.998 1.000 20.345 101 GLU B N 1
ATOM 2846 C CA . GLU B 1 109 ? 17.014 -39.418 8.244 1.000 20.980 101 GLU B CA 1
ATOM 2847 C C . GLU B 1 109 ? 17.688 -40.198 9.371 1.000 20.343 101 GLU B C 1
ATOM 2848 O O . GLU B 1 109 ? 17.665 -39.704 10.507 1.000 22.978 101 GLU B O 1
ATOM 2854 N N . ASP B 1 110 ? 18.333 -41.323 9.081 1.000 20.099 102 ASP B N 1
ATOM 2855 C CA . ASP B 1 110 ? 19.017 -42.124 10.124 1.000 21.543 102 ASP B CA 1
ATOM 2856 C C . ASP B 1 110 ? 20.176 -41.311 10.731 1.000 20.968 102 ASP B C 1
ATOM 2857 O O . ASP B 1 110 ? 20.600 -41.670 11.831 1.000 21.619 102 ASP B O 1
ATOM 2862 N N . LEU B 1 111 ? 20.653 -40.250 10.050 1.000 19.906 103 LEU B N 1
ATOM 2863 C CA . LEU B 1 111 ? 21.819 -39.439 10.474 1.000 17.152 103 LEU B CA 1
ATOM 2864 C C . LEU B 1 111 ? 21.352 -38.168 11.199 1.000 17.502 103 LEU B C 1
ATOM 2865 O O . LEU B 1 111 ? 22.207 -37.317 11.532 1.000 16.464 103 LEU B O 1
ATOM 2870 N N . VAL B 1 112 ? 20.056 -38.049 11.478 1.000 16.363 104 VAL B N 1
ATOM 2871 C CA . VAL B 1 112 ? 19.484 -36.841 12.120 1.000 16.602 104 VAL B CA 1
ATOM 2872 C C . VAL B 1 112 ? 18.761 -37.296 13.376 1.000 15.339 104 VAL B C 1
ATOM 2873 O O . VAL B 1 112 ? 17.852 -38.063 13.242 1.000 15.617 104 VAL B O 1
ATOM 2877 N N . VAL B 1 113 ? 19.193 -36.856 14.551 1.000 15.224 105 VAL B N 1
ATOM 2878 C CA . VAL B 1 113 ? 18.694 -37.416 15.836 1.000 16.433 105 VAL B CA 1
ATOM 2879 C C . VAL B 1 113 ? 18.226 -36.279 16.731 1.000 16.605 105 VAL B C 1
ATOM 2880 O O . VAL B 1 113 ? 18.957 -35.857 17.623 1.000 17.132 105 VAL B O 1
ATOM 2884 N N . PRO B 1 114 ? 17.015 -35.735 16.478 1.000 17.676 106 PRO B N 1
ATOM 2885 C CA . PRO B 1 114 ? 16.460 -34.654 17.278 1.000 19.691 106 PRO B CA 1
ATOM 2886 C C . PRO B 1 114 ? 16.002 -35.162 18.657 1.000 20.059 106 PRO B C 1
ATOM 2887 O O . PRO B 1 114 ? 15.833 -36.343 18.842 1.000 21.756 106 PRO B O 1
ATOM 2891 N N . VAL B 1 115 ? 15.858 -34.255 19.604 1.000 20.907 107 VAL B N 1
ATOM 2892 C CA . VAL B 1 115 ? 15.183 -34.537 20.912 1.000 21.904 107 VAL B CA 1
ATOM 2893 C C . VAL B 1 115 ? 13.683 -34.655 20.622 1.000 25.234 107 VAL B C 1
ATOM 2894 O O . VAL B 1 115 ? 13.158 -33.796 19.886 1.000 22.236 107 VAL B O 1
ATOM 2898 N N . ASP B 1 116 ? 13.016 -35.702 21.110 1.000 30.775 108 ASP B N 1
ATOM 2899 C CA . ASP B 1 116 ? 11.531 -35.809 21.018 1.000 37.715 108 ASP B CA 1
ATOM 2900 C C . ASP B 1 116 ? 10.942 -34.722 21.923 1.000 35.609 108 ASP B C 1
ATOM 2901 O O . ASP B 1 116 ? 11.240 -34.743 23.133 1.000 37.637 108 ASP B O 1
ATOM 2906 N N . VAL B 1 117 ? 10.213 -33.761 21.349 1.000 36.718 109 VAL B N 1
ATOM 2907 C CA . VAL B 1 117 ? 9.575 -32.639 22.104 1.000 41.613 109 VAL B CA 1
ATOM 2908 C C . VAL B 1 117 ? 8.044 -32.750 22.027 1.000 43.683 109 VAL B C 1
ATOM 2909 O O . VAL B 1 117 ? 7.384 -31.735 22.278 1.000 46.161 109 VAL B O 1
ATOM 2913 N N . GLY B 1 118 ? 7.509 -33.932 21.701 1.000 45.521 110 GLY B N 1
ATOM 2914 C CA . GLY B 1 118 ? 6.063 -34.211 21.633 1.000 45.950 110 GLY B CA 1
ATOM 2915 C C . GLY B 1 118 ? 5.360 -33.847 22.926 1.000 50.783 110 GLY B C 1
ATOM 2916 O O . GLY B 1 118 ? 4.197 -33.427 22.854 1.000 53.632 110 GLY B O 1
ATOM 2917 N N . CYS B 1 119 ? 6.044 -33.991 24.066 1.000 51.044 111 CYS B N 1
ATOM 2918 C CA . CYS B 1 119 ? 5.543 -33.614 25.416 1.000 52.705 111 CYS B CA 1
ATOM 2919 C C . CYS B 1 119 ? 4.898 -32.219 25.365 1.000 57.601 111 CYS B C 1
ATOM 2920 O O . CYS B 1 119 ? 3.874 -32.027 26.055 1.000 57.453 111 CYS B O 1
ATOM 2923 N N . VAL B 1 120 ? 5.449 -31.287 24.574 1.000 59.245 112 VAL B N 1
ATOM 2924 C CA . VAL B 1 120 ? 4.814 -29.958 24.302 1.000 60.553 112 VAL B CA 1
ATOM 2925 C C . VAL B 1 120 ? 3.495 -30.226 23.569 1.000 64.110 112 VAL B C 1
ATOM 2926 O O . VAL B 1 120 ? 3.535 -30.950 22.554 1.000 64.215 112 VAL B O 1
ATOM 2930 N N . GLY B 1 121 ? 2.370 -29.712 24.080 1.000 68.409 113 GLY B N 1
ATOM 2931 C CA . GLY B 1 121 ? 1.046 -29.885 23.440 1.000 74.098 113 GLY B CA 1
ATOM 2932 C C . GLY B 1 121 ? 0.344 -31.183 23.833 1.000 74.595 113 GLY B C 1
ATOM 2933 O O . GLY B 1 121 ? -0.888 -31.269 23.618 1.000 71.954 113 GLY B O 1
ATOM 2934 N N . LYS B 1 122 ? 1.085 -32.165 24.367 1.000 69.324 114 LYS B N 1
ATOM 2935 C CA . LYS B 1 122 ? 0.530 -33.307 25.142 1.000 67.047 114 LYS B CA 1
ATOM 2936 C C . LYS B 1 122 ? 0.292 -32.869 26.595 1.000 68.747 114 LYS B C 1
ATOM 2937 O O . LYS B 1 122 ? -0.386 -33.613 27.325 1.000 64.778 114 LYS B O 1
ATOM 2943 N N . VAL B 1 123 ? 0.844 -31.712 26.988 1.000 71.307 115 VAL B N 1
ATOM 2944 C CA . VAL B 1 123 ? 0.721 -31.078 28.339 1.000 70.096 115 VAL B CA 1
ATOM 2945 C C . VAL B 1 123 ? 0.346 -29.605 28.105 1.000 72.224 115 VAL B C 1
ATOM 2946 O O . VAL B 1 123 ? 0.620 -29.104 26.976 1.000 67.130 115 VAL B O 1
ATOM 2950 N N . SER B 1 124 ? -0.251 -28.934 29.100 1.000 70.926 116 SER B N 1
ATOM 2951 C CA . SER B 1 124 ? -0.716 -27.521 28.996 1.000 71.928 116 SER B CA 1
ATOM 2952 C C . SER B 1 124 ? 0.477 -26.562 29.125 1.000 67.372 116 SER B C 1
ATOM 2953 O O . SER B 1 124 ? 0.589 -25.641 28.283 1.000 66.177 116 SER B O 1
ATOM 2956 N N . LYS B 1 125 ? 1.325 -26.760 30.139 1.000 62.676 117 LYS B N 1
ATOM 2957 C CA . LYS B 1 125 ? 2.639 -26.080 30.217 1.000 55.050 117 LYS B CA 1
ATOM 2958 C C . LYS B 1 125 ? 3.705 -27.035 30.748 1.000 49.789 117 LYS B C 1
ATOM 2959 O O . LYS B 1 125 ? 3.480 -27.718 31.778 1.000 44.643 117 LYS B O 1
ATOM 2965 N N . VAL B 1 126 ? 4.824 -27.062 30.023 1.000 45.248 118 VAL B N 1
ATOM 2966 C CA . VAL B 1 126 ? 5.987 -27.955 30.269 1.000 40.876 118 VAL B CA 1
ATOM 2967 C C . VAL B 1 126 ? 6.536 -27.605 31.646 1.000 38.352 118 VAL B C 1
ATOM 2968 O O . VAL B 1 126 ? 6.782 -26.420 31.899 1.000 43.028 118 VAL B O 1
ATOM 2972 N N . ALA B 1 127 ? 6.683 -28.610 32.502 1.000 37.686 119 ALA B N 1
ATOM 2973 C CA . ALA B 1 127 ? 7.288 -28.492 33.847 1.000 38.500 119 ALA B CA 1
ATOM 2974 C C . ALA B 1 127 ? 8.533 -29.386 33.899 1.000 34.357 119 ALA B C 1
ATOM 2975 O O . ALA B 1 127 ? 8.787 -30.138 32.915 1.000 32.596 119 ALA B O 1
ATOM 2977 N N . CYS B 1 128 ? 9.268 -29.289 35.002 1.000 31.556 120 CYS B N 1
ATOM 2978 C CA . CYS B 1 128 ? 10.531 -30.019 35.273 1.000 32.807 120 CYS B CA 1
ATOM 2979 C C . CYS B 1 128 ? 10.389 -31.509 34.933 1.000 34.018 120 CYS B C 1
ATOM 2980 O O . CYS B 1 128 ? 11.312 -32.049 34.293 1.000 33.092 120 CYS B O 1
ATOM 2983 N N . ASN B 1 129 ? 9.284 -32.146 35.335 1.000 34.532 121 ASN B N 1
ATOM 2984 C CA . ASN B 1 129 ? 9.109 -33.617 35.220 1.000 38.575 121 ASN B CA 1
ATOM 2985 C C . ASN B 1 129 ? 8.974 -34.018 33.748 1.000 34.846 121 ASN B C 1
ATOM 2986 O O . ASN B 1 129 ? 9.417 -35.127 33.415 1.000 35.419 121 ASN B O 1
ATOM 2991 N N . ASP B 1 130 ? 8.380 -33.152 32.923 1.000 32.088 122 ASP B N 1
ATOM 2992 C CA . ASP B 1 130 ? 8.278 -33.303 31.450 1.000 32.369 122 ASP B CA 1
ATOM 2993 C C . ASP B 1 130 ? 9.678 -33.247 30.829 1.000 32.726 122 ASP B C 1
ATOM 2994 O O . ASP B 1 130 ? 9.986 -34.101 29.992 1.000 34.427 122 ASP B O 1
ATOM 2999 N N . ALA B 1 131 ? 10.470 -32.237 31.198 1.000 29.010 123 ALA B N 1
ATOM 3000 C CA . ALA B 1 131 ? 11.863 -32.056 30.750 1.000 26.302 123 ALA B CA 1
ATOM 3001 C C . ALA B 1 131 ? 12.677 -33.296 31.133 1.000 25.861 123 ALA B C 1
ATOM 3002 O O . ALA B 1 131 ? 13.458 -33.795 30.290 1.000 23.415 123 ALA B O 1
ATOM 3004 N N . VAL B 1 132 ? 12.543 -33.759 32.371 1.000 24.065 124 VAL B N 1
ATOM 3005 C CA . VAL B 1 132 ? 13.349 -34.902 32.877 1.000 25.495 124 VAL B CA 1
ATOM 3006 C C . VAL B 1 132 ? 12.994 -36.163 32.068 1.000 27.510 124 VAL B C 1
ATOM 3007 O O . VAL B 1 132 ? 13.942 -36.914 31.739 1.000 28.442 124 VAL B O 1
ATOM 3011 N N . LYS B 1 133 ? 11.721 -36.401 31.727 1.000 25.939 125 LYS B N 1
ATOM 3012 C CA . LYS B 1 133 ? 11.328 -37.610 30.939 1.000 28.181 125 LYS B CA 1
ATOM 3013 C C . LYS B 1 133 ? 11.893 -37.499 29.507 1.000 25.254 125 LYS B C 1
ATOM 3014 O O . LYS B 1 133 ? 12.293 -38.523 28.939 1.000 23.453 125 LYS B O 1
ATOM 3020 N N . SER B 1 134 ? 11.944 -36.295 28.957 1.000 22.027 126 SER B N 1
ATOM 3021 C CA . SER B 1 134 ? 12.508 -36.010 27.617 1.000 24.263 126 SER B CA 1
ATOM 3022 C C . SER B 1 134 ? 14.037 -36.234 27.619 1.000 23.855 126 SER B C 1
ATOM 3023 O O . SER B 1 134 ? 14.542 -36.860 26.684 1.000 23.482 126 SER B O 1
ATOM 3026 N N . ALA B 1 135 ? 14.747 -35.805 28.666 1.000 24.058 127 ALA B N 1
ATOM 3027 C CA . ALA B 1 135 ? 16.202 -36.028 28.841 1.000 24.401 127 ALA B CA 1
ATOM 3028 C C . ALA B 1 135 ? 16.494 -37.526 28.908 1.000 23.347 127 ALA B C 1
ATOM 3029 O O . ALA B 1 135 ? 17.447 -37.953 28.239 1.000 20.475 127 ALA B O 1
ATOM 3031 N N . ASP B 1 136 ? 15.712 -38.277 29.687 1.000 23.581 128 ASP B N 1
ATOM 3032 C CA . ASP B 1 136 ? 15.860 -39.752 29.835 1.000 24.662 128 ASP B CA 1
ATOM 3033 C C . ASP B 1 136 ? 15.602 -40.438 28.485 1.000 20.987 128 ASP B C 1
ATOM 3034 O O . ASP B 1 136 ? 16.305 -41.431 28.173 1.000 20.589 128 ASP B O 1
ATOM 3039 N N . ALA B 1 137 ? 14.630 -39.964 27.708 1.000 19.510 129 ALA B N 1
ATOM 3040 C CA . ALA B 1 137 ? 14.301 -40.554 26.387 1.000 18.189 129 ALA B CA 1
ATOM 3041 C C . ALA B 1 137 ? 15.485 -40.295 25.449 1.000 18.639 129 ALA B C 1
ATOM 3042 O O . ALA B 1 137 ? 15.881 -41.232 24.744 1.000 16.416 129 ALA B O 1
ATOM 3044 N N . TYR B 1 138 ? 16.069 -39.094 25.487 1.000 16.744 130 TYR B N 1
ATOM 3045 C CA . TYR B 1 138 ? 17.180 -38.731 24.578 1.000 17.649 130 TYR B CA 1
ATOM 3046 C C . TYR B 1 138 ? 18.420 -39.515 25.012 1.000 18.266 130 TYR B C 1
ATOM 3047 O O . TYR B 1 138 ? 19.134 -40.020 24.139 1.000 18.266 130 TYR B O 1
ATOM 3056 N N . GLU B 1 139 ? 18.664 -39.648 26.313 1.000 18.805 131 GLU B N 1
ATOM 3057 C CA . GLU B 1 139 ? 19.775 -40.492 26.824 1.000 20.822 131 GLU B CA 1
ATOM 3058 C C . GLU B 1 139 ? 19.686 -41.919 26.229 1.000 20.562 131 GLU B C 1
ATOM 3059 O O . GLU B 1 139 ? 20.732 -42.464 25.783 1.000 18.966 131 GLU B O 1
ATOM 3065 N N . LYS B 1 140 ? 18.508 -42.535 26.231 1.000 21.967 132 LYS B N 1
ATOM 3066 C CA . LYS B 1 140 ? 18.320 -43.928 25.730 1.000 24.007 132 LYS B CA 1
ATOM 3067 C C . LYS B 1 140 ? 18.589 -43.943 24.218 1.000 22.308 132 LYS B C 1
ATOM 3068 O O . LYS B 1 140 ? 19.274 -44.834 23.741 1.000 20.674 132 LYS B O 1
ATOM 3074 N N . LYS B 1 141 ? 18.124 -42.932 23.498 1.000 21.023 133 LYS B N 1
ATOM 3075 C CA . LYS B 1 141 ? 18.350 -42.810 22.040 1.000 22.898 133 LYS B CA 1
ATOM 3076 C C . LYS B 1 141 ? 19.872 -42.731 21.778 1.000 20.773 133 LYS B C 1
ATOM 3077 O O . LYS B 1 141 ? 20.371 -43.523 20.973 1.000 20.241 133 LYS B O 1
ATOM 3083 N N . ILE B 1 142 ? 20.595 -41.850 22.476 1.000 19.175 134 ILE B N 1
ATOM 3084 C CA . ILE B 1 142 ? 22.072 -41.689 22.310 1.000 20.045 134 ILE B CA 1
ATOM 3085 C C . ILE B 1 142 ? 22.754 -43.034 22.628 1.000 20.309 134 ILE B C 1
ATOM 3086 O O . ILE B 1 142 ? 23.692 -43.390 21.887 1.000 16.323 134 ILE B O 1
ATOM 3091 N N . ALA B 1 143 ? 22.361 -43.715 23.723 1.000 19.565 135 ALA B N 1
ATOM 3092 C CA . ALA B 1 143 ? 23.004 -44.986 24.170 1.000 20.279 135 ALA B CA 1
ATOM 3093 C C . ALA B 1 143 ? 22.835 -46.051 23.072 1.000 21.485 135 ALA B C 1
ATOM 3094 O O . ALA B 1 143 ? 23.826 -46.734 22.729 1.000 21.904 135 ALA B O 1
ATOM 3096 N N . LEU B 1 144 ? 21.660 -46.092 22.452 1.000 23.001 136 LEU B N 1
ATOM 3097 C CA . LEU B 1 144 ? 21.343 -47.064 21.389 1.000 24.540 136 LEU B CA 1
ATOM 3098 C C . LEU B 1 144 ? 22.195 -46.792 20.159 1.000 24.466 136 LEU B C 1
ATOM 3099 O O . LEU B 1 144 ? 22.677 -47.739 19.554 1.000 26.501 136 LEU B O 1
ATOM 3104 N N . LEU B 1 145 ? 22.357 -45.539 19.769 1.000 26.088 137 LEU B N 1
ATOM 3105 C CA . LEU B 1 145 ? 23.014 -45.194 18.481 1.000 24.808 137 LEU B CA 1
ATOM 3106 C C . LEU B 1 145 ? 24.533 -45.242 18.646 1.000 24.561 137 LEU B C 1
ATOM 3107 O O . LEU B 1 145 ? 25.206 -45.541 17.662 1.000 27.606 137 LEU B O 1
ATOM 3112 N N . LEU B 1 146 ? 25.053 -44.840 19.798 1.000 22.797 138 LEU B N 1
ATOM 3113 C CA . LEU B 1 146 ? 26.513 -44.644 20.016 1.000 24.225 138 LEU B CA 1
ATOM 3114 C C . LEU B 1 146 ? 27.079 -45.740 20.916 1.000 24.389 138 LEU B C 1
ATOM 3115 O O . LEU B 1 146 ? 28.313 -45.893 20.916 1.000 23.394 138 LEU B O 1
ATOM 3120 N N . GLY B 1 147 ? 26.237 -46.387 21.722 1.000 24.688 139 GLY B N 1
ATOM 3121 C CA . GLY B 1 147 ? 26.724 -47.195 22.844 1.000 26.627 139 GLY B CA 1
ATOM 3122 C C . GLY B 1 147 ? 27.323 -46.301 23.915 1.000 29.638 139 GLY B C 1
ATOM 3123 O O . GLY B 1 147 ? 27.415 -45.044 23.720 1.000 25.559 139 GLY B O 1
ATOM 3124 N N . THR B 1 148 ? 27.709 -46.909 25.030 1.000 30.194 140 THR B N 1
ATOM 3125 C CA . THR B 1 148 ? 28.215 -46.194 26.223 1.000 33.129 140 THR B CA 1
ATOM 3126 C C . THR B 1 148 ? 29.450 -46.941 26.717 1.000 36.134 140 THR B C 1
ATOM 3127 O O . THR B 1 148 ? 29.686 -48.069 26.246 1.000 34.819 140 THR B O 1
ATOM 3131 N N . GLN B 1 149 ? 30.225 -46.315 27.594 1.000 38.064 141 GLN B N 1
ATOM 3132 C CA . GLN B 1 149 ? 31.391 -46.962 28.239 1.000 42.777 141 GLN B CA 1
ATOM 3133 C C . GLN B 1 149 ? 31.597 -46.365 29.630 1.000 47.283 141 GLN B C 1
ATOM 3134 O O . GLN B 1 149 ? 31.140 -45.215 29.873 1.000 40.619 141 GLN B O 1
ATOM 3140 N N . LYS B 1 150 ? 32.154 -47.193 30.518 1.000 49.962 142 LYS B N 1
ATOM 3141 C CA . LYS B 1 150 ? 32.734 -46.812 31.830 1.000 54.266 142 LYS B CA 1
ATOM 3142 C C . LYS B 1 150 ? 33.853 -45.805 31.573 1.000 54.574 142 LYS B C 1
ATOM 3143 O O . LYS B 1 150 ? 34.660 -46.036 30.648 1.000 55.830 142 LYS B O 1
ATOM 3149 N N . VAL B 1 151 ? 33.855 -44.714 32.341 1.000 56.513 143 VAL B N 1
ATOM 3150 C CA . VAL B 1 151 ? 34.752 -43.538 32.140 1.000 60.114 143 VAL B CA 1
ATOM 3151 C C . VAL B 1 151 ? 35.174 -43.009 33.514 1.000 62.330 143 VAL B C 1
ATOM 3152 O O . VAL B 1 151 ? 34.331 -43.075 34.451 1.000 56.216 143 VAL B O 1
ATOM 3156 N N . GLU B 1 152 ? 36.415 -42.507 33.605 1.000 64.448 144 GLU B N 1
ATOM 3157 C CA . GLU B 1 152 ? 37.095 -42.187 34.885 1.000 65.804 144 GLU B CA 1
ATOM 3158 C C . GLU B 1 152 ? 37.000 -43.454 35.739 1.000 62.443 144 GLU B C 1
ATOM 3159 O O . GLU B 1 152 ? 37.255 -44.529 35.185 1.000 59.656 144 GLU B O 1
ATOM 3165 N N . GLY B 1 153 ? 36.618 -43.348 37.008 1.000 67.596 145 GLY B N 1
ATOM 3166 C CA . GLY B 1 153 ? 36.337 -44.522 37.849 1.000 75.897 145 GLY B CA 1
ATOM 3167 C C . GLY B 1 153 ? 34.901 -44.473 38.299 1.000 79.827 145 GLY B C 1
ATOM 3168 O O . GLY B 1 153 ? 34.688 -44.064 39.458 1.000 80.630 145 GLY B O 1
ATOM 3169 N N . MET B 1 154 ? 33.961 -44.834 37.413 1.000 79.599 146 MET B N 1
ATOM 3170 C CA . MET B 1 154 ? 32.505 -44.608 37.632 1.000 83.169 146 MET B CA 1
ATOM 3171 C C . MET B 1 154 ? 31.676 -45.813 37.163 1.000 84.355 146 MET B C 1
ATOM 3172 O O . MET B 1 154 ? 31.978 -46.389 36.096 1.000 86.504 146 MET B O 1
ATOM 3177 N N . GLU B 1 155 ? 30.664 -46.150 37.971 1.000 85.765 147 GLU B N 1
ATOM 3178 C CA . GLU B 1 155 ? 29.564 -47.117 37.705 1.000 86.753 147 GLU B CA 1
ATOM 3179 C C . GLU B 1 155 ? 28.649 -46.516 36.624 1.000 87.961 147 GLU B C 1
ATOM 3180 O O . GLU B 1 155 ? 27.833 -47.266 36.057 1.000 85.818 147 GLU B O 1
ATOM 3186 N N . ALA B 1 156 ? 28.813 -45.218 36.331 1.000 84.051 148 ALA B N 1
ATOM 3187 C CA . ALA B 1 156 ? 28.151 -44.475 35.230 1.000 79.383 148 ALA B CA 1
ATOM 3188 C C . ALA B 1 156 ? 28.762 -44.851 33.873 1.000 70.625 148 ALA B C 1
ATOM 3189 O O . ALA B 1 156 ? 30.016 -44.896 33.747 1.000 68.428 148 ALA B O 1
ATOM 3191 N N . GLU B 1 157 ? 27.896 -45.090 32.889 1.000 59.315 149 GLU B N 1
ATOM 3192 C CA . GLU B 1 157 ? 28.299 -45.373 31.492 1.000 53.546 149 GLU B CA 1
ATOM 3193 C C . GLU B 1 157 ? 27.892 -44.183 30.620 1.000 43.269 149 GLU B C 1
ATOM 3194 O O . GLU B 1 157 ? 26.743 -43.734 30.663 1.000 38.972 149 GLU B O 1
ATOM 3200 N N . ILE B 1 158 ? 28.853 -43.661 29.885 1.000 36.768 150 ILE B N 1
ATOM 3201 C CA . ILE B 1 158 ? 28.709 -42.377 29.163 1.000 34.847 150 ILE B CA 1
ATOM 3202 C C . ILE B 1 158 ? 28.938 -42.682 27.688 1.000 28.287 150 ILE B C 1
ATOM 3203 O O . ILE B 1 158 ? 29.801 -43.482 27.325 1.000 23.245 150 ILE B O 1
ATOM 3208 N N . PRO B 1 159 ? 28.106 -42.107 26.800 1.000 26.069 151 PRO B N 1
ATOM 3209 C CA . PRO B 1 159 ? 28.394 -42.132 25.373 1.000 21.911 151 PRO B CA 1
ATOM 3210 C C . PRO B 1 159 ? 29.586 -41.198 25.135 1.000 19.270 151 PRO B C 1
ATOM 3211 O O . PRO B 1 159 ? 29.768 -40.233 25.853 1.000 18.131 151 PRO B O 1
ATOM 3215 N N . VAL B 1 160 ? 30.413 -41.541 24.164 1.000 18.355 152 VAL B N 1
ATOM 3216 C CA . VAL B 1 160 ? 31.627 -40.769 23.799 1.000 17.915 152 VAL B CA 1
ATOM 3217 C C . VAL B 1 160 ? 31.326 -40.158 22.436 1.000 16.461 152 VAL B C 1
ATOM 3218 O O . VAL B 1 160 ? 31.234 -40.887 21.474 1.000 17.351 152 VAL B O 1
ATOM 3222 N N . PHE B 1 161 ? 31.033 -38.867 22.416 1.000 15.277 153 PHE B N 1
ATOM 3223 C CA . PHE B 1 161 ? 30.832 -38.056 21.193 1.000 13.550 153 PHE B CA 1
ATOM 3224 C C . PHE B 1 161 ? 32.191 -37.852 20.513 1.000 13.153 153 PHE B C 1
ATOM 3225 O O . PHE B 1 161 ? 33.234 -37.696 21.175 1.000 12.435 153 PHE B O 1
ATOM 3233 N N . ASP B 1 162 ? 32.185 -37.926 19.181 1.000 12.425 154 ASP B N 1
ATOM 3234 C CA . ASP B 1 162 ? 33.367 -37.551 18.378 1.000 12.702 154 ASP B CA 1
ATOM 3235 C C . ASP B 1 162 ? 33.537 -36.020 18.443 1.000 12.019 154 ASP B C 1
ATOM 3236 O O . ASP B 1 162 ? 34.661 -35.551 18.680 1.000 10.161 154 ASP B O 1
ATOM 3241 N N . ILE B 1 163 ? 32.455 -35.261 18.226 1.000 12.902 155 ILE B N 1
ATOM 3242 C CA . ILE B 1 163 ? 32.533 -33.777 18.196 1.000 14.031 155 ILE B CA 1
ATOM 3243 C C . ILE B 1 163 ? 31.449 -33.227 19.106 1.000 15.635 155 ILE B C 1
ATOM 3244 O O . ILE B 1 163 ? 30.298 -33.660 18.988 1.000 17.920 155 ILE B O 1
ATOM 3249 N N . VAL B 1 164 ? 31.809 -32.271 19.959 1.000 15.946 156 VAL B N 1
ATOM 3250 C CA . VAL B 1 164 ? 30.781 -31.430 20.614 1.000 15.469 156 VAL B CA 1
ATOM 3251 C C . VAL B 1 164 ? 31.026 -29.972 20.211 1.000 16.995 156 VAL B C 1
ATOM 3252 O O . VAL B 1 164 ? 32.157 -29.456 20.420 1.000 16.155 156 VAL B O 1
ATOM 3256 N N . LEU B 1 165 ? 30.018 -29.349 19.610 1.000 17.277 157 LEU B N 1
ATOM 3257 C CA . LEU B 1 165 ? 30.045 -27.904 19.263 1.000 18.654 157 LEU B CA 1
ATOM 3258 C C . LEU B 1 165 ? 29.367 -27.105 20.363 1.000 19.183 157 LEU B C 1
ATOM 3259 O O . LEU B 1 165 ? 28.203 -27.380 20.670 1.000 21.268 157 LEU B O 1
ATOM 3264 N N . LEU B 1 166 ? 30.011 -26.058 20.858 1.000 19.039 158 LEU B N 1
ATOM 3265 C CA . LEU B 1 166 ? 29.427 -25.256 21.954 1.000 17.488 158 LEU B CA 1
ATOM 3266 C C . LEU B 1 166 ? 29.454 -23.765 21.601 1.000 16.237 158 LEU B C 1
ATOM 3267 O O . LEU B 1 166 ? 30.348 -23.352 20.839 1.000 13.754 158 LEU B O 1
ATOM 3272 N N . GLY B 1 167 ? 28.511 -22.994 22.145 1.000 14.324 159 GLY B N 1
ATOM 3273 C CA . GLY B 1 167 ? 28.608 -21.519 22.132 1.000 16.290 159 GLY B CA 1
ATOM 3274 C C . GLY B 1 167 ? 28.746 -21.005 23.558 1.000 17.843 159 GLY B C 1
ATOM 3275 O O . GLY B 1 167 ? 28.271 -21.729 24.447 1.000 18.829 159 GLY B O 1
ATOM 3276 N N . LEU B 1 168 ? 29.424 -19.877 23.782 1.000 18.599 160 LEU B N 1
ATOM 3277 C CA . LEU B 1 168 ? 29.493 -19.249 25.128 1.000 19.397 160 LEU B CA 1
ATOM 3278 C C . LEU B 1 168 ? 28.429 -18.157 25.223 1.000 22.756 160 LEU B C 1
ATOM 3279 O O . LEU B 1 168 ? 28.483 -17.213 24.401 1.000 28.317 160 LEU B O 1
ATOM 3284 N N . GLY B 1 169 ? 27.507 -18.267 26.184 1.000 20.886 161 GLY B N 1
ATOM 3285 C CA . GLY B 1 169 ? 26.524 -17.218 26.492 1.000 21.811 161 GLY B CA 1
ATOM 3286 C C . GLY B 1 169 ? 27.139 -16.012 27.185 1.000 21.793 161 GLY B C 1
ATOM 3287 O O . GLY B 1 169 ? 28.267 -16.122 27.700 1.000 19.660 161 GLY B O 1
ATOM 3288 N N . SER B 1 170 ? 26.382 -14.909 27.242 1.000 24.606 162 SER B N 1
ATOM 3289 C CA . SER B 1 170 ? 26.768 -13.632 27.898 1.000 24.606 162 SER B CA 1
ATOM 3290 C C . SER B 1 170 ? 26.886 -13.893 29.391 1.000 22.581 162 SER B C 1
ATOM 3291 O O . SER B 1 170 ? 27.705 -13.247 30.023 1.000 24.306 162 SER B O 1
ATOM 3294 N N . ASP B 1 171 ? 26.127 -14.851 29.910 1.000 21.232 163 ASP B N 1
ATOM 3295 C CA . ASP B 1 171 ? 26.212 -15.285 31.334 1.000 22.157 163 ASP B CA 1
ATOM 3296 C C . ASP B 1 171 ? 27.268 -16.399 31.508 1.000 20.903 163 ASP B C 1
ATOM 3297 O O . ASP B 1 171 ? 27.314 -16.980 32.609 1.000 21.702 163 ASP B O 1
ATOM 3302 N N . GLY B 1 172 ? 28.030 -16.740 30.465 1.000 17.920 164 GLY B N 1
ATOM 3303 C CA . GLY B 1 172 ? 29.106 -17.754 30.532 1.000 18.166 164 GLY B CA 1
ATOM 3304 C C . GLY B 1 172 ? 28.568 -19.187 30.573 1.000 18.356 164 GLY B C 1
ATOM 3305 O O . GLY B 1 172 ? 29.346 -20.101 30.918 1.000 18.157 164 GLY B O 1
ATOM 3306 N N . HIS B 1 173 ? 27.275 -19.389 30.306 1.000 17.544 165 HIS B N 1
ATOM 3307 C CA . HIS B 1 173 ? 26.658 -20.736 30.221 1.000 17.224 165 HIS B CA 1
ATOM 3308 C C . HIS B 1 173 ? 27.057 -21.346 28.887 1.000 16.759 165 HIS B C 1
ATOM 3309 O O . HIS B 1 173 ? 27.522 -20.625 27.990 1.000 17.216 165 HIS B O 1
ATOM 3316 N N . THR B 1 174 ? 26.962 -22.663 28.792 1.000 18.016 166 THR B N 1
ATOM 3317 C CA . THR B 1 174 ? 27.152 -23.383 27.515 1.000 17.176 166 THR B CA 1
ATOM 3318 C C . THR B 1 174 ? 26.122 -24.503 27.509 1.000 17.056 166 THR B C 1
ATOM 3319 O O . THR B 1 174 ? 25.618 -24.847 28.589 1.000 15.256 166 THR B O 1
ATOM 3323 N N . ALA B 1 175 ? 25.793 -24.973 26.303 1.000 19.505 167 ALA B N 1
ATOM 3324 C CA . ALA B 1 175 ? 24.611 -25.793 25.989 1.000 18.142 167 ALA B CA 1
ATOM 3325 C C . ALA B 1 175 ? 23.413 -25.148 26.691 1.000 17.470 167 ALA B C 1
ATOM 3326 O O . ALA B 1 175 ? 23.136 -23.971 26.375 1.000 17.063 167 ALA B O 1
ATOM 3328 N N . SER B 1 176 ? 22.700 -25.869 27.550 1.000 16.522 168 SER B N 1
ATOM 3329 C CA . SER B 1 176 ? 21.740 -25.284 28.526 1.000 17.679 168 SER B CA 1
ATOM 3330 C C . SER B 1 176 ? 22.165 -25.706 29.938 1.000 17.712 168 SER B C 1
ATOM 3331 O O . SER B 1 176 ? 21.310 -25.999 30.807 1.000 18.428 168 SER B O 1
ATOM 3334 N N . ILE B 1 177 ? 23.469 -25.668 30.178 1.000 17.614 169 ILE B N 1
ATOM 3335 C CA . ILE B 1 177 ? 24.050 -25.879 31.532 1.000 17.449 169 ILE B CA 1
ATOM 3336 C C . ILE B 1 177 ? 24.131 -24.506 32.227 1.000 18.403 169 ILE B C 1
ATOM 3337 O O . ILE B 1 177 ? 25.007 -23.740 31.884 1.000 18.196 169 ILE B O 1
ATOM 3342 N N . PHE B 1 178 ? 23.219 -24.248 33.175 1.000 18.935 170 PHE B N 1
ATOM 3343 C CA . PHE B 1 178 ? 23.097 -23.005 33.965 1.000 18.293 170 PHE B CA 1
ATOM 3344 C C . PHE B 1 178 ? 23.469 -23.283 35.423 1.000 16.988 170 PHE B C 1
ATOM 3345 O O . PHE B 1 178 ? 23.199 -24.373 35.968 1.000 17.857 170 PHE B O 1
ATOM 3353 N N . HIS B 1 179 ? 24.111 -22.316 36.063 1.000 16.156 171 HIS B N 1
ATOM 3354 C CA . HIS B 1 179 ? 24.185 -22.276 37.540 1.000 16.542 171 HIS B CA 1
ATOM 3355 C C . HIS B 1 179 ? 22.753 -22.381 38.051 1.000 17.601 171 HIS B C 1
ATOM 3356 O O . HIS B 1 179 ? 21.889 -21.641 37.526 1.000 15.956 171 HIS B O 1
ATOM 3363 N N . GLY B 1 180 ? 22.513 -23.288 38.996 1.000 18.461 172 GLY B N 1
ATOM 3364 C CA . GLY B 1 180 ? 21.166 -23.555 39.527 1.000 19.570 172 GLY B CA 1
ATOM 3365 C C . GLY B 1 180 ? 20.452 -24.679 38.782 1.000 21.224 172 GLY B C 1
ATOM 3366 O O . GLY B 1 180 ? 19.327 -25.055 39.194 1.000 22.455 172 GLY B O 1
ATOM 3367 N N . SER B 1 181 ? 21.018 -25.207 37.694 1.000 20.006 173 SER B N 1
ATOM 3368 C CA . SER B 1 181 ? 20.333 -26.280 36.947 1.000 18.577 173 SER B CA 1
ATOM 3369 C C . SER B 1 181 ? 20.735 -27.634 37.518 1.000 20.321 173 SER B C 1
ATOM 3370 O O . SER B 1 181 ? 21.873 -27.785 38.038 1.000 18.768 173 SER B O 1
ATOM 3373 N N . GLN B 1 182 ? 19.821 -28.586 37.325 1.000 20.816 174 GLN B N 1
ATOM 3374 C CA . GLN B 1 182 ? 20.003 -30.049 37.452 1.000 19.987 174 GLN B CA 1
ATOM 3375 C C . GLN B 1 182 ? 21.280 -30.452 36.713 1.000 19.886 174 GLN B C 1
ATOM 3376 O O . GLN B 1 182 ? 21.995 -31.318 37.222 1.000 21.962 174 GLN B O 1
ATOM 3382 N N . ALA B 1 183 ? 21.613 -29.839 35.574 1.000 18.540 175 ALA B N 1
ATOM 3383 C CA . ALA B 1 183 ? 22.851 -30.161 34.811 1.000 19.953 175 ALA B CA 1
ATOM 3384 C C . ALA B 1 183 ? 24.113 -29.534 35.437 1.000 20.672 175 ALA B C 1
ATOM 3385 O O . ALA B 1 183 ? 25.251 -29.953 35.064 1.000 19.172 175 ALA B O 1
ATOM 3387 N N . GLU B 1 184 ? 23.969 -28.494 36.261 1.000 21.450 176 GLU B N 1
ATOM 3388 C CA . GLU B 1 184 ? 25.117 -27.632 36.657 1.000 25.035 176 GLU B CA 1
ATOM 3389 C C . GLU B 1 184 ? 26.366 -28.465 36.959 1.000 27.993 176 GLU B C 1
ATOM 3390 O O . GLU B 1 184 ? 27.430 -28.107 36.433 1.000 32.061 176 GLU B O 1
ATOM 3396 N N . SER B 1 185 ? 26.242 -29.520 37.767 1.000 31.132 177 SER B N 1
ATOM 3397 C CA . SER B 1 185 ? 27.363 -30.375 38.255 1.000 35.553 177 SER B CA 1
ATOM 3398 C C . SER B 1 185 ? 27.102 -31.858 37.938 1.000 35.077 177 SER B C 1
ATOM 3399 O O . SER B 1 185 ? 27.667 -32.725 38.645 1.000 32.437 177 SER B O 1
ATOM 3402 N N . GLU B 1 186 ? 26.230 -32.170 36.976 1.000 32.935 178 GLU B N 1
ATOM 3403 C CA . GLU B 1 186 ? 25.769 -33.574 36.791 1.000 31.564 178 GLU B CA 1
ATOM 3404 C C . GLU B 1 186 ? 26.941 -34.388 36.236 1.000 29.187 178 GLU B C 1
ATOM 3405 O O . GLU B 1 186 ? 27.441 -34.055 35.109 1.000 23.413 178 GLU B O 1
ATOM 3411 N N . MET B 1 187 ? 27.398 -35.387 36.997 1.000 29.369 179 MET B N 1
ATOM 3412 C CA . MET B 1 187 ? 28.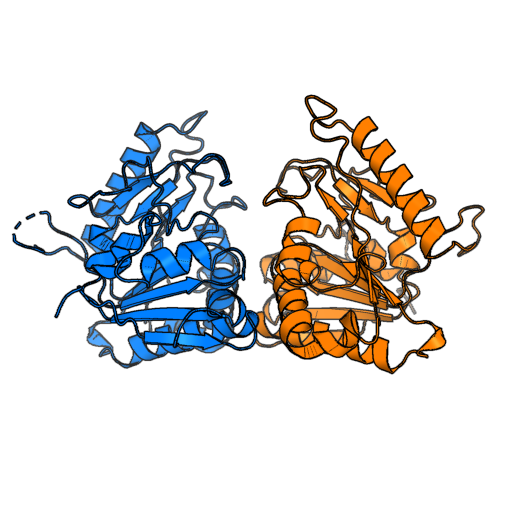630 -36.154 36.645 1.000 33.437 179 MET B CA 1
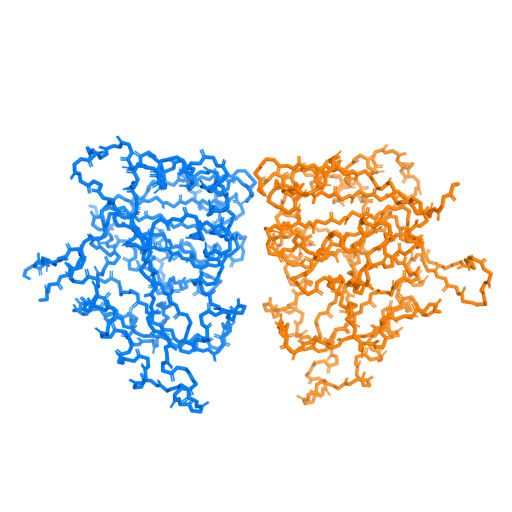ATOM 3413 C C . MET B 1 187 ? 28.316 -37.638 36.457 1.000 31.943 179 MET B C 1
ATOM 3414 O O . MET B 1 187 ? 29.271 -38.386 36.206 1.000 33.867 179 MET B O 1
ATOM 3419 N N . HIS B 1 188 ? 27.046 -38.055 36.492 1.000 32.515 180 HIS B N 1
ATOM 3420 C CA . HIS B 1 188 ? 26.677 -39.478 36.281 1.000 34.731 180 HIS B CA 1
ATOM 3421 C C . HIS B 1 188 ? 25.846 -39.637 34.992 1.000 35.342 180 HIS B C 1
ATOM 3422 O O . HIS B 1 188 ? 26.283 -40.391 34.108 1.000 38.857 180 HIS B O 1
ATOM 3429 N N . ARG B 1 189 ? 24.770 -38.875 34.834 1.000 31.422 181 ARG B N 1
ATOM 3430 C CA . ARG B 1 189 ? 23.843 -38.943 33.679 1.000 27.878 181 ARG B CA 1
ATOM 3431 C C . ARG B 1 189 ? 24.481 -38.237 32.474 1.000 25.105 181 ARG B C 1
ATOM 3432 O O . ARG B 1 189 ? 25.139 -37.200 32.661 1.000 20.584 181 ARG B O 1
ATOM 3440 N N . ALA B 1 190 ? 24.242 -38.750 31.265 1.000 20.944 182 ALA B N 1
ATOM 3441 C CA . ALA B 1 190 ? 24.772 -38.184 30.004 1.000 20.118 182 ALA B CA 1
ATOM 3442 C C . ALA B 1 190 ? 23.981 -36.937 29.597 1.000 18.917 182 ALA B C 1
ATOM 3443 O O . ALA B 1 190 ? 24.566 -36.090 28.918 1.000 18.924 182 ALA B O 1
ATOM 3445 N N . VAL B 1 191 ? 22.690 -36.882 29.955 1.000 17.946 183 VAL B N 1
ATOM 3446 C CA . VAL B 1 191 ? 21.691 -35.845 29.551 1.000 18.394 183 VAL B CA 1
ATOM 3447 C C . VAL B 1 191 ? 20.896 -35.407 30.791 1.000 19.280 183 VAL B C 1
ATOM 3448 O O . VAL B 1 191 ? 20.571 -36.230 31.617 1.000 17.380 183 VAL B O 1
ATOM 3452 N N . SER B 1 192 ? 20.618 -34.124 30.912 1.000 19.990 184 SER B N 1
ATOM 3453 C CA . SER B 1 192 ? 19.865 -33.573 32.050 1.000 19.742 184 SER B CA 1
ATOM 3454 C C . SER B 1 192 ? 19.039 -32.388 31.544 1.000 19.402 184 SER B C 1
ATOM 3455 O O . SER B 1 192 ? 18.734 -32.341 30.337 1.000 19.550 184 SER B O 1
ATOM 3458 N N . VAL B 1 193 ? 18.687 -31.465 32.423 1.000 17.910 185 VAL B N 1
ATOM 3459 C CA . VAL B 1 193 ? 17.717 -30.398 32.074 1.000 17.642 185 VAL B CA 1
ATOM 3460 C C . VAL B 1 193 ? 18.224 -29.094 32.672 1.000 18.077 185 VAL B C 1
ATOM 3461 O O . VAL B 1 193 ? 19.045 -29.129 33.610 1.000 19.140 185 VAL B O 1
ATOM 3465 N N . GLY B 1 194 ? 17.706 -27.989 32.161 1.000 18.202 186 GLY B N 1
ATOM 3466 C CA . GLY B 1 194 ? 18.022 -26.666 32.680 1.000 20.900 186 GLY B CA 1
ATOM 3467 C C . GLY B 1 194 ? 16.953 -25.691 32.278 1.000 22.301 186 GLY B C 1
ATOM 3468 O O . GLY B 1 194 ? 16.360 -25.857 31.189 1.000 22.980 186 GLY B O 1
ATOM 3469 N N . PHE B 1 195 ? 16.676 -24.756 33.183 1.000 22.970 187 PHE B N 1
ATOM 3470 C CA . PHE B 1 195 ? 15.828 -23.574 32.938 1.000 22.862 187 PHE B CA 1
ATOM 3471 C C . PHE B 1 195 ? 16.747 -22.364 32.953 1.000 22.993 187 PHE B C 1
ATOM 3472 O O . PHE B 1 195 ? 17.657 -22.290 33.775 1.000 24.695 187 PHE B O 1
ATOM 3480 N N . PRO B 1 196 ? 16.592 -21.404 32.018 1.000 23.229 188 PRO B N 1
ATOM 3481 C CA . PRO B 1 196 ? 17.516 -20.278 31.939 1.000 24.893 188 PRO B CA 1
ATOM 3482 C C . PRO B 1 196 ? 17.444 -19.398 33.193 1.000 25.767 188 PRO B C 1
ATOM 3483 O O . PRO B 1 196 ? 16.411 -19.379 33.848 1.000 25.208 188 PRO B O 1
ATOM 3487 N N . SER B 1 197 ? 18.580 -18.788 33.520 1.000 26.042 189 SER B N 1
ATOM 3488 C CA . SER B 1 197 ? 18.778 -17.802 34.606 1.000 28.345 189 SER B CA 1
ATOM 3489 C C . SER B 1 197 ? 18.040 -16.507 34.243 1.000 32.324 189 SER B C 1
ATOM 3490 O O . SER B 1 197 ? 17.792 -16.253 33.062 1.000 33.556 189 SER B O 1
ATOM 3493 N N . PRO B 1 198 ? 17.681 -15.659 35.239 1.000 36.223 190 PRO B N 1
ATOM 3494 C CA . PRO B 1 198 ? 16.907 -14.430 35.021 1.000 36.255 190 PRO B CA 1
ATOM 3495 C C . PRO B 1 198 ? 17.209 -13.573 33.781 1.000 34.604 190 PRO B C 1
ATOM 3496 O O . PRO B 1 198 ? 16.276 -13.174 33.136 1.000 34.809 190 PRO B O 1
ATOM 3500 N N . THR B 1 199 ? 18.476 -13.313 33.454 1.000 40.370 191 THR B N 1
ATOM 3501 C CA . THR B 1 199 ? 18.850 -12.460 32.295 1.000 41.176 191 THR B CA 1
ATOM 3502 C C . THR B 1 199 ? 18.762 -13.242 30.974 1.000 42.923 191 THR B C 1
ATOM 3503 O O . THR B 1 199 ? 19.084 -12.638 29.942 1.000 48.062 191 THR B O 1
ATOM 3507 N N . MET B 1 200 ? 18.358 -14.521 30.967 1.000 42.577 192 MET B N 1
ATOM 3508 C CA . MET B 1 200 ? 18.452 -15.367 29.743 1.000 40.145 192 MET B CA 1
ATOM 3509 C C . MET B 1 200 ? 17.048 -15.745 29.242 1.000 41.406 192 MET B C 1
ATOM 3510 O O . MET B 1 200 ? 16.178 -16.116 30.062 1.000 41.406 192 MET B O 1
ATOM 3515 N N . SER B 1 201 ? 16.855 -15.627 27.926 1.000 39.068 193 SER B N 1
ATOM 3516 C CA . SER B 1 201 ? 15.638 -16.006 27.169 1.000 37.526 193 SER B CA 1
ATOM 3517 C C . SER B 1 201 ? 16.062 -16.876 25.996 1.000 33.256 193 SER B C 1
ATOM 3518 O O . SER B 1 201 ? 17.171 -16.713 25.505 1.000 32.546 193 SER B O 1
ATOM 3521 N N . PRO B 1 202 ? 15.188 -17.742 25.445 1.000 31.157 194 PRO B N 1
ATOM 3522 C CA . PRO B 1 202 ? 13.797 -17.854 25.890 1.000 29.091 194 PRO B CA 1
ATOM 3523 C C . PRO B 1 202 ? 13.544 -18.636 27.180 1.000 30.339 194 PRO B C 1
ATOM 3524 O O . PRO B 1 202 ? 14.240 -19.621 27.437 1.000 29.555 194 PRO B O 1
ATOM 3528 N N . LYS B 1 203 ? 12.503 -18.224 27.920 1.000 29.453 195 LYS B N 1
ATOM 3529 C CA . LYS B 1 203 ? 12.114 -18.795 29.228 1.000 29.604 195 LYS B CA 1
ATOM 3530 C C . LYS B 1 203 ? 11.360 -20.104 29.013 1.000 28.190 195 LYS B C 1
ATOM 3531 O O . LYS B 1 203 ? 10.149 -20.148 29.302 1.000 26.575 195 LYS B O 1
ATOM 3537 N N . VAL B 1 204 ? 12.072 -21.124 28.527 1.000 27.228 196 VAL B N 1
ATOM 3538 C CA . VAL B 1 204 ? 11.548 -22.504 28.321 1.000 23.561 196 VAL B CA 1
ATOM 3539 C C . VAL B 1 204 ? 12.543 -23.496 28.926 1.000 24.386 196 VAL B C 1
ATOM 3540 O O . VAL B 1 204 ? 13.755 -23.191 28.975 1.000 25.895 196 VAL B O 1
ATOM 3544 N N . TRP B 1 205 ? 12.024 -24.621 29.396 1.000 23.375 197 TRP B N 1
ATOM 3545 C CA . TRP B 1 205 ? 12.811 -25.783 29.849 1.000 23.015 197 TRP B CA 1
ATOM 3546 C C . TRP B 1 205 ? 13.675 -26.277 28.685 1.000 21.489 197 TRP B C 1
ATOM 3547 O O . TRP B 1 205 ? 13.245 -26.155 27.489 1.000 19.909 197 TRP B O 1
ATOM 3558 N N . ARG B 1 206 ? 14.874 -26.764 29.006 1.000 21.115 198 ARG B N 1
ATOM 3559 C CA . ARG B 1 206 ? 15.775 -27.321 27.972 1.000 20.453 198 ARG B CA 1
ATOM 3560 C C . ARG B 1 206 ? 16.259 -28.675 28.429 1.000 19.904 198 ARG B C 1
ATOM 3561 O O . ARG B 1 206 ? 16.357 -28.900 29.657 1.000 19.430 198 ARG B O 1
ATOM 3569 N N . VAL B 1 207 ? 16.445 -29.554 27.454 1.000 18.064 199 VAL B N 1
ATOM 3570 C CA . VAL B 1 207 ? 17.184 -30.825 27.627 1.000 17.901 199 VAL B CA 1
ATOM 3571 C C . VAL B 1 207 ? 18.603 -30.490 27.183 1.000 16.839 199 VAL B C 1
ATOM 3572 O O . VAL B 1 207 ? 18.716 -29.709 26.236 1.000 14.794 199 VAL B O 1
ATOM 3576 N N . THR B 1 208 ? 19.621 -30.977 27.890 1.000 16.283 200 THR B N 1
ATOM 3577 C CA . THR B 1 208 ? 21.023 -30.584 27.659 1.000 16.488 200 THR B CA 1
ATOM 3578 C C . THR B 1 208 ? 21.919 -31.783 27.941 1.000 18.070 200 THR B C 1
ATOM 3579 O O . THR B 1 208 ? 21.599 -32.564 28.867 1.000 19.583 200 THR B O 1
ATOM 3583 N N . LEU B 1 209 ? 23.031 -31.860 27.203 1.000 16.212 201 LEU B N 1
ATOM 3584 C CA . LEU B 1 209 ? 24.151 -32.730 27.574 1.000 16.493 201 LEU B CA 1
ATOM 3585 C C . LEU B 1 209 ? 24.776 -32.136 28.841 1.000 17.660 201 LEU B C 1
ATOM 3586 O O . LEU B 1 209 ? 24.647 -30.866 29.113 1.000 14.055 201 LEU B O 1
ATOM 3591 N N . THR B 1 210 ? 25.406 -33.027 29.599 1.000 17.160 202 THR B N 1
ATOM 3592 C CA . THR B 1 210 ? 25.942 -32.718 30.940 1.000 18.875 202 THR B CA 1
ATOM 3593 C C . THR B 1 210 ? 27.427 -32.412 30.809 1.000 18.442 202 THR B C 1
ATOM 3594 O O . THR B 1 210 ? 28.057 -32.709 29.788 1.000 19.582 202 THR B O 1
ATOM 3598 N N . PRO B 1 211 ? 28.042 -31.807 31.839 1.000 16.414 203 PRO B N 1
ATOM 3599 C CA . PRO B 1 211 ? 29.493 -31.652 31.846 1.000 16.713 203 PRO B CA 1
ATOM 3600 C C . PRO B 1 211 ? 30.215 -32.988 31.597 1.000 16.154 203 PRO B C 1
ATOM 3601 O O . PRO B 1 211 ? 31.128 -33.026 30.787 1.000 17.159 203 PRO B O 1
ATOM 3605 N N . ILE B 1 212 ? 29.831 -34.071 32.270 1.000 17.181 204 ILE B N 1
ATOM 3606 C CA . ILE B 1 212 ? 30.596 -35.353 32.160 1.000 16.595 204 ILE B CA 1
ATOM 3607 C C . ILE B 1 212 ? 30.589 -35.805 30.686 1.000 15.287 204 ILE B C 1
ATOM 3608 O O . ILE B 1 212 ? 31.600 -36.293 30.237 1.000 16.762 204 ILE B O 1
ATOM 3613 N N . THR B 1 213 ? 29.514 -35.600 29.952 1.000 14.471 205 THR B N 1
ATOM 3614 C CA . THR B 1 213 ? 29.438 -35.961 28.511 1.000 16.280 205 THR B CA 1
ATOM 3615 C C . THR B 1 213 ? 30.399 -35.113 27.686 1.000 14.327 205 THR B C 1
ATOM 3616 O O . THR B 1 213 ? 31.044 -35.687 26.869 1.000 13.450 205 THR B O 1
ATOM 3620 N N . ILE B 1 214 ? 30.421 -33.783 27.875 1.000 16.755 206 ILE B N 1
ATOM 3621 C CA . ILE B 1 214 ? 31.314 -32.860 27.115 1.000 16.240 206 ILE B CA 1
ATOM 3622 C C . ILE B 1 214 ? 32.778 -33.170 27.494 1.000 15.299 206 ILE B C 1
ATOM 3623 O O . ILE B 1 214 ? 33.661 -33.207 26.588 1.000 14.005 206 ILE B O 1
ATOM 3628 N N . ILE B 1 215 ? 33.025 -33.392 28.779 1.000 15.271 207 ILE B N 1
ATOM 3629 C CA . ILE B 1 215 ? 34.396 -33.677 29.312 1.000 18.092 207 ILE B CA 1
ATOM 3630 C C . ILE B 1 215 ? 35.002 -34.917 28.632 1.000 16.740 207 ILE B C 1
ATOM 3631 O O . ILE B 1 215 ? 36.232 -34.935 28.451 1.000 17.723 207 ILE B O 1
ATOM 3636 N N . HIS B 1 216 ? 34.176 -35.880 28.214 1.000 17.084 208 HIS B N 1
ATOM 3637 C CA . HIS B 1 216 ? 34.634 -37.139 27.575 1.000 18.856 208 HIS B CA 1
ATOM 3638 C C . HIS B 1 216 ? 34.499 -37.157 26.042 1.000 17.338 208 HIS B C 1
ATOM 3639 O O . HIS B 1 216 ? 34.766 -38.230 25.478 1.000 16.291 208 HIS B O 1
ATOM 3646 N N . ALA B 1 217 ? 34.115 -36.055 25.386 1.000 15.677 209 ALA B N 1
ATOM 3647 C CA . ALA B 1 217 ? 34.029 -35.987 23.915 1.000 14.346 209 ALA B CA 1
ATOM 3648 C C . ALA B 1 217 ? 35.462 -36.029 23.400 1.000 15.502 209 ALA B C 1
ATOM 3649 O O . ALA B 1 217 ? 36.315 -35.418 24.051 1.000 16.235 209 ALA B O 1
ATOM 3651 N N . ARG B 1 218 ? 35.689 -36.653 22.244 1.000 15.345 210 ARG B N 1
ATOM 3652 C CA . ARG B 1 218 ? 37.021 -36.715 21.590 1.000 16.197 210 ARG B CA 1
ATOM 3653 C C . ARG B 1 218 ? 37.446 -35.343 21.072 1.000 15.039 210 ARG B C 1
ATOM 3654 O O . ARG B 1 218 ? 38.643 -35.067 21.098 1.000 16.031 210 ARG B O 1
ATOM 3662 N N . HIS B 1 219 ? 36.511 -34.515 20.597 1.000 14.294 211 HIS B N 1
ATOM 3663 C CA . HIS B 1 219 ? 36.774 -33.130 20.137 1.000 13.957 211 HIS B CA 1
ATOM 3664 C C . HIS B 1 219 ? 35.681 -32.186 20.635 1.000 14.529 211 HIS B C 1
ATOM 3665 O O . HIS B 1 219 ? 34.454 -32.490 20.461 1.000 14.612 211 HIS B O 1
ATOM 3672 N N . VAL B 1 220 ? 36.115 -31.068 21.216 1.000 14.185 212 VAL B N 1
ATOM 3673 C CA . VAL B 1 220 ? 35.212 -29.990 21.683 1.000 15.252 212 VAL B CA 1
ATOM 3674 C C . VAL B 1 220 ? 35.619 -28.702 20.980 1.000 14.067 212 VAL B C 1
ATOM 3675 O O . VAL B 1 220 ? 36.831 -28.393 20.934 1.000 14.142 212 VAL B O 1
ATOM 3679 N N . ILE B 1 221 ? 34.644 -28.023 20.390 1.000 13.997 213 ILE B N 1
ATOM 3680 C CA . ILE B 1 221 ? 34.852 -26.763 19.629 1.000 14.788 213 ILE B CA 1
ATOM 3681 C C . ILE B 1 221 ? 33.920 -25.736 20.237 1.000 14.408 213 ILE B C 1
ATOM 3682 O O . ILE B 1 221 ? 32.684 -25.960 20.161 1.000 13.789 213 ILE B O 1
ATOM 3687 N N . LEU B 1 222 ? 34.495 -24.700 20.859 1.000 15.171 214 LEU B N 1
ATOM 3688 C CA . LEU B 1 222 ? 33.708 -23.605 21.466 1.000 16.934 214 LEU B CA 1
ATOM 3689 C C . LEU B 1 222 ? 33.809 -22.392 20.540 1.000 18.015 214 LEU B C 1
ATOM 3690 O O . LEU B 1 222 ? 34.942 -22.003 20.174 1.000 19.071 214 LEU B O 1
ATOM 3695 N N . LEU B 1 223 ? 32.658 -21.831 20.190 1.000 18.926 215 LEU B N 1
ATOM 3696 C CA . LEU B 1 223 ? 32.503 -20.594 19.380 1.000 20.718 215 LEU B CA 1
ATOM 3697 C C . LEU B 1 223 ? 32.120 -19.463 20.333 1.000 23.329 215 LEU B C 1
ATOM 3698 O O . LEU B 1 223 ? 31.130 -19.623 21.055 1.000 23.857 215 LEU B O 1
ATOM 3703 N N . ALA B 1 224 ? 32.904 -18.386 20.406 1.000 23.272 216 ALA B N 1
ATOM 3704 C CA . ALA B 1 224 ? 32.604 -17.276 21.341 1.000 23.844 216 ALA B CA 1
ATOM 3705 C C . ALA B 1 224 ? 33.036 -15.925 20.755 1.000 22.187 216 ALA B C 1
ATOM 3706 O O . ALA B 1 224 ? 34.173 -15.798 20.279 1.000 21.072 216 ALA B O 1
ATOM 3708 N N . THR B 1 225 ? 32.147 -14.940 20.796 1.000 23.636 217 THR B N 1
ATOM 3709 C CA . THR B 1 225 ? 32.409 -13.578 20.267 1.000 25.895 217 THR B CA 1
ATOM 3710 C C . THR B 1 225 ? 31.944 -12.530 21.270 1.000 25.838 217 THR B C 1
ATOM 3711 O O . THR B 1 225 ? 31.082 -12.846 22.113 1.000 31.241 217 THR B O 1
ATOM 3715 N N . GLY B 1 226 ? 32.456 -11.314 21.117 1.000 27.278 218 GLY B N 1
ATOM 3716 C CA . GLY B 1 226 ? 31.903 -10.092 21.721 1.000 25.297 218 GLY B CA 1
ATOM 3717 C C . GLY B 1 226 ? 32.725 -9.660 22.912 1.000 24.164 218 GLY B C 1
ATOM 3718 O O . GLY B 1 226 ? 33.040 -10.520 23.772 1.000 21.412 218 GLY B O 1
ATOM 3719 N N . LYS B 1 227 ? 33.062 -8.374 22.966 1.000 23.165 219 LYS B N 1
ATOM 3720 C CA . LYS B 1 227 ? 33.739 -7.772 24.134 1.000 24.471 219 LYS B CA 1
ATOM 3721 C C . LYS B 1 227 ? 32.925 -8.092 25.396 1.000 21.408 219 LYS B C 1
ATOM 3722 O O . LYS B 1 227 ? 33.543 -8.246 26.430 1.000 19.731 219 LYS B O 1
ATOM 3728 N N . GLU B 1 228 ? 31.598 -8.190 25.308 1.000 19.516 220 GLU B N 1
ATOM 3729 C CA . GLU B 1 228 ? 30.690 -8.412 26.468 1.000 23.140 220 GLU B CA 1
ATOM 3730 C C . GLU B 1 228 ? 30.898 -9.810 27.104 1.000 23.104 220 GLU B C 1
ATOM 3731 O O . GLU B 1 228 ? 30.415 -10.019 28.233 1.000 23.776 220 GLU B O 1
ATOM 3737 N N . LYS B 1 229 ? 31.572 -10.741 26.429 1.000 20.099 221 LYS B N 1
ATOM 3738 C CA . LYS B 1 229 ? 31.814 -12.117 26.951 1.000 20.801 221 LYS B CA 1
ATOM 3739 C C . LYS B 1 229 ? 33.274 -12.287 27.368 1.000 19.209 221 LYS B C 1
ATOM 3740 O O . LYS B 1 229 ? 33.673 -13.403 27.704 1.000 18.188 221 LYS B O 1
ATOM 3746 N N . LYS B 1 230 ? 34.040 -11.213 27.338 1.000 20.108 222 LYS B N 1
ATOM 3747 C CA . LYS B 1 230 ? 35.494 -11.250 27.639 1.000 23.398 222 LYS B CA 1
ATOM 3748 C C . LYS B 1 230 ? 35.704 -11.661 29.095 1.000 21.419 222 LYS B C 1
ATOM 3749 O O . LYS B 1 230 ? 36.653 -12.432 29.380 1.000 24.348 222 LYS B O 1
ATOM 3755 N N . CYS B 1 231 ? 34.849 -11.190 29.984 1.000 22.114 223 CYS B N 1
ATOM 3756 C CA . CYS B 1 231 ? 34.919 -11.511 31.428 1.000 22.554 223 CYS B CA 1
ATOM 3757 C C . CYS B 1 231 ? 34.647 -13.012 31.652 1.000 20.422 223 CYS B C 1
ATOM 3758 O O . CYS B 1 231 ? 35.479 -13.680 32.276 1.000 20.347 223 CYS B O 1
ATOM 3761 N N . VAL B 1 232 ? 33.542 -13.557 31.136 1.000 19.068 224 VAL B N 1
ATOM 3762 C CA . VAL B 1 232 ? 33.230 -15.008 31.311 1.000 18.538 224 VAL B CA 1
ATOM 3763 C C . VAL B 1 232 ? 34.296 -15.846 30.603 1.000 16.806 224 VAL B C 1
ATOM 3764 O O . VAL B 1 232 ? 34.701 -16.883 31.168 1.000 16.767 224 VAL B O 1
ATOM 3768 N N . LEU B 1 233 ? 34.801 -15.428 29.446 1.000 17.620 225 LEU B N 1
ATOM 3769 C CA . LEU B 1 233 ? 35.864 -16.230 28.769 1.000 17.855 225 LEU B CA 1
ATOM 3770 C C . LEU B 1 233 ? 37.103 -16.305 29.662 1.000 19.420 225 LEU B C 1
ATOM 3771 O O . LEU B 1 233 ? 37.646 -17.410 29.851 1.000 22.116 225 LEU B O 1
ATOM 3776 N N . ASN B 1 234 ? 37.526 -15.165 30.196 1.000 19.249 226 ASN B N 1
ATOM 3777 C CA . ASN B 1 234 ? 38.706 -15.045 31.090 1.000 22.206 226 ASN B CA 1
ATOM 3778 C C . ASN B 1 234 ? 38.540 -15.980 32.302 1.000 19.654 226 ASN B C 1
ATOM 3779 O O . ASN B 1 234 ? 39.538 -16.519 32.771 1.000 19.457 226 ASN B O 1
ATOM 3784 N N . GLY B 1 235 ? 37.323 -16.194 32.789 1.000 20.928 227 GLY B N 1
ATOM 3785 C CA . GLY B 1 235 ? 37.063 -17.053 33.955 1.000 18.987 227 GLY B CA 1
ATOM 3786 C C . GLY B 1 235 ? 37.234 -18.525 33.636 1.000 19.382 227 GLY B C 1
ATOM 3787 O O . GLY B 1 235 ? 37.351 -19.282 34.592 1.000 18.249 227 GLY B O 1
ATOM 3788 N N . ILE B 1 236 ? 37.233 -18.926 32.354 1.000 17.910 228 ILE B N 1
ATOM 3789 C CA . ILE B 1 236 ? 37.540 -20.327 31.929 1.000 19.233 228 ILE B CA 1
ATOM 3790 C C . ILE B 1 236 ? 39.060 -20.458 31.795 1.000 20.734 228 ILE B C 1
ATOM 3791 O O . ILE B 1 236 ? 39.641 -21.459 32.283 1.000 20.120 228 ILE B O 1
ATOM 3796 N N . ILE B 1 237 ? 39.680 -19.484 31.136 1.000 22.136 229 ILE B N 1
ATOM 3797 C CA . ILE B 1 237 ? 41.091 -19.570 30.650 1.000 23.658 229 ILE B CA 1
ATOM 3798 C C . ILE B 1 237 ? 42.068 -19.250 31.787 1.000 22.248 229 ILE B C 1
ATOM 3799 O O . ILE B 1 237 ? 43.032 -19.988 31.891 1.000 20.521 229 ILE B O 1
ATOM 3804 N N . ALA B 1 238 ? 41.851 -18.188 32.576 1.000 21.084 230 ALA B N 1
ATOM 3805 C CA . ALA B 1 238 ? 42.747 -17.800 33.699 1.000 21.805 230 ALA B CA 1
ATOM 3806 C C . ALA B 1 238 ? 42.796 -18.938 34.734 1.000 21.677 230 ALA B C 1
ATOM 3807 O O . ALA B 1 238 ? 41.746 -19.579 35.011 1.000 22.074 230 ALA B O 1
ATOM 3809 N N . ASP B 1 239 ? 43.971 -19.227 35.274 1.000 21.814 231 ASP B N 1
ATOM 3810 C CA . ASP B 1 239 ? 44.181 -20.393 36.174 1.000 24.376 231 ASP B CA 1
ATOM 3811 C C . ASP B 1 239 ? 43.543 -20.061 37.536 1.000 25.391 231 ASP B C 1
ATOM 3812 O O . ASP B 1 239 ? 42.821 -20.916 38.104 1.000 24.399 231 ASP B O 1
ATOM 3817 N N . THR B 1 240 ? 43.652 -18.801 37.967 1.000 24.596 232 THR B N 1
ATOM 3818 C CA . THR B 1 240 ? 43.540 -18.411 39.387 1.000 25.183 232 THR B CA 1
ATOM 3819 C C . THR B 1 240 ? 42.470 -17.357 39.687 1.000 23.173 232 THR B C 1
ATOM 3820 O O . THR B 1 240 ? 42.569 -16.660 40.684 1.000 24.459 232 THR B O 1
ATOM 3824 N N . PRO B 1 241 ? 41.386 -17.180 38.909 1.000 24.145 233 PRO B N 1
ATOM 3825 C CA . PRO B 1 241 ? 40.434 -16.104 39.204 1.000 22.780 233 PRO B CA 1
ATOM 3826 C C . PRO B 1 241 ? 39.572 -16.479 40.417 1.000 22.698 233 PRO B C 1
ATOM 3827 O O . PRO B 1 241 ? 39.450 -17.672 40.739 1.000 22.151 233 PRO B O 1
ATOM 3831 N N . THR B 1 242 ? 39.015 -15.477 41.076 1.000 21.045 234 THR B N 1
ATOM 3832 C CA . THR B 1 242 ? 38.232 -15.635 42.324 1.000 21.518 234 THR B CA 1
ATOM 3833 C C . THR B 1 242 ? 36.861 -16.214 41.967 1.000 23.656 234 THR B C 1
ATOM 3834 O O . THR B 1 242 ? 36.415 -17.177 42.649 1.000 22.378 234 THR B O 1
ATOM 3838 N N . GLU B 1 243 ? 36.224 -15.634 40.942 1.000 23.082 235 GLU B N 1
ATOM 3839 C CA . GLU B 1 243 ? 34.856 -15.980 40.494 1.000 24.638 235 GLU B CA 1
ATOM 3840 C C . GLU B 1 243 ? 34.953 -16.662 39.120 1.000 21.463 235 GLU B C 1
ATOM 3841 O O . GLU B 1 243 ? 35.798 -16.258 38.312 1.000 22.469 235 GLU B O 1
ATOM 3847 N N . VAL B 1 244 ? 34.082 -17.621 38.820 1.000 20.553 236 VAL B N 1
ATOM 3848 C CA . VAL B 1 244 ? 34.107 -18.354 37.516 1.000 20.222 236 VAL B CA 1
ATOM 3849 C C . VAL B 1 244 ? 32.692 -18.543 36.998 1.000 18.175 236 VAL B C 1
ATOM 3850 O O . VAL B 1 244 ? 31.740 -18.645 37.759 1.000 15.015 236 VAL B O 1
ATOM 3854 N N . PRO B 1 245 ? 32.541 -18.630 35.658 1.000 18.580 237 PRO B N 1
ATOM 3855 C CA . PRO B 1 245 ? 31.265 -18.976 35.045 1.000 17.559 237 PRO B CA 1
ATOM 3856 C C . PRO B 1 245 ? 31.083 -20.496 35.130 1.000 17.317 237 PRO B C 1
ATOM 3857 O O . PRO B 1 245 ? 32.069 -21.174 35.393 1.000 16.237 237 PRO B O 1
ATOM 3861 N N . VAL B 1 246 ? 29.856 -20.981 34.915 1.000 15.717 238 VAL B N 1
ATOM 3862 C CA . VAL B 1 246 ? 29.487 -22.428 34.995 1.000 15.298 238 VAL B CA 1
ATOM 3863 C C . VAL B 1 246 ? 30.301 -23.234 33.971 1.000 15.964 238 VAL B C 1
ATOM 3864 O O . VAL B 1 246 ? 30.547 -24.402 34.264 1.000 14.653 238 VAL B O 1
ATOM 3868 N N . SER B 1 247 ? 30.707 -22.618 32.843 1.000 15.680 239 SER B N 1
ATOM 3869 C CA . SER B 1 247 ? 31.544 -23.246 31.781 1.000 18.010 239 SER B CA 1
ATOM 3870 C C . SER B 1 247 ? 33.031 -23.417 32.180 1.000 16.108 239 SER B C 1
ATOM 3871 O O . SER B 1 247 ? 33.812 -23.918 31.360 1.000 16.966 239 SER B O 1
ATOM 3874 N N . ARG B 1 248 ? 33.415 -23.042 33.401 1.000 16.547 240 ARG B N 1
ATOM 3875 C CA . ARG B 1 248 ? 34.693 -23.406 34.071 1.000 17.269 240 ARG B CA 1
ATOM 3876 C C . ARG B 1 248 ? 35.060 -24.875 33.840 1.000 16.052 240 ARG B C 1
ATOM 3877 O O . ARG B 1 248 ? 36.272 -25.136 33.598 1.000 16.706 240 ARG B O 1
ATOM 3885 N N . PHE B 1 249 ? 34.076 -25.784 33.818 1.000 16.061 241 PHE B N 1
ATOM 3886 C CA . PHE B 1 249 ? 34.312 -27.253 33.710 1.000 16.484 241 PHE B CA 1
ATOM 3887 C C . PHE B 1 249 ? 35.065 -27.576 32.407 1.000 15.858 241 PHE B C 1
ATOM 3888 O O . PHE B 1 249 ? 35.725 -28.566 32.388 1.000 15.998 241 PHE B O 1
ATOM 3896 N N . LEU B 1 250 ? 34.943 -26.796 31.335 1.000 16.353 242 LEU B N 1
ATOM 3897 C CA . LEU B 1 250 ? 35.619 -27.127 30.045 1.000 16.124 242 LEU B CA 1
ATOM 3898 C C . LEU B 1 250 ? 37.134 -27.318 30.251 1.000 18.541 242 LEU B C 1
ATOM 3899 O O . LEU B 1 250 ? 37.787 -27.963 29.371 1.000 18.576 242 LEU B O 1
ATOM 3904 N N . ARG B 1 251 ? 37.716 -26.763 31.337 1.000 21.005 243 ARG B N 1
ATOM 3905 C CA . ARG B 1 251 ? 39.150 -26.971 31.663 1.000 20.767 243 ARG B CA 1
ATOM 3906 C C . ARG B 1 251 ? 39.425 -28.460 31.915 1.000 20.918 243 ARG B C 1
ATOM 3907 O O . ARG B 1 251 ? 40.601 -28.866 31.797 1.000 20.855 243 ARG B O 1
ATOM 3915 N N . ASN B 1 252 ? 38.405 -29.222 32.300 1.000 18.317 244 ASN B N 1
ATOM 3916 C CA . ASN B 1 252 ? 38.530 -30.666 32.607 1.000 19.934 244 ASN B CA 1
ATOM 3917 C C . ASN B 1 252 ? 38.352 -31.537 31.355 1.000 17.828 244 ASN B C 1
ATOM 3918 O O . ASN B 1 252 ? 38.349 -32.774 31.483 1.000 17.937 244 ASN B O 1
ATOM 3923 N N . CYS B 1 253 ? 38.179 -30.956 30.184 1.000 18.301 245 CYS B N 1
ATOM 3924 C CA . CYS B 1 253 ? 37.928 -31.750 28.952 1.000 18.754 245 CYS B CA 1
ATOM 3925 C C . CYS B 1 253 ? 39.090 -32.722 28.707 1.000 19.504 245 CYS B C 1
ATOM 3926 O O . CYS B 1 253 ? 40.243 -32.294 28.837 1.000 18.415 245 CYS B O 1
ATOM 3929 N N . LYS B 1 254 ? 38.790 -33.995 28.414 1.000 22.279 246 LYS B N 1
ATOM 3930 C CA . LYS B 1 254 ? 39.820 -35.062 28.240 1.000 23.282 246 LYS B CA 1
ATOM 3931 C C . LYS B 1 254 ? 40.271 -35.075 26.778 1.000 22.945 246 LYS B C 1
ATOM 3932 O O . LYS B 1 254 ? 41.383 -35.534 26.536 1.000 22.011 246 LYS B O 1
ATOM 3938 N N . GLY B 1 255 ? 39.474 -34.513 25.863 1.000 20.964 247 GLY B N 1
ATOM 3939 C CA . GLY B 1 255 ? 39.717 -34.607 24.408 1.000 20.152 247 GLY B CA 1
ATOM 3940 C C . GLY B 1 255 ? 40.492 -33.424 23.858 1.000 21.469 247 GLY B C 1
ATOM 3941 O O . GLY B 1 255 ? 41.130 -32.703 24.620 1.000 20.882 247 GLY B O 1
ATOM 3942 N N . ASP B 1 256 ? 40.412 -33.227 22.545 1.000 22.272 248 ASP B N 1
ATOM 3943 C CA . ASP B 1 256 ? 41.072 -32.126 21.810 1.000 23.068 248 ASP B CA 1
ATOM 3944 C C . ASP B 1 256 ? 40.129 -30.909 21.807 1.000 21.554 248 ASP B C 1
ATOM 3945 O O . ASP B 1 256 ? 39.091 -30.980 21.142 1.000 19.531 248 ASP B O 1
ATOM 3950 N N . VAL B 1 257 ? 40.515 -29.822 22.480 1.000 18.659 249 VAL B N 1
ATOM 3951 C CA . VAL B 1 257 ? 39.687 -28.602 22.709 1.000 17.856 249 VAL B CA 1
ATOM 3952 C C . VAL B 1 257 ? 40.193 -27.483 21.807 1.000 16.919 249 VAL B C 1
ATOM 3953 O O . VAL B 1 257 ? 41.387 -27.157 21.881 1.000 17.703 249 VAL B O 1
ATOM 3957 N N . THR B 1 258 ? 39.300 -26.898 21.010 1.000 16.435 250 THR B N 1
ATOM 3958 C CA . THR B 1 258 ? 39.555 -25.702 20.176 1.000 16.733 250 THR B CA 1
ATOM 3959 C C . THR B 1 258 ? 38.556 -24.620 20.581 1.000 16.917 250 THR B C 1
ATOM 3960 O O . THR B 1 258 ? 37.391 -24.901 20.548 1.000 14.139 250 THR B O 1
ATOM 3964 N N . PHE B 1 259 ? 39.062 -23.440 20.954 1.000 18.182 251 PHE B N 1
ATOM 3965 C CA . PHE B 1 259 ? 38.321 -22.167 21.128 1.000 17.775 251 PHE B CA 1
ATOM 3966 C C . PHE B 1 259 ? 38.548 -21.332 19.863 1.000 17.843 251 PHE B C 1
ATOM 3967 O O . PHE B 1 259 ? 39.710 -21.089 19.465 1.000 19.130 251 PHE B O 1
ATOM 3975 N N . ILE B 1 260 ? 37.463 -20.959 19.203 1.000 16.647 252 ILE B N 1
ATOM 3976 C CA . ILE B 1 260 ? 37.475 -20.113 17.978 1.000 16.801 252 ILE B CA 1
ATOM 3977 C C . ILE B 1 260 ? 36.821 -18.789 18.386 1.000 18.181 252 ILE B C 1
ATOM 3978 O O . ILE B 1 260 ? 35.625 -18.784 18.788 1.000 16.445 252 ILE B O 1
ATOM 3983 N N . LEU B 1 261 ? 37.621 -17.722 18.412 1.000 19.932 253 LEU B N 1
ATOM 3984 C CA . LEU B 1 261 ? 37.264 -16.413 19.028 1.000 21.216 253 LEU B CA 1
ATOM 3985 C C . LEU B 1 261 ? 37.372 -15.287 17.996 1.000 23.648 253 LEU B C 1
ATOM 3986 O O . LEU B 1 261 ? 38.170 -15.419 17.044 1.000 23.873 253 LEU B O 1
ATOM 3991 N N . ASP B 1 262 ? 36.653 -14.185 18.223 1.000 28.103 254 ASP B N 1
ATOM 3992 C CA . ASP B 1 262 ? 36.890 -12.892 17.523 1.000 30.326 254 ASP B CA 1
ATOM 3993 C C . ASP B 1 262 ? 37.939 -12.107 18.321 1.000 29.782 254 ASP B C 1
ATOM 3994 O O . ASP B 1 262 ? 38.310 -12.550 19.432 1.000 25.906 254 ASP B O 1
ATOM 3999 N N . LYS B 1 263 ? 38.421 -10.999 17.751 1.000 30.835 255 LYS B N 1
ATOM 4000 C CA . LYS B 1 263 ? 39.441 -10.099 18.349 1.000 30.827 255 LYS B CA 1
ATOM 4001 C C . LYS B 1 263 ? 38.897 -9.530 19.662 1.000 28.894 255 LYS B C 1
ATOM 4002 O O . LYS B 1 263 ? 39.628 -9.561 20.645 1.000 29.650 255 LYS B O 1
ATOM 4008 N N . GLU B 1 264 ? 37.658 -9.036 19.667 1.000 27.710 256 GLU B N 1
ATOM 4009 C CA . GLU B 1 264 ? 37.065 -8.294 20.811 1.000 28.990 256 GLU B CA 1
ATOM 4010 C C . GLU B 1 264 ? 37.002 -9.191 22.065 1.000 27.841 256 GLU B C 1
ATOM 4011 O O . GLU B 1 264 ? 37.320 -8.682 23.159 1.000 24.953 256 GLU B O 1
ATOM 4017 N N . ILE B 1 265 ? 36.632 -10.472 21.948 1.000 24.401 257 ILE B N 1
ATOM 4018 C CA . ILE B 1 265 ? 36.544 -11.366 23.144 1.000 24.229 257 ILE B CA 1
ATOM 4019 C C . ILE B 1 265 ? 37.954 -11.756 23.607 1.000 25.185 257 ILE B C 1
ATOM 4020 O O . ILE B 1 265 ? 38.101 -12.030 24.801 1.000 28.703 257 ILE B O 1
ATOM 4025 N N . ALA B 1 266 ? 38.947 -11.740 22.710 1.000 26.540 258 ALA B N 1
ATOM 4026 C CA . ALA B 1 266 ? 40.318 -12.269 22.916 1.000 29.059 258 ALA B CA 1
ATOM 4027 C C . ALA B 1 266 ? 41.325 -11.176 23.348 1.000 30.837 258 ALA B C 1
ATOM 4028 O O . ALA B 1 266 ? 42.526 -11.491 23.378 1.000 30.809 258 ALA B O 1
ATOM 4030 N N . GLU B 1 267 ? 40.890 -9.981 23.753 1.000 34.880 259 GLU B N 1
ATOM 4031 C CA . GLU B 1 267 ? 41.794 -8.809 24.014 1.000 38.151 259 GLU B CA 1
ATOM 4032 C C . GLU B 1 267 ? 42.773 -9.080 25.172 1.000 38.121 259 GLU B C 1
ATOM 4033 O O . GLU B 1 267 ? 43.889 -8.576 25.084 1.000 40.367 259 GLU B O 1
ATOM 4039 N N . ASN B 1 268 ? 42.440 -9.890 26.178 1.000 43.634 260 ASN B N 1
ATOM 4040 C CA . ASN B 1 268 ? 43.356 -10.168 27.329 1.000 49.993 260 ASN B CA 1
ATOM 4041 C C . ASN B 1 268 ? 44.137 -11.486 27.163 1.000 55.077 260 ASN B C 1
ATOM 4042 O O . ASN B 1 268 ? 44.974 -11.793 28.034 1.000 62.983 260 ASN B O 1
ATOM 4047 N N . LEU B 1 269 ? 43.895 -12.261 26.110 1.000 58.745 261 LEU B N 1
ATOM 4048 C CA . LEU B 1 269 ? 44.650 -13.519 25.857 1.000 62.225 261 LEU B CA 1
ATOM 4049 C C . LEU B 1 269 ? 46.027 -13.159 25.298 1.000 70.833 261 LEU B C 1
ATOM 4050 O O . LEU B 1 269 ? 46.145 -12.083 24.672 1.000 72.790 261 LEU B O 1
ATOM 4055 N N . THR B 1 270 ? 47.018 -14.037 25.488 1.000 78.010 262 THR B N 1
ATOM 4056 C CA . THR B 1 270 ? 48.283 -14.073 24.695 1.000 78.247 262 THR B CA 1
ATOM 4057 C C . THR B 1 270 ? 48.083 -15.095 23.554 1.000 79.223 262 THR B C 1
ATOM 4058 O O . THR B 1 270 ? 49.023 -15.867 23.260 1.000 79.910 262 THR B O 1
ATOM 4062 N N . CYS B 1 271 ? 46.883 -15.056 22.949 1.000 83.963 263 CYS B N 1
ATOM 4063 C CA . CYS B 1 271 ? 46.339 -15.850 21.807 1.000 81.083 263 CYS B CA 1
ATOM 4064 C C . CYS B 1 271 ? 46.960 -17.247 21.685 1.000 84.477 263 CYS B C 1
ATOM 4065 O O . CYS B 1 271 ? 46.313 -17.983 20.961 1.000 82.234 263 CYS B O 1
#

Solvent-accessible surface area: 22994 Å² total; per-residue (Å²): 232,161,111,162,76,22,176,19,122,32,50,36,2,29,22,9,16,81,0,0,33,28,0,4,139,39,0,20,86,12,0,106,92,27,134,156,128,92,27,34,6,4,0,0,1,10,21,50,44,21,9,67,23,0,0,13,13,1,12,45,105,47,47,113,13,0,81,98,57,94,0,0,35,0,0,2,2,10,3,46,5,14,65,52,117,28,86,56,4,9,46,16,26,0,90,44,11,0,7,76,43,12,39,158,68,0,20,7,40,7,98,16,37,33,36,74,183,58,117,171,36,54,45,100,31,0,55,136,10,2,63,42,5,21,136,73,0,34,153,67,54,33,52,89,139,22,117,94,60,92,0,2,22,0,20,0,0,1,2,26,10,14,58,48,0,28,0,14,0,0,3,96,75,13,91,0,59,76,42,74,121,130,0,4,13,0,0,83,9,33,125,104,28,62,24,100,31,40,8,2,1,2,0,0,3,0,0,6,24,1,116,44,0,1,0,8,3,21,10,91,60,23,34,106,26,0,35,5,0,34,44,58,102,48,136,144,61,13,13,0,58,21,0,38,86,20,127,29,57,12,0,0,0,0,4,107,20,0,6,89,94,21,146,107,236,166,109,159,76,22,172,18,123,35,49,51,1,26,24,12,19,81,0,3,34,30,0,4,137,37,0,19,86,12,0,121,94,30,123,178,130,92,37,32,5,4,0,0,2,10,21,49,38,36,7,70,16,0,0,10,14,1,13,52,111,48,43,114,12,0,73,99,72,90,0,0,35,0,0,3,2,10,4,46,5,19,66,48,115,27,85,56,4,8,46,15,25,1,94,43,11,0,7,77,47,13,42,160,70,0,21,7,36,8,98,14,30,30,38,74,178,58,126,178,28,54,46,105,30,0,57,144,9,2,42,50,4,30,153,76,0,35,155,66,53,35,51,89,135,12,94,81,45,166,15,82,0,4,24,0,19,0,0,1,1,25,10,15,56,46,0,29,1,16,0,0,2,96,76,13,91,0,61,78,42,62,102,101,0,4,14,1,0,84,9,31,127,102,26,64,26,100,35,40,9,1,1,1,0,0,1,0,0,5,23,1,118,44,0,1,0,6,4,21,12,93,56,22,34,105,25,0,36,6,0,37,44,64,102,46,137,144,61,14,14,0,58,20,0,37,83,20,126,28,58,13,0,0,0,0,2,119,19,0,7,92,97,21,143,111

Foldseek 3Di:
DPFDAQDAAEAADADLLCLLVVVLVVVVVLLVVDPLVCPQAEEAQEADDSSLVNLLVCQVPPLCCCAVSVNAQYHHQKFFLDDCCDPRGRNNSSCVRHCVRHPPRSYQYQPSVVVVVDPADDQVNLAVSQVVSLVVLCVVQNFDDDPVQTERAGQEYEWEQDLLRDIFQQAVVAPQLADQRGQKHKHADDPVDDDRGIMIHGHLNRQLRHQEYEYEYEDLSCLVQVCLLRPRDDPDHGSNVSVSNRPHRYYYYYYCNSCVPPPD/DPFDAQDAAEAADADLLCLLVVVLVVVVVLLVVDPLVCPQAEEAQAADDSSLSNLLVCQVPPLCCCAVSVNAQYHHQKFFLDDCCDPRGSNNSSCVRHCVRHPPRSYQYQPSVLVVVDPADDQVNLAVSQVVSLVVLCVVQNWDCDDPDPATERAGQEYEWEQDLLRDIHQQADVAPQLADQRGQKHKHADDPVDDDRGIMIHGHLNRQLRYQEYEYEYEDLSCLVQVCLLRPRDDPDHGSNVSVSNRPHRYYYYYYCNSCVPPPD

B-factor: mean 26.97, std 13.88, range [10.16, 95.49]

Nearest PDB structures (foldseek):
  6vye-assembly1_A  TM=1.004E+00  e=1.119E-62  Trypanosoma cruzi strain CL Brener
  6vye-assembly2_B  TM=1.003E+00  e=1.934E-61  Trypanosoma cruzi strain CL Brener
  2j0e-assembly1_A  TM=9.758E-01  e=9.264E-41  Trypanosoma brucei
  3css-assembly1_A  TM=9.571E-01  e=9.930E-33  Leishmania braziliensis MHOM/BR/75/M2904
  1y89-assembly1_B  TM=8.477E-01  e=2.736E-21  Vibrio cholerae O1 biovar El Tor str. N16961

InterPro domains:
  IPR005900 6-phosphogluconolactonase, DevB-type [TIGR01198] (15-257)
  IPR005900 6-phosphogluconolactonase, DevB-type [cd01400] (14-253)
  IPR006148 Glucosamine/galactosamine-6-phosphate isomerase [PF01182] (13-245)
  IPR037171 NagB/RpiA transferase-like [SSF100950] (6-262)
  IPR039104 6-phosphogluconolactonase [PTHR11054] (5-261)

Sequence (530 aa):
HHHMSFKPKIIVCGSPAELSGVACKKIVEIIHASERTNWPLSIALSGGSTPKMLYSLLHEEHLHLLKEERALRFFFGDERLVPADAAESNYNMARQALLRDIPEDLVVPVDVGCVGKVSKVACNDAVKSADAYEKKIALLLGTQKVEGAEIPVFDIVLLGLGSDGHTASIFHGSQAESEMHRAVSVGFPSPTMSPKVWRVTLTPITIIHARHVILLATGKEKKCVLNGIIADTPTEVPVSRFLRNCKGDVTFILDKEIAENLTCHHHMSFKPKIIVCGSPAELSGVACKKIVEIIHASERTNWPLSIALSGGSTPKMLYSLLHEEHLHLLKEEERALRFFFGDERLVPADAAESNYNMARQALLRDIPEDLVVPVDVGCVGKVSKVACNDAVKSADAYEKKIALLLGTQKVEGMEAEIPVFDIVLLGLGSDGHTASIFHGSQAESEMHRAVSVGFPSPTMSPKVWRVTLTPITIIHARHVILLATGKEKKCVLNGIIADTPTEVPVSRFLRNCKGDVTFILDKEIAENLTC

Secondary structure (DSSP, 8-state):
--S-----EEEEESSGGGHHHHHHHHHHHHHHHS-GGGPSEEEEE--SHHHHHHHHHHHHHSHIIIIIS--EEEEESEEESS-TTSTT-HHHHHHHHTGGGS-GGGB-----THHHHBSS--HHHHHHHHHHHHHHHHHHH--EE----EE---SEEEEE--TTS-BTTB-TTSTTTT--S-SEEEE---TT-S--S-EEEE-HHHHHT-SEEEEEE--GGGHHHHHHHH-SS-SS--GGGGGGG--SEEEEEEETTTTTTS--/--S-----EEEEESSGGGHHHHHHHHHHHHHHTS-GGGPSEEEEE--SHHHHHHHHHHHHHSHIIIIIS--EEEEESEEESS-TTSTT-HHHHHHHHTGGGS-GGGB-PPP-THHHHBSS--HHHHHHHHHHHHHHHHHHH--EE-SS-S-EE---SEEEEE--TTS-BTTB-TTSTTTT--S-SEEEE---TT-SS-S-EEEE-HHHHHT-SEEEEEE--GGGHHHHHHHH-SS-SS--GGGGGGG--SEEEEEEETTTTTTS--

Radius of gyration: 23.94 Å; Cα contacts (8 Å, |Δi|>4): 1138; chains: 2; bounding box: 57×66×64 Å

Organism: Trypanosoma cruzi (strain CL Brener) (NCBI:txid353153)

CATH classification: 3.40.50.1360